Protein AF-A0AAN6ICN6-F1 (afdb_monomer)

pLDDT: mean 72.98, std 22.21, range [27.23, 98.44]

Foldseek 3Di:
DDDDDDDDDDDDPPPPPPDDPDDQDDQDQCLPPALVQKDFDPPVQLCVNCVLPPLCVVLCVLVQFDPVCRNVCCVVQVVVLCVVLVVLLSRLDLVSLVVSLLVSCLVCQCAQQDPPHPGGHDPVPADVPRDRQHRDPVQGCPDPSNVSVSVSSSVVSSSSSSSGIDGHPDDPPPPPPPPPPDDDDDDDDDDDDDDPDDDPPPPPVVPVVVVVVVVVLVVVVVVVVVVPPPPVPDPDDDDPVRVVVVVVVVVVVLVVCCVPDDVVVSVVCCVVPPVCVVVVVVPDPDPDDDDDDDDDDDDDDDDDPQPPPPDDLFDPDAFPFDDPDPDALDADQKAWEAEAEFEFQDPPQDPVRDRPGPRPGDDRDGTDIDRRPQQDPVCLLVVLLVSLVVDDDFPLFFQWKWKRQHLDSDIQTQGLCNVVVVVVVVVVVPPPPPDDDDDDDDDDDDDDPDPDDDDDDDDPRSDRPPVSSVSNSVSSVVVNVVSSVCSNSRGHRRYMYMYTYGYDPPD

Organism: NCBI:txid2486360

Sequence (507 aa):
MESESTSLPLLAREANTTPPPSPMPSIPDLRTLDANQLSKVPEAEVRAIEGSGQTYSDIFRRLQIRPDKYQEFYNGVVRFERNKHVAELKRGSDASLTSTSRILLRAFGYIIWAPDSQWLIDDSILSEGEVRLTYSRKLGPDHPDNARFYPILHTLWVRMRNVLFAQKPAPQPGRRRGRPALGRPSAPPPPVTDIEEEIYHTASTSHAAFERARAEASRKLTALWDKLPETDTSNRQYTYDETDKAILELILRLHEVRGHSDPRIFTSLWEERIMRINELEDITPTDDNNAQAQSASPATSAWNPMYLSNEPFNTRGAPIRSAASTIPPTLPSVMSIWISTSRLPSISLSASGLPDVTHTTAPPQLAYHWVDAPVENADMTRFIQGVNWRIEPNASDIVGFVFSYGWNDVVCFISTGRFETHEQTKYNGNGYTEGVTQQEDNDVDMEGVVMQKTVKSKGPDVDFPTHQWQVIGAGWRDFQNDLRDAARKGVKVWRMKVCVVEMPTTR

Mean predicted aligned error: 21.14 Å

Structure (mmCIF, N/CA/C/O backbone):
data_AF-A0AAN6ICN6-F1
#
_entry.id   AF-A0AAN6ICN6-F1
#
loop_
_atom_site.group_PDB
_atom_site.id
_atom_site.type_symbol
_atom_site.label_atom_id
_atom_site.label_alt_id
_atom_site.label_comp_id
_atom_site.label_asym_id
_atom_site.label_entity_id
_atom_site.label_seq_id
_atom_site.pdbx_PDB_ins_code
_atom_site.Cartn_x
_atom_site.Cartn_y
_atom_site.Cartn_z
_atom_site.occupancy
_atom_site.B_iso_or_equiv
_atom_site.auth_seq_id
_atom_site.auth_comp_id
_atom_site.auth_asym_id
_atom_site.auth_atom_id
_atom_site.pdbx_PDB_model_num
ATOM 1 N N . MET A 1 1 ? -31.610 58.936 40.573 1.00 43.31 1 MET A N 1
ATOM 2 C CA . MET A 1 1 ? -30.464 58.043 40.320 1.00 43.31 1 MET A CA 1
ATOM 3 C C . MET A 1 1 ? -30.670 57.477 38.941 1.00 43.31 1 MET A C 1
ATOM 5 O O . MET A 1 1 ? -31.733 56.932 38.674 1.00 43.31 1 MET A O 1
ATOM 9 N N . GLU A 1 2 ? -29.749 57.842 38.066 1.00 39.97 2 GLU A N 1
ATOM 10 C CA . GLU A 1 2 ? -29.926 57.980 36.626 1.00 39.97 2 GLU A CA 1
ATOM 11 C C . GLU A 1 2 ? -29.790 56.647 35.890 1.00 39.97 2 GLU A C 1
ATOM 13 O O . GLU A 1 2 ? -28.993 55.786 36.255 1.00 39.97 2 GLU A O 1
ATOM 18 N N . SER A 1 3 ? -30.614 56.502 34.857 1.00 51.16 3 SER A N 1
ATOM 19 C CA . SER A 1 3 ? -30.693 55.349 33.972 1.00 51.16 3 SER A CA 1
ATOM 20 C C . SER A 1 3 ? -29.773 55.580 32.773 1.00 51.16 3 SER A C 1
ATOM 22 O O . SER A 1 3 ? -30.122 56.340 31.869 1.00 51.16 3 SER A O 1
ATOM 24 N N . GLU A 1 4 ? -28.611 54.931 32.733 1.00 52.06 4 GLU A N 1
ATOM 25 C CA . GLU A 1 4 ? -27.743 54.962 31.553 1.00 52.06 4 GLU A CA 1
ATOM 26 C C . GLU A 1 4 ? -28.227 53.951 30.506 1.00 52.06 4 GLU A C 1
ATOM 28 O O . GLU A 1 4 ? -28.142 52.735 30.668 1.00 52.06 4 GLU A O 1
ATOM 33 N N . SER A 1 5 ? -28.774 54.494 29.419 1.00 55.38 5 SER A N 1
ATOM 34 C CA . SER A 1 5 ? -29.121 53.772 28.197 1.00 55.38 5 SER A CA 1
ATOM 35 C C . SER A 1 5 ? -27.920 53.796 27.255 1.00 55.38 5 SER A C 1
ATOM 37 O O . SER A 1 5 ? -27.650 54.809 26.613 1.00 55.38 5 SER A O 1
ATOM 39 N N . THR A 1 6 ? -27.189 52.687 27.165 1.00 54.81 6 THR A N 1
ATOM 40 C CA . THR A 1 6 ? -26.079 52.533 26.217 1.00 54.81 6 THR A CA 1
ATOM 41 C C . THR A 1 6 ? -26.615 52.073 24.861 1.00 54.81 6 THR A C 1
ATOM 43 O O . THR A 1 6 ? -26.886 50.897 24.631 1.00 54.81 6 THR A O 1
ATOM 46 N N . SER A 1 7 ? -26.788 53.025 23.950 1.00 51.91 7 SER A N 1
ATOM 47 C CA . SER A 1 7 ? -27.073 52.797 22.533 1.00 51.91 7 SER A CA 1
ATOM 48 C C . SER A 1 7 ? -25.826 52.283 21.801 1.00 51.91 7 SER A C 1
ATOM 50 O O . SER A 1 7 ? -24.822 52.990 21.717 1.00 51.91 7 SER A O 1
ATOM 52 N N . LEU A 1 8 ? -25.897 51.065 21.255 1.00 51.72 8 LEU A N 1
ATOM 53 C CA . LEU A 1 8 ? -24.872 50.493 20.374 1.00 51.72 8 LEU A CA 1
ATOM 54 C C . LEU A 1 8 ? -24.988 51.060 18.944 1.00 51.72 8 LEU A C 1
ATOM 56 O O . LEU A 1 8 ? -26.105 51.230 18.448 1.00 51.72 8 LEU A O 1
ATOM 60 N N . PRO A 1 9 ? -23.862 51.330 18.259 1.00 56.28 9 PRO A N 1
ATOM 61 C CA . PRO A 1 9 ? -23.864 51.913 16.925 1.00 56.28 9 PRO A CA 1
ATOM 62 C C . PRO A 1 9 ? -24.215 50.878 15.848 1.00 56.28 9 PRO A C 1
ATOM 64 O O . PRO A 1 9 ? -23.663 49.779 15.785 1.00 56.28 9 PRO A O 1
ATOM 67 N N . LEU A 1 10 ? -25.130 51.283 14.969 1.00 52.25 10 LEU A N 1
ATOM 68 C CA . LEU A 1 10 ? -25.532 50.590 13.750 1.00 52.25 10 LEU A CA 1
ATOM 69 C C . LEU A 1 10 ? -24.364 50.634 12.743 1.00 52.25 10 LEU A C 1
ATOM 71 O O . LEU A 1 10 ? -24.228 51.582 11.973 1.00 52.25 10 LEU A O 1
ATOM 75 N N . LEU A 1 11 ? -23.481 49.633 12.771 1.00 53.28 11 LEU A N 1
ATOM 76 C CA . LEU A 1 11 ? -22.461 49.462 11.735 1.00 53.28 11 LEU A CA 1
ATOM 77 C C . LEU A 1 11 ? -23.128 48.991 10.439 1.00 53.28 11 LEU A C 1
ATOM 79 O O . LEU A 1 11 ? -23.771 47.940 10.387 1.00 53.28 11 LEU A O 1
ATOM 83 N N . ALA A 1 12 ? -22.977 49.811 9.401 1.00 51.66 12 ALA A N 1
ATOM 84 C CA . ALA A 1 12 ? -23.406 49.536 8.044 1.00 51.66 12 ALA A CA 1
ATOM 85 C C . ALA A 1 12 ? -22.845 48.183 7.577 1.00 51.66 12 ALA A C 1
ATOM 87 O O . ALA A 1 12 ? -21.635 47.990 7.480 1.00 51.66 12 ALA A O 1
ATOM 88 N N . ARG A 1 13 ? -23.747 47.238 7.289 1.00 48.81 13 ARG A N 1
ATOM 89 C CA . ARG A 1 13 ? -23.434 46.010 6.555 1.00 48.81 13 ARG A CA 1
ATOM 90 C C . ARG A 1 13 ? -23.012 46.404 5.140 1.00 48.81 13 ARG A C 1
ATOM 92 O O . ARG A 1 13 ? -23.860 46.566 4.266 1.00 48.81 13 ARG A O 1
ATOM 99 N N . GLU A 1 14 ? -21.711 46.544 4.916 1.00 47.25 14 GLU A N 1
ATOM 100 C CA . GLU A 1 14 ? -21.143 46.440 3.577 1.00 47.25 14 GLU A CA 1
ATOM 101 C C . GLU A 1 14 ? -21.486 45.044 3.053 1.00 47.25 14 GLU A C 1
ATOM 103 O O . GLU A 1 14 ? -21.019 44.019 3.557 1.00 47.25 14 GLU A O 1
ATOM 108 N N . ALA A 1 15 ? -22.406 44.999 2.092 1.00 50.03 15 ALA A N 1
ATOM 109 C CA . ALA A 1 15 ? -22.756 43.789 1.377 1.00 50.03 15 ALA A CA 1
ATOM 110 C C . ALA A 1 15 ? -21.533 43.365 0.557 1.00 50.03 15 ALA A C 1
ATOM 112 O O . ALA A 1 15 ? -21.378 43.776 -0.593 1.00 50.03 15 ALA A O 1
ATOM 113 N N . ASN A 1 16 ? -20.666 42.555 1.175 1.00 48.72 16 ASN A N 1
ATOM 114 C CA . ASN A 1 16 ? -19.605 41.795 0.526 1.00 48.72 16 ASN A CA 1
ATOM 115 C C . ASN A 1 16 ? -20.260 40.887 -0.521 1.00 48.72 16 ASN A C 1
ATOM 117 O O . ASN A 1 16 ? -20.616 39.736 -0.271 1.00 48.72 16 ASN A O 1
ATOM 121 N N . THR A 1 17 ? -20.496 41.457 -1.697 1.00 53.31 17 THR A N 1
ATOM 122 C CA . THR A 1 17 ? -20.992 40.780 -2.885 1.00 53.31 17 THR A CA 1
ATOM 123 C C . THR A 1 17 ? -19.796 40.050 -3.468 1.00 53.31 17 THR A C 1
ATOM 125 O O . THR A 1 17 ? -19.157 40.495 -4.416 1.00 53.31 17 THR A O 1
ATOM 128 N N . THR A 1 18 ? -19.433 38.938 -2.824 1.00 58.91 18 THR A N 1
ATOM 129 C CA . THR A 1 18 ? -18.482 37.990 -3.391 1.00 58.91 18 THR A CA 1
ATOM 130 C C . THR A 1 18 ? -19.042 37.581 -4.754 1.00 58.91 18 THR A C 1
ATOM 132 O O . THR A 1 18 ? -20.193 37.132 -4.811 1.00 58.91 18 THR A O 1
ATOM 135 N N . PRO A 1 19 ? -18.303 37.795 -5.857 1.00 70.25 19 PRO A N 1
ATOM 136 C CA . PRO A 1 19 ? -18.776 37.412 -7.176 1.00 70.25 19 PRO A CA 1
ATOM 137 C C . PRO A 1 19 ? -19.164 35.926 -7.158 1.00 70.25 19 PRO A C 1
ATOM 139 O O . PRO A 1 19 ? -18.486 35.133 -6.494 1.00 70.25 19 PRO A O 1
ATOM 142 N N . PRO A 1 20 ? -20.267 35.543 -7.828 1.00 74.38 20 PRO A N 1
ATOM 143 C CA . PRO A 1 20 ? -20.730 34.164 -7.834 1.00 74.38 20 PRO A CA 1
ATOM 144 C C . PRO A 1 20 ? -19.592 33.245 -8.301 1.00 74.38 20 PRO A C 1
ATOM 146 O O . PRO A 1 20 ? -18.885 33.597 -9.251 1.00 74.38 20 PRO A O 1
ATOM 149 N N . PRO A 1 21 ? -19.377 32.097 -7.633 1.00 74.06 21 PRO A N 1
ATOM 150 C CA . PRO A 1 21 ? -18.288 31.193 -7.969 1.00 74.06 21 PRO A CA 1
ATOM 151 C C . PRO A 1 21 ? -18.405 30.781 -9.436 1.00 74.06 21 PRO A C 1
ATOM 153 O O . PRO A 1 21 ? -19.471 30.349 -9.882 1.00 74.06 21 PRO A O 1
ATOM 156 N N . SER A 1 22 ? -17.313 30.938 -10.186 1.00 74.31 22 SER A N 1
ATOM 157 C CA . SER A 1 22 ? -17.243 30.508 -11.580 1.00 74.31 22 SER A CA 1
ATOM 158 C C . SER A 1 22 ? -17.703 29.049 -11.693 1.00 74.31 22 SER A C 1
ATOM 160 O O . SER A 1 22 ? -17.282 28.222 -10.878 1.00 74.31 22 SER A O 1
ATOM 162 N N . PRO A 1 23 ? -18.565 28.713 -12.670 1.00 76.19 23 PRO A N 1
ATOM 163 C CA . PRO A 1 23 ? -19.082 27.359 -12.819 1.00 76.19 23 PRO A CA 1
ATOM 164 C C . PRO A 1 23 ? -17.918 26.379 -12.984 1.00 76.19 23 PRO A C 1
ATOM 166 O O . PRO A 1 23 ? -17.038 26.585 -13.823 1.00 76.19 23 PRO A O 1
ATOM 169 N N . MET A 1 24 ? -17.898 25.329 -12.158 1.00 75.25 24 MET A N 1
ATOM 170 C CA . MET A 1 24 ? -16.859 24.305 -12.236 1.00 75.25 24 MET A CA 1
ATOM 171 C C . MET A 1 24 ? -16.871 23.655 -13.629 1.00 75.25 24 MET A C 1
ATOM 173 O O . MET A 1 24 ? -17.952 23.352 -14.147 1.00 75.25 24 MET A O 1
ATOM 177 N N . PRO A 1 25 ? -15.698 23.437 -14.250 1.00 80.12 25 PRO A N 1
ATOM 178 C CA . PRO A 1 25 ? -15.619 22.805 -15.559 1.00 80.12 25 PRO A CA 1
ATOM 179 C C . PRO A 1 25 ? -16.250 21.410 -15.505 1.00 80.12 25 PRO A C 1
ATOM 181 O O . PRO A 1 25 ? -15.949 20.607 -14.621 1.00 80.12 25 PRO A O 1
ATOM 184 N N . SER A 1 26 ? -17.143 21.118 -16.450 1.00 90.75 26 SER A N 1
ATOM 185 C CA . SER A 1 26 ? -17.810 19.819 -16.528 1.00 90.75 26 SER A CA 1
ATOM 186 C C . SER A 1 26 ? -16.796 18.715 -16.833 1.00 90.75 26 SER A C 1
ATOM 188 O O . SER A 1 26 ? -16.087 18.788 -17.838 1.00 90.75 26 SER A O 1
ATOM 190 N N . ILE A 1 27 ? -16.758 17.676 -16.000 1.00 95.31 27 ILE A N 1
ATOM 191 C CA . ILE A 1 27 ? -15.866 16.526 -16.181 1.00 95.31 27 ILE A CA 1
ATOM 192 C C . ILE A 1 27 ? -16.412 15.639 -17.321 1.00 95.31 27 ILE A C 1
ATOM 194 O O . ILE A 1 27 ? -17.552 15.176 -17.219 1.00 95.31 27 ILE A O 1
ATOM 198 N N . PRO A 1 28 ? -15.644 15.383 -18.398 1.00 96.06 28 PRO A N 1
ATOM 199 C CA . PRO A 1 28 ? -16.103 14.584 -19.534 1.00 96.06 28 PRO A CA 1
ATOM 200 C C . PRO A 1 28 ? -16.271 13.107 -19.161 1.00 96.06 28 PRO A C 1
ATOM 202 O O . PRO A 1 28 ? -15.511 12.572 -18.360 1.00 96.06 28 PRO A O 1
ATOM 205 N N . ASP A 1 29 ? -17.240 12.421 -19.767 1.00 96.44 29 ASP A N 1
ATOM 206 C CA . ASP A 1 29 ? -17.442 10.988 -19.542 1.00 96.44 29 ASP A CA 1
ATOM 207 C C . ASP A 1 29 ? -16.574 10.137 -20.480 1.00 96.44 29 ASP A C 1
ATOM 209 O O . ASP A 1 29 ? -16.776 10.138 -21.693 1.00 96.44 29 ASP A O 1
ATOM 213 N N . LEU A 1 30 ? -15.613 9.392 -19.924 1.00 96.88 30 LEU A N 1
ATOM 214 C CA . LEU A 1 30 ? -14.649 8.590 -20.689 1.00 96.88 30 LEU A CA 1
ATOM 215 C C . LEU A 1 30 ? -14.990 7.094 -20.710 1.00 96.88 30 LEU A C 1
ATOM 217 O O . LEU A 1 30 ? -14.171 6.285 -21.151 1.00 96.88 30 LEU A O 1
ATOM 221 N N . ARG A 1 31 ? -16.178 6.694 -20.235 1.00 95.56 31 ARG A N 1
ATOM 222 C CA . ARG A 1 31 ? -16.589 5.278 -20.167 1.00 95.56 31 ARG A CA 1
ATOM 223 C C . ARG A 1 31 ? -16.516 4.550 -21.509 1.00 95.56 31 ARG A C 1
ATOM 225 O O . ARG A 1 31 ? -16.160 3.378 -21.526 1.00 95.56 31 ARG A O 1
ATOM 232 N N . THR A 1 32 ? -16.808 5.240 -22.609 1.00 96.81 32 THR A N 1
ATOM 233 C CA . THR A 1 32 ? -16.846 4.671 -23.966 1.00 96.81 32 THR A CA 1
ATOM 234 C C . THR A 1 32 ? -15.474 4.538 -24.628 1.00 96.81 32 THR A C 1
ATOM 236 O O . THR A 1 32 ? -15.363 3.866 -25.651 1.00 96.81 32 THR A O 1
ATOM 239 N N . LEU A 1 33 ? -14.435 5.168 -24.072 1.00 96.75 33 LEU A N 1
ATOM 240 C CA . LEU A 1 33 ? -13.093 5.159 -24.645 1.00 96.75 33 LEU A CA 1
ATOM 241 C C . LEU A 1 33 ? -12.283 3.971 -24.123 1.00 96.75 33 LEU A C 1
ATOM 243 O O . LEU A 1 33 ? -12.296 3.666 -22.927 1.00 96.75 33 LEU A O 1
ATOM 247 N N . ASP A 1 34 ? -11.526 3.338 -25.015 1.00 96.38 34 ASP A N 1
ATOM 248 C CA . ASP A 1 34 ? -10.584 2.282 -24.644 1.00 96.38 34 ASP A CA 1
ATOM 249 C C . ASP A 1 34 ? -9.343 2.871 -23.948 1.00 96.38 34 ASP A C 1
ATOM 251 O O . ASP A 1 34 ? -8.954 4.020 -24.175 1.00 96.38 34 ASP A O 1
ATOM 255 N N . ALA A 1 35 ? -8.661 2.067 -23.132 1.00 96.38 35 ALA A N 1
ATOM 256 C CA . ALA A 1 35 ? -7.449 2.454 -22.416 1.00 96.38 35 ALA A CA 1
ATOM 257 C C . ALA A 1 35 ? -6.372 3.042 -23.348 1.00 96.38 35 ALA A C 1
ATOM 259 O O . ALA A 1 35 ? -5.649 3.966 -22.970 1.00 96.38 35 ALA A O 1
ATOM 260 N N . ASN A 1 36 ? -6.273 2.552 -24.586 1.00 96.81 36 ASN A N 1
ATOM 261 C CA . ASN A 1 36 ? -5.290 3.017 -25.570 1.00 96.81 36 ASN A CA 1
ATOM 262 C C . ASN A 1 36 ? -5.577 4.430 -26.109 1.00 96.81 36 ASN A C 1
ATOM 264 O O . ASN A 1 36 ? -4.674 5.101 -26.617 1.00 96.81 36 ASN A O 1
ATOM 268 N N . GLN A 1 37 ? -6.819 4.894 -25.969 1.00 96.88 37 GLN A N 1
ATOM 269 C CA . GLN A 1 37 ? -7.277 6.219 -26.382 1.00 96.88 37 GLN A CA 1
ATOM 270 C C . GLN A 1 37 ? -7.145 7.255 -25.262 1.00 96.88 37 GLN A C 1
ATOM 272 O O . GLN A 1 37 ? -7.547 8.398 -25.449 1.00 96.88 37 GLN A O 1
ATOM 277 N N . LEU A 1 38 ? -6.586 6.878 -24.109 1.00 97.81 38 LEU A N 1
ATOM 278 C CA . LEU A 1 38 ? -6.472 7.738 -22.937 1.00 97.81 38 LEU A CA 1
ATOM 279 C C . LEU A 1 38 ? -5.016 8.109 -22.639 1.00 97.81 38 LEU A C 1
ATOM 281 O O . LEU A 1 38 ? -4.127 7.250 -22.557 1.00 97.81 38 LEU A O 1
ATOM 285 N N . SER A 1 39 ? -4.782 9.401 -22.415 1.00 97.50 39 SER A N 1
ATOM 286 C CA . SER A 1 39 ? -3.534 9.955 -21.883 1.00 97.50 39 SER A CA 1
ATOM 287 C C . SER A 1 39 ? -3.736 10.435 -20.451 1.00 97.50 39 SER A C 1
ATOM 289 O O . SER A 1 39 ? -4.785 10.982 -20.123 1.00 97.50 39 SER A O 1
ATOM 291 N N . LYS A 1 40 ? -2.738 10.219 -19.590 1.00 97.50 40 LYS A N 1
ATOM 292 C CA . LYS A 1 40 ? -2.784 10.668 -18.195 1.00 97.50 40 LYS A CA 1
ATOM 293 C C . LYS A 1 40 ? -2.649 12.192 -18.139 1.00 97.50 40 LYS A C 1
ATOM 295 O O . LYS A 1 40 ? -1.744 12.738 -18.765 1.00 97.50 40 LYS A O 1
ATOM 300 N N . VAL A 1 41 ? -3.532 12.841 -17.390 1.00 97.19 41 VAL A N 1
ATOM 301 C CA . VAL A 1 41 ? -3.501 14.282 -17.111 1.00 97.19 41 VAL A CA 1
ATOM 302 C C . VAL A 1 41 ? -2.401 14.573 -16.075 1.00 97.19 41 VAL A C 1
ATOM 304 O O . VAL A 1 41 ? -2.176 13.747 -15.180 1.00 97.19 41 VAL A O 1
ATOM 307 N N . PRO A 1 42 ? -1.676 15.704 -16.166 1.00 96.62 42 PRO A N 1
ATOM 308 C CA . PRO A 1 42 ? -0.706 16.098 -15.150 1.00 96.62 42 PRO A CA 1
ATOM 309 C C . PRO A 1 42 ? -1.318 16.163 -13.741 1.00 96.62 42 PRO A C 1
ATOM 311 O O . PRO A 1 42 ? -2.402 16.699 -13.532 1.00 96.62 42 PRO A O 1
ATOM 314 N N . GLU A 1 43 ? -0.587 15.677 -12.735 1.00 94.19 43 GLU A N 1
ATOM 315 C CA . GLU A 1 43 ? -1.073 15.593 -11.343 1.00 94.19 43 GLU A CA 1
ATOM 316 C C . GLU A 1 43 ? -1.426 16.966 -10.730 1.00 94.19 43 GLU A C 1
ATOM 318 O O . GLU A 1 43 ? -2.176 17.043 -9.757 1.00 94.19 43 GLU A O 1
ATOM 323 N N . ALA A 1 44 ? -0.858 18.056 -11.256 1.00 94.38 44 ALA A N 1
ATOM 324 C CA . ALA A 1 44 ? -1.198 19.416 -10.837 1.00 94.38 44 ALA A CA 1
ATOM 325 C C . ALA A 1 44 ? -2.618 19.810 -11.282 1.00 94.38 44 ALA A C 1
ATOM 327 O O . ALA A 1 44 ? -3.386 20.325 -10.474 1.00 94.38 44 ALA A O 1
ATOM 328 N N . GLU A 1 45 ? -2.983 19.498 -12.527 1.00 95.88 45 GLU A N 1
ATOM 329 C CA . GLU A 1 45 ? -4.318 19.751 -13.080 1.00 95.88 45 GLU A CA 1
ATOM 330 C C . GLU A 1 45 ? -5.368 18.863 -12.408 1.00 95.88 45 GLU A C 1
ATOM 332 O O . GLU A 1 45 ? -6.411 19.352 -11.989 1.00 95.88 45 GLU A O 1
ATOM 337 N N . VAL A 1 46 ? -5.048 17.581 -12.202 1.00 95.75 46 VAL A N 1
ATOM 338 C CA . VAL A 1 46 ? -5.892 16.634 -11.452 1.00 95.75 46 VAL A CA 1
ATOM 339 C C . VAL A 1 46 ? -6.250 17.195 -10.070 1.00 95.75 46 VAL A C 1
ATOM 341 O O . VAL A 1 46 ? -7.423 17.260 -9.711 1.00 95.75 46 VAL A O 1
ATOM 344 N N . ARG A 1 47 ? -5.253 17.686 -9.318 1.00 93.81 47 ARG A N 1
ATOM 345 C CA . ARG A 1 47 ? -5.477 18.285 -7.992 1.00 93.81 47 ARG A CA 1
ATOM 346 C C . ARG A 1 47 ? -6.319 19.557 -8.040 1.00 93.81 47 ARG A C 1
ATOM 348 O O . ARG A 1 47 ? -7.121 19.766 -7.132 1.00 93.81 47 ARG A O 1
ATOM 355 N N . ALA A 1 48 ? -6.138 20.384 -9.068 1.00 93.94 48 ALA A N 1
ATOM 356 C CA . ALA A 1 48 ? -6.945 21.583 -9.264 1.00 93.94 48 ALA A CA 1
ATOM 357 C C . ALA A 1 48 ? -8.418 21.228 -9.537 1.00 93.94 48 ALA A C 1
ATOM 359 O O . ALA A 1 48 ? -9.303 21.849 -8.958 1.00 93.94 48 ALA A O 1
ATOM 360 N N . ILE A 1 49 ? -8.677 20.193 -10.345 1.00 94.62 49 ILE A N 1
ATOM 361 C CA . ILE A 1 49 ? -10.034 19.718 -10.664 1.00 94.62 49 ILE A CA 1
ATOM 362 C C . ILE A 1 49 ? -10.709 19.070 -9.451 1.00 94.62 49 ILE A C 1
ATOM 364 O O . ILE A 1 49 ? -11.912 19.218 -9.261 1.00 94.62 49 ILE A O 1
ATOM 368 N N . GLU A 1 50 ? -9.976 18.323 -8.626 1.00 94.88 50 GLU A N 1
ATOM 369 C CA . GLU A 1 50 ? -10.577 17.600 -7.495 1.00 94.88 50 GLU A CA 1
ATOM 370 C C . GLU A 1 50 ? -10.934 18.500 -6.314 1.00 94.88 50 GLU A C 1
ATOM 372 O O . GLU A 1 50 ? -11.756 18.100 -5.485 1.00 94.88 50 GLU A O 1
ATOM 377 N N . GLY A 1 51 ? -10.311 19.680 -6.209 1.00 91.56 51 GLY A N 1
ATOM 378 C CA . GLY A 1 51 ? -10.615 20.663 -5.168 1.00 91.56 51 GLY A CA 1
ATOM 379 C C . GLY A 1 51 ? -10.553 20.072 -3.757 1.00 91.56 51 GLY A C 1
ATOM 380 O O . GLY A 1 51 ? -11.480 20.243 -2.971 1.00 91.56 51 GLY A O 1
ATOM 381 N N . SER A 1 52 ? -9.508 19.292 -3.451 1.00 88.69 52 SER A N 1
ATOM 382 C CA . SER A 1 52 ? -9.356 18.577 -2.166 1.00 88.69 52 SER A CA 1
ATOM 383 C C . SER A 1 52 ? -10.512 17.624 -1.815 1.00 88.69 52 SER A C 1
ATOM 385 O O . SER A 1 52 ? -10.790 17.384 -0.642 1.00 88.69 52 SER A O 1
ATOM 387 N N . GLY A 1 53 ? -11.174 17.060 -2.826 1.00 90.31 53 GLY A N 1
ATOM 388 C CA . GLY A 1 53 ? -12.238 16.070 -2.665 1.00 90.31 53 GLY A CA 1
ATOM 389 C C . GLY A 1 53 ? -13.653 16.621 -2.845 1.00 90.31 53 GLY A C 1
ATOM 390 O O . GLY A 1 53 ? -14.598 15.834 -2.855 1.00 90.31 53 GLY A O 1
ATOM 391 N N . GLN A 1 54 ? -13.820 17.934 -3.050 1.00 94.44 54 GLN A N 1
ATOM 392 C CA . GLN A 1 54 ? -15.131 18.555 -3.290 1.00 94.44 54 GLN A CA 1
ATOM 393 C C . GLN A 1 54 ? -15.860 17.945 -4.494 1.00 94.44 54 GLN A C 1
ATOM 395 O O . GLN A 1 54 ? -17.070 17.715 -4.435 1.00 94.44 54 GLN A O 1
ATOM 400 N N . THR A 1 55 ? -15.111 17.584 -5.536 1.00 96.00 55 THR A N 1
ATOM 401 C CA . THR A 1 55 ? -15.604 16.912 -6.751 1.00 96.00 55 THR A CA 1
ATOM 402 C C . THR A 1 55 ? -16.289 15.564 -6.489 1.00 96.00 55 THR A C 1
ATOM 404 O O . THR A 1 55 ? -17.043 15.073 -7.332 1.00 96.00 55 THR A O 1
ATOM 407 N N . TYR A 1 56 ? -16.063 14.961 -5.321 1.00 97.56 56 TYR A N 1
ATOM 408 C CA . TYR A 1 56 ? -16.634 13.671 -4.927 1.00 97.56 56 TYR A CA 1
ATOM 409 C C . TYR A 1 56 ? -17.648 13.783 -3.778 1.00 97.56 56 TYR A C 1
ATOM 411 O O . TYR A 1 56 ? -18.090 12.758 -3.265 1.00 97.56 56 TYR A O 1
ATOM 419 N N . SER A 1 57 ? -18.016 14.995 -3.355 1.00 96.75 57 SER A N 1
ATOM 420 C CA . SER A 1 57 ? -18.845 15.237 -2.162 1.00 96.75 57 SER A CA 1
ATOM 421 C C . SER A 1 57 ? -20.221 14.552 -2.193 1.00 96.75 57 SER A C 1
ATOM 423 O O . SER A 1 57 ? -20.659 14.005 -1.181 1.00 96.75 57 SER A O 1
ATOM 425 N N . ASP A 1 58 ? -20.880 14.508 -3.352 1.00 97.44 58 ASP A N 1
ATOM 426 C CA . ASP A 1 58 ? -22.125 13.763 -3.588 1.00 97.44 58 ASP A CA 1
ATOM 427 C C . ASP A 1 58 ? -21.928 12.249 -3.410 1.00 97.44 58 ASP A C 1
ATOM 429 O O . ASP A 1 58 ? -22.760 11.564 -2.814 1.00 97.44 58 ASP A O 1
ATOM 433 N N . ILE A 1 59 ? -20.802 11.718 -3.887 1.00 98.31 59 ILE A N 1
ATOM 434 C CA . ILE A 1 59 ? -20.457 10.299 -3.757 1.00 98.31 59 ILE A CA 1
ATOM 435 C C . ILE A 1 59 ? -20.097 9.969 -2.306 1.00 98.31 59 ILE A C 1
ATOM 437 O O . ILE A 1 59 ? -20.526 8.938 -1.792 1.00 98.31 59 ILE A O 1
ATOM 441 N N . PHE A 1 60 ? -19.369 10.849 -1.618 1.00 98.31 60 PHE A N 1
ATOM 442 C CA . PHE A 1 60 ? -19.033 10.682 -0.205 1.00 98.31 60 PHE A CA 1
ATOM 443 C C . PHE A 1 60 ? -20.283 10.705 0.677 1.00 98.31 60 PHE A C 1
ATOM 445 O O . PHE A 1 60 ? -20.399 9.868 1.571 1.00 98.31 60 PHE A O 1
ATOM 452 N N . ARG A 1 61 ? -21.272 11.555 0.358 1.00 97.75 61 ARG A N 1
ATOM 453 C CA . ARG A 1 61 ? -22.579 11.527 1.030 1.00 97.75 61 ARG A CA 1
ATOM 454 C C . ARG A 1 61 ? -23.292 10.191 0.830 1.00 97.75 61 ARG A C 1
ATOM 456 O O . ARG A 1 61 ? -23.874 9.681 1.783 1.00 97.75 61 ARG A O 1
ATOM 463 N N . ARG A 1 62 ? -23.238 9.611 -0.376 1.00 98.00 62 ARG A N 1
ATOM 464 C CA . ARG A 1 62 ? -23.811 8.278 -0.666 1.00 98.00 62 ARG A CA 1
ATOM 465 C C . ARG A 1 62 ? -23.061 7.147 0.035 1.00 98.00 62 ARG A C 1
ATOM 467 O O . ARG A 1 62 ? -23.677 6.158 0.402 1.00 98.00 62 ARG A O 1
ATOM 474 N N . LEU A 1 63 ? -21.754 7.301 0.246 1.00 98.31 63 LEU A N 1
ATOM 475 C CA . LEU A 1 63 ? -20.952 6.423 1.106 1.00 98.31 63 LEU A CA 1
ATOM 476 C C . LEU A 1 63 ? -21.186 6.678 2.606 1.00 98.31 63 LEU A C 1
ATOM 478 O O . LEU A 1 63 ? -20.523 6.047 3.427 1.00 98.31 63 LEU A O 1
ATOM 482 N N . GLN A 1 64 ? -22.115 7.579 2.947 1.00 98.12 64 GLN A N 1
ATOM 483 C CA . GLN A 1 64 ? -22.487 7.973 4.306 1.00 98.12 64 GLN A CA 1
ATOM 484 C C . GLN A 1 64 ? -21.318 8.520 5.126 1.00 98.12 64 GLN A C 1
ATOM 486 O O . GLN A 1 64 ? -21.324 8.413 6.345 1.00 98.12 64 GLN A O 1
ATOM 491 N N . ILE A 1 65 ? -20.323 9.123 4.475 1.00 98.44 65 ILE A N 1
ATOM 492 C CA . ILE A 1 65 ? -19.173 9.735 5.147 1.00 98.44 65 ILE A CA 1
ATOM 493 C C . ILE A 1 65 ? -19.583 11.115 5.655 1.00 98.44 65 ILE A C 1
ATOM 495 O O . ILE A 1 65 ? -20.313 11.838 4.976 1.00 98.44 65 ILE A O 1
ATOM 499 N N . ARG A 1 66 ? -19.123 11.509 6.841 1.00 98.12 66 ARG A N 1
ATOM 500 C CA . ARG A 1 66 ? -19.417 12.841 7.368 1.00 98.12 66 ARG A CA 1
ATOM 501 C C . ARG A 1 66 ? -18.735 13.944 6.551 1.00 98.12 66 ARG A C 1
ATOM 503 O O . ARG A 1 66 ? -17.579 13.771 6.156 1.00 98.12 66 ARG A O 1
ATOM 510 N N . PRO A 1 67 ? -19.387 15.106 6.356 1.00 97.50 67 PRO A N 1
ATOM 511 C CA . PRO A 1 67 ? -18.799 16.227 5.623 1.00 97.50 67 PRO A CA 1
ATOM 512 C C . PRO A 1 67 ? -17.453 16.714 6.177 1.00 97.50 67 PRO A C 1
ATOM 514 O O . PRO A 1 67 ? -16.553 17.025 5.400 1.00 97.50 67 PRO A O 1
ATOM 517 N N . ASP A 1 68 ? -17.274 16.723 7.502 1.00 97.69 68 ASP A N 1
ATOM 518 C CA . ASP A 1 68 ? -16.012 17.103 8.157 1.00 97.69 68 ASP A CA 1
ATOM 519 C C . ASP A 1 68 ? -14.872 16.109 7.886 1.00 97.69 68 ASP A C 1
ATOM 521 O O . ASP A 1 68 ? -13.699 16.464 7.977 1.00 97.69 68 ASP A O 1
ATOM 525 N N . LYS A 1 69 ? -15.203 14.883 7.470 1.00 98.00 69 LYS A N 1
ATOM 526 C CA . LYS A 1 69 ? -14.248 13.825 7.127 1.00 98.00 69 LYS A CA 1
ATOM 527 C C . LYS A 1 69 ? -13.960 13.700 5.634 1.00 98.00 69 LYS A C 1
ATOM 529 O O . LYS A 1 69 ? -13.109 12.898 5.253 1.00 98.00 69 LYS A O 1
ATOM 534 N N . TYR A 1 70 ? -14.583 14.509 4.773 1.00 97.69 70 TYR A N 1
ATOM 535 C CA . TYR A 1 70 ? -14.380 14.435 3.318 1.00 97.69 70 TYR A CA 1
ATOM 536 C C . TYR A 1 70 ? -12.926 14.643 2.902 1.00 97.69 70 TYR A C 1
ATOM 538 O O . TYR A 1 70 ? -12.408 13.887 2.081 1.00 97.69 70 TYR A O 1
ATOM 546 N N . GLN A 1 71 ? -12.249 15.636 3.479 1.00 96.94 71 GLN A N 1
ATOM 547 C CA . GLN A 1 71 ? -10.862 15.936 3.128 1.00 96.94 71 GLN A CA 1
ATOM 548 C C . GLN A 1 71 ? -9.896 14.850 3.624 1.00 96.94 71 GLN A C 1
ATOM 550 O O . GLN A 1 71 ? -8.966 14.478 2.903 1.00 96.94 71 GLN A O 1
ATOM 555 N N . GLU A 1 72 ? -10.118 14.321 4.831 1.00 97.00 72 GLU A N 1
ATOM 556 C CA . GLU A 1 72 ? -9.339 13.206 5.384 1.00 97.00 72 GLU A CA 1
ATOM 557 C C . GLU A 1 72 ? -9.537 11.934 4.547 1.00 97.00 72 GLU A C 1
ATOM 559 O O . GLU A 1 72 ? -8.559 11.308 4.139 1.00 97.00 72 GLU A O 1
ATOM 564 N N . PHE A 1 73 ? -10.786 11.599 4.204 1.00 97.69 73 PHE A N 1
ATOM 565 C CA . PHE A 1 73 ? -11.113 10.449 3.359 1.00 97.69 73 PHE A CA 1
ATOM 566 C C . PHE A 1 73 ? -10.495 10.588 1.967 1.00 97.69 73 PHE A C 1
ATOM 568 O O . PHE A 1 73 ? -9.892 9.652 1.436 1.00 97.69 73 PHE A O 1
ATOM 575 N N . TYR A 1 74 ? -10.587 11.784 1.385 1.00 97.56 74 TYR A N 1
ATOM 576 C CA . TYR A 1 74 ? -10.009 12.064 0.083 1.00 97.56 74 TYR A CA 1
ATOM 577 C C . TYR A 1 74 ? -8.483 11.867 0.079 1.00 97.56 74 TYR A C 1
ATOM 579 O O . TYR A 1 74 ? -7.949 11.144 -0.764 1.00 97.56 74 TYR A O 1
ATOM 587 N N . ASN A 1 75 ? -7.771 12.474 1.033 1.00 94.00 75 ASN A N 1
ATOM 588 C CA . ASN A 1 75 ? -6.310 12.426 1.077 1.00 94.00 75 ASN A CA 1
ATOM 589 C C . ASN A 1 75 ? -5.762 11.067 1.528 1.00 94.00 75 ASN A C 1
ATOM 591 O O . ASN A 1 75 ? -4.764 10.608 0.969 1.00 94.00 75 ASN A O 1
ATOM 595 N N . GLY A 1 76 ? -6.397 10.444 2.522 1.00 92.00 76 GLY A N 1
ATOM 596 C CA . GLY A 1 76 ? -5.937 9.198 3.133 1.00 92.00 76 GLY A CA 1
ATOM 597 C C . GLY A 1 76 ? -6.332 7.945 2.355 1.00 92.00 76 GLY A C 1
ATOM 598 O O . GLY A 1 76 ? -5.557 6.995 2.307 1.00 92.00 76 GLY A O 1
ATOM 599 N N . VAL A 1 77 ? -7.501 7.950 1.707 1.00 96.38 77 VAL A N 1
ATOM 600 C CA . VAL A 1 77 ? -8.077 6.748 1.082 1.00 96.38 77 VAL A CA 1
ATOM 601 C C . VAL A 1 77 ? -8.126 6.896 -0.430 1.00 96.38 77 VAL A C 1
ATOM 603 O O . VAL A 1 77 ? -7.410 6.204 -1.152 1.00 96.38 77 VAL A O 1
ATOM 606 N N . VAL A 1 78 ? -8.931 7.838 -0.926 1.00 95.81 78 VAL A N 1
ATOM 607 C CA . VAL A 1 78 ? -9.214 7.995 -2.362 1.00 95.81 78 VAL A CA 1
ATOM 608 C C . VAL A 1 78 ? -7.940 8.251 -3.154 1.00 95.81 78 VAL A C 1
ATOM 610 O O . VAL A 1 78 ? -7.640 7.523 -4.097 1.00 95.81 78 VAL A O 1
ATOM 613 N N . ARG A 1 79 ? -7.160 9.260 -2.763 1.00 94.75 79 ARG A N 1
ATOM 614 C CA . ARG A 1 79 ? -5.936 9.642 -3.469 1.00 94.75 79 ARG A CA 1
ATOM 615 C C . ARG A 1 79 ? -4.886 8.533 -3.422 1.00 94.75 79 ARG A C 1
ATOM 617 O O . ARG A 1 79 ? -4.173 8.321 -4.406 1.00 94.75 79 ARG A O 1
ATOM 624 N N . PHE A 1 80 ? -4.785 7.832 -2.293 1.00 93.88 80 PHE A N 1
ATOM 625 C CA . PHE A 1 80 ? -3.861 6.715 -2.129 1.00 93.88 80 PHE A CA 1
ATOM 626 C C . PHE A 1 80 ? -4.210 5.559 -3.074 1.00 93.88 80 PHE A C 1
ATOM 628 O O . PHE A 1 80 ? -3.355 5.156 -3.869 1.00 93.88 80 PHE A O 1
ATOM 635 N N . GLU A 1 81 ? -5.460 5.089 -3.039 1.00 94.81 81 GLU A N 1
ATOM 636 C CA . GLU A 1 81 ? -5.950 3.980 -3.868 1.00 94.81 81 GLU A CA 1
ATOM 637 C C . GLU A 1 81 ? -5.883 4.320 -5.357 1.00 94.81 81 GLU A C 1
ATOM 639 O O . GLU A 1 81 ? -5.363 3.548 -6.163 1.00 94.81 81 GLU A O 1
ATOM 644 N N . ARG A 1 82 ? -6.288 5.538 -5.722 1.00 95.06 82 ARG A N 1
ATOM 645 C CA . ARG A 1 82 ? -6.191 6.054 -7.087 1.00 95.06 82 ARG A CA 1
ATOM 646 C C . ARG A 1 82 ? -4.767 5.990 -7.639 1.00 95.06 82 ARG A C 1
ATOM 648 O O . ARG A 1 82 ? -4.553 5.540 -8.762 1.00 95.06 82 ARG A O 1
ATOM 655 N N . ASN A 1 83 ? -3.788 6.455 -6.862 1.00 93.25 83 ASN A N 1
ATOM 656 C CA . ASN A 1 83 ? -2.389 6.492 -7.289 1.00 93.25 83 ASN A CA 1
ATOM 657 C C . ASN A 1 83 ? -1.751 5.098 -7.333 1.00 93.25 83 ASN A C 1
ATOM 659 O O . ASN A 1 83 ? -0.813 4.885 -8.098 1.00 93.25 83 ASN A O 1
ATOM 663 N N . LYS A 1 84 ? -2.242 4.164 -6.516 1.00 94.38 84 LYS A N 1
ATOM 664 C CA . LYS A 1 84 ? -1.793 2.770 -6.503 1.00 94.38 84 LYS A CA 1
ATOM 665 C C . LYS A 1 84 ? -2.357 1.973 -7.686 1.00 94.38 84 LYS A C 1
ATOM 667 O O . LYS A 1 84 ? -1.642 1.147 -8.238 1.00 94.38 84 LYS A O 1
ATOM 672 N N . HIS A 1 85 ? -3.585 2.275 -8.111 1.00 96.50 85 HIS A N 1
ATOM 673 C CA . HIS A 1 85 ? -4.342 1.497 -9.102 1.00 96.50 85 HIS A CA 1
ATOM 674 C C . HIS A 1 85 ? -4.614 2.255 -10.413 1.00 96.50 85 HIS A C 1
ATOM 676 O O . HIS A 1 85 ? -5.680 2.157 -11.027 1.00 96.50 85 HIS A O 1
ATOM 682 N N . VAL A 1 86 ? -3.636 3.048 -10.869 1.00 97.31 86 VAL A N 1
ATOM 683 C CA . VAL A 1 86 ? -3.764 3.871 -12.088 1.00 97.31 86 VAL A CA 1
ATOM 684 C C . VAL A 1 86 ? -4.021 3.010 -13.330 1.00 97.31 86 VAL A C 1
ATOM 686 O O . VAL A 1 86 ? -4.764 3.429 -14.218 1.00 97.31 86 VAL A O 1
ATOM 689 N N . ALA A 1 87 ? -3.429 1.815 -13.416 1.00 96.88 87 ALA A N 1
ATOM 690 C CA . ALA A 1 87 ? -3.583 0.928 -14.570 1.00 96.88 87 ALA A CA 1
ATOM 691 C C . ALA A 1 87 ? -5.006 0.349 -14.667 1.00 96.88 87 ALA A C 1
ATOM 693 O O . ALA A 1 87 ? -5.590 0.301 -15.753 1.00 96.88 87 ALA A O 1
ATOM 694 N N . GLU A 1 88 ? -5.587 -0.038 -13.535 1.00 97.44 88 GLU A N 1
ATOM 695 C CA . GLU A 1 88 ? -6.947 -0.562 -13.412 1.00 97.44 88 GLU A CA 1
ATOM 696 C C . GLU A 1 88 ? -7.988 0.516 -13.717 1.00 97.44 88 GLU A C 1
ATOM 698 O O . GLU A 1 88 ? -8.950 0.255 -14.449 1.00 97.44 88 GLU A O 1
ATOM 703 N N . LEU A 1 89 ? -7.759 1.739 -13.224 1.00 97.38 89 LEU A N 1
ATOM 704 C CA . LEU A 1 89 ? -8.586 2.904 -13.540 1.00 97.38 89 LEU A CA 1
ATOM 705 C C . LEU A 1 89 ? -8.495 3.271 -15.023 1.00 97.38 89 LEU A C 1
ATOM 707 O O . LEU A 1 89 ? -9.515 3.570 -15.641 1.00 97.38 89 LEU A O 1
ATOM 711 N N . LYS A 1 90 ? -7.300 3.196 -15.626 1.00 97.69 90 LYS A N 1
ATOM 712 C CA . LYS A 1 90 ? -7.120 3.435 -17.065 1.00 97.69 90 LYS A CA 1
ATOM 713 C C . LYS A 1 90 ? -7.910 2.430 -17.903 1.00 97.69 90 LYS A C 1
ATOM 715 O O . LYS A 1 90 ? -8.552 2.830 -18.876 1.00 97.69 90 LYS A O 1
ATOM 720 N N . ARG A 1 91 ? -7.872 1.148 -17.510 1.00 96.94 91 ARG A N 1
ATOM 721 C CA . ARG A 1 91 ? -8.626 0.063 -18.155 1.00 96.94 91 ARG A CA 1
ATOM 722 C C . ARG A 1 91 ? -10.130 0.307 -18.077 1.00 96.94 91 ARG A C 1
ATOM 724 O O . ARG A 1 91 ? -10.813 0.108 -19.071 1.00 96.94 91 ARG A O 1
ATOM 731 N N . GLY A 1 92 ? -10.632 0.732 -16.916 1.00 95.75 92 GLY A N 1
ATOM 732 C CA . GLY A 1 92 ? -12.028 1.144 -16.732 1.00 95.75 92 GLY A CA 1
ATOM 733 C C . GLY A 1 92 ? -13.078 0.053 -16.978 1.00 95.75 92 GLY A C 1
ATOM 734 O O . GLY A 1 92 ? -14.255 0.375 -17.088 1.00 95.75 92 GLY A O 1
ATOM 735 N N . SER A 1 93 ? -12.670 -1.215 -17.079 1.00 96.56 93 SER A N 1
ATOM 736 C CA . SER A 1 93 ? -13.576 -2.360 -17.215 1.00 96.56 93 SER A CA 1
ATOM 737 C C . SER A 1 93 ? -14.303 -2.643 -15.900 1.00 96.56 93 SER A C 1
ATOM 739 O O . SER A 1 93 ? -13.699 -2.504 -14.837 1.00 96.56 93 SER A O 1
ATOM 741 N N . ASP A 1 94 ? -15.537 -3.146 -15.943 1.00 95.50 94 ASP A N 1
ATOM 742 C CA . ASP A 1 94 ? -16.292 -3.454 -14.717 1.00 95.50 94 ASP A CA 1
ATOM 743 C C . ASP A 1 94 ? -15.548 -4.428 -13.790 1.00 95.50 94 ASP A C 1
ATOM 745 O O . ASP A 1 94 ? -15.544 -4.251 -12.572 1.00 95.50 94 ASP A O 1
ATOM 749 N N . ALA A 1 95 ? -14.825 -5.401 -14.355 1.00 94.88 95 ALA A N 1
ATOM 750 C CA . ALA A 1 95 ? -13.988 -6.323 -13.589 1.00 94.88 95 ALA A CA 1
ATOM 751 C C . ALA A 1 95 ? -12.835 -5.609 -12.859 1.00 94.88 95 ALA A C 1
ATOM 753 O O . ALA A 1 95 ? -12.588 -5.887 -11.684 1.00 94.88 95 ALA A O 1
ATOM 754 N N . SER A 1 96 ? -12.150 -4.665 -13.520 1.00 95.44 96 SER A N 1
ATOM 755 C CA . SER A 1 96 ? -11.067 -3.903 -12.884 1.00 95.44 96 SER A CA 1
ATOM 756 C C . SER A 1 96 ? -11.600 -2.974 -11.797 1.00 95.44 96 SER A C 1
ATOM 758 O O . SER A 1 96 ? -11.043 -2.956 -10.704 1.00 95.44 96 SER A O 1
ATOM 760 N N . LEU A 1 97 ? -12.721 -2.287 -12.039 1.00 95.88 97 LEU A N 1
ATOM 761 C CA . LEU A 1 97 ? -13.349 -1.413 -11.041 1.00 95.88 97 LEU A CA 1
ATOM 762 C C . LEU A 1 97 ? -13.893 -2.198 -9.838 1.00 95.88 97 LEU A C 1
ATOM 764 O O . LEU A 1 97 ? -13.776 -1.752 -8.694 1.00 95.88 97 LEU A O 1
ATOM 768 N N . THR A 1 98 ? -14.435 -3.395 -10.069 1.00 95.62 98 THR A N 1
ATOM 769 C CA . THR A 1 98 ? -14.858 -4.306 -8.994 1.00 95.62 98 THR A CA 1
ATOM 770 C C . THR A 1 98 ? -13.655 -4.771 -8.177 1.00 95.62 98 THR A C 1
ATOM 772 O O . THR A 1 98 ? -13.698 -4.738 -6.949 1.00 95.62 98 THR A O 1
ATOM 775 N N . SER A 1 99 ? -12.549 -5.137 -8.834 1.00 95.31 99 SER A N 1
ATOM 776 C CA . SER A 1 99 ? -11.303 -5.515 -8.157 1.00 95.31 99 SER A CA 1
ATOM 777 C C . SER A 1 99 ? -10.766 -4.385 -7.272 1.00 95.31 99 SER A C 1
ATOM 779 O O . SER A 1 99 ? -10.476 -4.617 -6.100 1.00 95.31 99 SER A O 1
ATOM 781 N N . THR A 1 100 ? -10.695 -3.151 -7.782 1.00 96.44 100 THR A N 1
ATOM 782 C CA . THR A 1 100 ? -10.268 -1.983 -6.990 1.00 96.44 100 THR A CA 1
ATOM 783 C C . THR A 1 100 ? -11.223 -1.713 -5.823 1.00 96.44 100 THR A C 1
ATOM 785 O O . THR A 1 100 ? -10.777 -1.430 -4.714 1.00 96.44 100 THR A O 1
ATOM 788 N N . SER A 1 101 ? -12.534 -1.888 -6.023 1.00 97.44 101 SER A N 1
ATOM 789 C CA . SER A 1 101 ? -13.528 -1.766 -4.945 1.00 97.44 101 SER A CA 1
ATOM 790 C C . SER A 1 101 ? -13.301 -2.791 -3.830 1.00 97.44 101 SER A C 1
ATOM 792 O O . SER A 1 101 ? -13.332 -2.428 -2.656 1.00 97.44 101 SER A O 1
ATOM 794 N N . ARG A 1 102 ? -13.009 -4.054 -4.176 1.00 96.06 102 ARG A N 1
ATOM 795 C CA . ARG A 1 102 ? -12.677 -5.098 -3.191 1.00 96.06 102 ARG A CA 1
ATOM 796 C C . ARG A 1 102 ? -11.419 -4.757 -2.397 1.00 96.06 102 ARG A C 1
ATOM 798 O O . ARG A 1 102 ? -11.397 -4.969 -1.188 1.00 96.06 102 ARG A O 1
ATOM 805 N N . ILE A 1 103 ? -10.385 -4.231 -3.059 1.00 94.62 103 ILE A N 1
ATOM 806 C CA . ILE A 1 103 ? -9.135 -3.820 -2.402 1.00 94.62 103 ILE A CA 1
ATOM 807 C C . ILE A 1 103 ? -9.408 -2.690 -1.405 1.00 94.62 103 ILE A C 1
ATOM 809 O O . ILE A 1 103 ? -9.018 -2.813 -0.243 1.00 94.62 103 ILE A O 1
ATOM 813 N N . LEU A 1 104 ? -10.148 -1.654 -1.818 1.00 96.56 104 LEU A N 1
ATOM 814 C CA . LEU A 1 104 ? -10.518 -0.540 -0.943 1.00 96.56 104 LEU A CA 1
ATOM 815 C C . LEU A 1 104 ? -11.311 -1.022 0.279 1.00 96.56 104 LEU A C 1
ATOM 817 O O . LEU A 1 104 ? -10.981 -0.659 1.407 1.00 96.56 104 LEU A O 1
ATOM 821 N N . LEU A 1 105 ? -12.324 -1.871 0.078 1.00 96.69 105 LEU A N 1
ATOM 822 C CA . LEU A 1 105 ? -13.129 -2.412 1.177 1.00 96.69 105 LEU A CA 1
ATOM 823 C C . LEU A 1 105 ? -12.307 -3.320 2.100 1.00 96.69 105 LEU A C 1
ATOM 825 O O . LEU A 1 105 ? -12.451 -3.258 3.317 1.00 96.69 105 LEU A O 1
ATOM 829 N N . ARG A 1 106 ? -11.387 -4.126 1.565 1.00 94.62 106 ARG A N 1
ATOM 830 C CA . ARG A 1 106 ? -10.508 -4.961 2.395 1.00 94.62 106 ARG A CA 1
ATOM 831 C C . ARG A 1 106 ? -9.563 -4.119 3.254 1.00 94.62 106 ARG A C 1
ATOM 833 O O . ARG A 1 106 ? -9.360 -4.458 4.418 1.00 94.62 106 ARG A O 1
ATOM 840 N N . ALA A 1 107 ? -8.994 -3.059 2.683 1.00 92.25 107 ALA A N 1
ATOM 841 C CA . ALA A 1 107 ? -8.005 -2.214 3.345 1.00 92.25 107 ALA A CA 1
ATOM 842 C C . ALA A 1 107 ? -8.633 -1.256 4.367 1.00 92.25 107 ALA A C 1
ATOM 844 O O . ALA A 1 107 ? -8.127 -1.131 5.477 1.00 92.25 107 ALA A O 1
ATOM 845 N N . PHE A 1 108 ? -9.745 -0.611 4.013 1.00 96.75 108 PHE A N 1
ATOM 846 C CA . PHE A 1 108 ? -10.323 0.477 4.809 1.00 96.75 108 PHE A CA 1
ATOM 847 C C . PHE A 1 108 ? -11.723 0.175 5.340 1.00 96.75 108 PHE A C 1
ATOM 849 O O . PHE A 1 108 ? -12.233 0.905 6.191 1.00 96.75 108 PHE A O 1
ATOM 856 N N . GL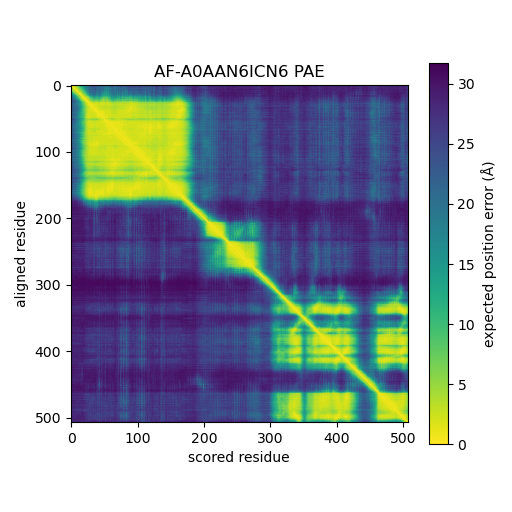Y A 1 109 ? -12.351 -0.906 4.872 1.00 96.62 109 GLY A N 1
ATOM 857 C CA . GLY A 1 109 ? -13.757 -1.185 5.131 1.00 96.62 109 GLY A CA 1
ATOM 858 C C . GLY A 1 109 ? -14.097 -1.266 6.612 1.00 96.62 109 GLY A C 1
ATOM 859 O O . GLY A 1 109 ? -15.050 -0.649 7.077 1.00 96.62 109 GLY A O 1
ATOM 860 N N . TYR A 1 110 ? -13.257 -1.980 7.360 1.00 95.25 110 TYR A N 1
ATOM 861 C CA . TYR A 1 110 ? -13.427 -2.224 8.793 1.00 95.25 110 TYR A CA 1
ATOM 862 C C . TYR A 1 110 ? -13.087 -1.013 9.675 1.00 95.25 110 TYR A C 1
ATOM 864 O O . TYR A 1 110 ? -13.288 -1.082 10.881 1.00 95.25 110 TYR A O 1
ATOM 872 N N . ILE A 1 111 ? -12.544 0.061 9.096 1.00 96.50 111 ILE A N 1
ATOM 873 C CA . ILE A 1 111 ? -12.222 1.309 9.800 1.00 96.50 111 ILE A CA 1
ATOM 874 C C . ILE A 1 111 ? -13.342 2.321 9.551 1.00 96.50 111 ILE A C 1
ATOM 876 O O . ILE A 1 111 ? -13.872 2.934 10.476 1.00 96.50 111 ILE A O 1
ATOM 880 N N . ILE A 1 112 ? -13.718 2.485 8.283 1.00 97.88 112 ILE A N 1
ATOM 881 C CA . ILE A 1 112 ? -14.607 3.561 7.839 1.00 97.88 112 ILE A CA 1
ATOM 882 C C . ILE A 1 112 ? -16.069 3.161 7.988 1.00 97.88 112 ILE A C 1
ATOM 884 O O . ILE A 1 112 ? -16.864 3.964 8.454 1.00 97.88 112 ILE A O 1
ATOM 888 N N . TRP A 1 113 ? -16.418 1.918 7.651 1.00 98.06 113 TRP A N 1
ATOM 889 C CA . TRP A 1 113 ? -17.795 1.419 7.721 1.00 98.06 113 TRP A CA 1
ATOM 890 C C . TRP A 1 113 ? -17.997 0.408 8.857 1.00 98.06 113 TRP A C 1
ATOM 892 O O . TRP A 1 113 ? -18.784 -0.532 8.727 1.00 98.06 113 TRP A O 1
ATOM 902 N N . ALA A 1 114 ? -17.282 0.583 9.973 1.00 96.44 114 ALA A N 1
ATOM 903 C CA . ALA A 1 114 ? -17.611 -0.108 11.219 1.00 96.44 114 ALA A CA 1
ATOM 904 C C . ALA A 1 114 ? -18.925 0.452 11.812 1.00 96.44 114 ALA A C 1
ATOM 906 O O . ALA A 1 114 ? -19.217 1.633 11.601 1.00 96.44 114 ALA A O 1
ATOM 907 N N . PRO A 1 115 ? -19.722 -0.352 12.546 1.00 95.00 115 PRO A N 1
ATOM 908 C CA . PRO A 1 115 ? -21.026 0.074 13.072 1.00 95.00 115 PRO A CA 1
ATOM 909 C C . PRO A 1 115 ? -20.987 1.379 13.886 1.00 95.00 115 PRO A C 1
ATOM 911 O O . PRO A 1 115 ? -21.875 2.218 13.755 1.00 95.00 115 PRO A O 1
ATOM 914 N N . ASP A 1 116 ? -19.927 1.564 14.666 1.00 95.12 116 ASP A N 1
ATOM 915 C CA . ASP A 1 116 ? -19.652 2.675 15.581 1.00 95.12 116 ASP A CA 1
ATOM 916 C C . ASP A 1 116 ? -18.593 3.654 15.041 1.00 95.12 116 ASP A C 1
ATOM 918 O O . ASP A 1 116 ? -18.008 4.441 15.786 1.00 95.12 116 ASP A O 1
ATOM 922 N N . SER A 1 117 ? -18.320 3.617 13.734 1.00 97.56 117 SER A N 1
ATOM 923 C CA . SER A 1 117 ? -17.268 4.438 13.145 1.00 97.56 117 SER A CA 1
ATOM 924 C C . SER A 1 117 ? -17.601 5.931 13.176 1.00 97.56 117 SER A C 1
ATOM 926 O O . SER A 1 117 ? -18.607 6.375 12.621 1.00 97.56 117 SER A O 1
ATOM 928 N N . GLN A 1 118 ? -16.670 6.728 13.708 1.00 97.62 118 GLN A N 1
ATOM 929 C CA . GLN A 1 118 ? -16.720 8.196 13.683 1.00 97.62 118 GLN A CA 1
ATOM 930 C C . GLN A 1 118 ? -16.679 8.803 12.270 1.00 97.62 118 GLN A C 1
ATOM 932 O O . GLN A 1 118 ? -16.823 10.012 12.117 1.00 97.62 118 GLN A O 1
ATOM 937 N N . TRP A 1 119 ? -16.423 7.995 11.238 1.00 98.19 119 TRP A N 1
ATOM 938 C CA . TRP A 1 119 ? -16.410 8.447 9.848 1.00 98.19 119 TRP A CA 1
ATOM 939 C C . TRP A 1 119 ? -17.809 8.638 9.276 1.00 98.19 119 TRP A C 1
ATOM 941 O O . TRP A 1 119 ? -17.967 9.377 8.303 1.00 98.19 119 TRP A O 1
ATOM 951 N N . LEU A 1 120 ? -18.804 7.962 9.848 1.00 98.12 120 LEU A N 1
ATOM 952 C CA . LEU A 1 120 ? -20.131 7.860 9.269 1.00 98.12 120 LEU A CA 1
ATOM 953 C C . LEU A 1 120 ? -21.078 8.936 9.797 1.00 98.12 120 LEU A C 1
ATOM 955 O O . LEU A 1 120 ? -20.980 9.362 10.944 1.00 98.12 120 LEU A O 1
ATOM 959 N N . ILE A 1 121 ? -21.989 9.385 8.938 1.00 97.62 121 ILE A N 1
ATOM 960 C CA . ILE A 1 121 ? -23.043 10.352 9.270 1.00 97.62 121 ILE A CA 1
ATOM 961 C C . ILE A 1 121 ? -23.936 9.783 10.373 1.00 97.62 121 ILE A C 1
ATOM 963 O O . ILE A 1 121 ? -24.211 8.592 10.365 1.00 97.62 121 ILE A O 1
ATOM 967 N N . ASP A 1 122 ? -24.418 10.601 11.302 1.00 97.00 122 ASP A N 1
ATOM 968 C CA . ASP A 1 122 ? -25.321 10.118 12.351 1.00 97.00 122 ASP A CA 1
ATOM 969 C C . ASP A 1 122 ? -26.644 9.594 11.768 1.00 97.00 122 ASP A C 1
ATOM 971 O O . ASP A 1 122 ? -27.167 10.134 10.789 1.00 97.00 122 ASP A O 1
ATOM 975 N N . ASP A 1 123 ? -27.224 8.570 12.398 1.00 96.00 123 ASP A N 1
ATOM 976 C CA . ASP A 1 123 ? -28.464 7.937 11.924 1.00 96.00 123 ASP A CA 1
ATOM 977 C C . ASP A 1 123 ? -29.649 8.918 11.855 1.00 96.00 123 ASP A C 1
ATOM 979 O O . ASP A 1 123 ? -30.570 8.727 11.066 1.00 96.00 123 ASP A O 1
ATOM 983 N N . SER A 1 124 ? -29.603 10.012 12.622 1.00 96.25 124 SER A N 1
ATOM 984 C CA . SER A 1 124 ? -30.600 11.090 12.595 1.00 96.25 124 SER A CA 1
ATOM 985 C C . SER A 1 124 ? -30.574 11.943 11.319 1.00 96.25 124 SER A C 1
ATOM 987 O O . SER A 1 124 ? -31.540 12.652 11.047 1.00 96.25 124 SER A O 1
ATOM 989 N N . ILE A 1 125 ? -29.481 11.900 10.548 1.00 95.62 125 ILE A N 1
ATOM 990 C CA . ILE A 1 125 ? -29.267 12.693 9.323 1.00 95.62 125 ILE A CA 1
ATOM 991 C C . ILE A 1 125 ? -29.442 11.820 8.060 1.00 95.62 125 ILE A C 1
ATOM 993 O O . ILE A 1 125 ? -29.465 12.324 6.928 1.00 95.62 125 ILE A O 1
ATOM 997 N N . LEU A 1 126 ? -29.569 10.499 8.220 1.00 95.81 126 LEU A N 1
ATOM 998 C CA . LEU A 1 126 ? -29.896 9.601 7.115 1.00 95.81 126 LEU A CA 1
ATOM 999 C C . LEU A 1 126 ? -31.298 9.914 6.583 1.00 95.81 126 LEU A C 1
ATOM 1001 O O . LEU A 1 126 ? -32.218 10.227 7.336 1.00 95.81 126 LEU A O 1
ATOM 1005 N N . SER A 1 127 ? -31.452 9.872 5.258 1.00 94.38 127 SER A N 1
ATOM 1006 C CA . SER A 1 127 ? -32.762 10.126 4.647 1.00 94.38 127 SER A CA 1
ATOM 1007 C C . SER A 1 127 ? -33.732 8.993 4.978 1.00 94.38 127 SER A C 1
ATOM 1009 O O . SER A 1 127 ? -33.316 7.853 5.180 1.00 94.38 127 SER A O 1
ATOM 1011 N N . GLU A 1 128 ? -35.032 9.283 5.000 1.00 93.50 128 GLU A N 1
ATOM 1012 C CA . GLU A 1 128 ? -36.056 8.263 5.236 1.00 93.50 128 GLU A CA 1
ATOM 1013 C C . GLU A 1 128 ? -35.918 7.119 4.210 1.00 93.50 128 GLU A C 1
ATOM 1015 O O . GLU A 1 128 ? -35.945 7.340 2.999 1.00 93.50 128 GLU A O 1
ATOM 1020 N N . GLY A 1 129 ? -35.694 5.894 4.699 1.00 92.44 129 GLY A N 1
ATOM 1021 C CA . GLY A 1 129 ? -35.452 4.704 3.871 1.00 92.44 129 GLY A CA 1
ATOM 1022 C C . GLY A 1 129 ? -33.990 4.455 3.461 1.00 92.44 129 GLY A C 1
ATOM 1023 O O . GLY A 1 129 ? -33.700 3.424 2.852 1.00 92.44 129 GLY A O 1
ATOM 1024 N N . GLU A 1 130 ? -33.052 5.342 3.804 1.00 95.19 130 GLU A N 1
ATOM 1025 C CA . GLU A 1 130 ? -31.620 5.125 3.585 1.00 95.19 130 GLU A CA 1
ATOM 1026 C C . GLU A 1 130 ? -31.071 4.138 4.630 1.00 95.19 130 GLU A C 1
ATOM 1028 O O . GLU A 1 130 ? -31.054 4.415 5.827 1.00 95.19 130 GLU A O 1
ATOM 1033 N N . VAL A 1 131 ? -30.618 2.961 4.189 1.00 95.00 131 VAL A N 1
ATOM 1034 C CA . VAL A 1 131 ? -30.070 1.950 5.107 1.00 95.00 131 VAL A CA 1
ATOM 1035 C C . VAL A 1 131 ? -28.596 2.226 5.386 1.00 95.00 131 VAL A C 1
ATOM 1037 O O . VAL A 1 131 ? -27.822 2.484 4.462 1.00 95.00 131 VAL A O 1
ATOM 1040 N N . ARG A 1 132 ? -28.198 2.105 6.655 1.00 96.38 132 ARG A N 1
ATOM 1041 C CA . ARG A 1 132 ? -26.806 2.194 7.106 1.00 96.38 132 ARG A CA 1
ATOM 1042 C C . ARG A 1 132 ? -25.888 1.267 6.302 1.00 96.38 132 ARG A C 1
ATOM 1044 O O . ARG A 1 132 ? -26.170 0.078 6.143 1.00 96.38 132 ARG A O 1
ATOM 1051 N N . LEU A 1 133 ? -24.774 1.810 5.819 1.00 97.31 133 LEU A N 1
ATOM 1052 C CA . LEU A 1 133 ? -23.704 1.050 5.185 1.00 97.31 133 LEU A CA 1
ATOM 1053 C C . LEU A 1 133 ? -22.732 0.545 6.252 1.00 97.31 133 LEU A C 1
ATOM 1055 O O . LEU A 1 133 ? -22.017 1.327 6.874 1.00 97.31 133 LEU A O 1
ATOM 1059 N N . THR A 1 134 ? -22.684 -0.773 6.435 1.00 96.94 134 THR A N 1
ATOM 1060 C CA . THR A 1 134 ? -21.750 -1.446 7.345 1.00 96.94 134 THR A CA 1
ATOM 1061 C C . THR A 1 134 ? -20.928 -2.476 6.589 1.00 96.94 134 THR A C 1
ATOM 1063 O O . THR A 1 134 ? -21.488 -3.276 5.839 1.00 96.94 134 THR A O 1
ATOM 1066 N N . TYR A 1 135 ? -19.617 -2.498 6.812 1.00 96.56 135 TYR A N 1
ATOM 1067 C CA . TYR A 1 135 ? -18.720 -3.494 6.235 1.00 96.56 135 TYR A CA 1
ATOM 1068 C C . TYR A 1 135 ? -18.341 -4.553 7.273 1.00 96.56 135 TYR A C 1
ATOM 1070 O O . TYR A 1 135 ? -17.773 -4.245 8.321 1.00 96.56 135 TYR A O 1
ATOM 1078 N N . SER A 1 136 ? -18.590 -5.826 6.958 1.00 92.94 136 SER A N 1
ATOM 1079 C CA . SER A 1 136 ? -18.184 -6.949 7.809 1.00 92.94 136 SER A CA 1
ATOM 1080 C C . SER A 1 136 ? -16.971 -7.667 7.226 1.00 92.94 136 SER A C 1
ATOM 1082 O O . SER A 1 136 ? -17.071 -8.380 6.227 1.00 92.94 136 SER A O 1
ATOM 1084 N N . ARG A 1 137 ? -15.814 -7.530 7.888 1.00 90.38 137 ARG A N 1
ATOM 1085 C CA . ARG A 1 137 ? -14.576 -8.223 7.485 1.00 90.38 137 ARG A CA 1
ATOM 1086 C C . ARG A 1 137 ? -14.697 -9.745 7.598 1.00 90.38 137 ARG A C 1
ATOM 1088 O O . ARG A 1 137 ? -14.123 -10.447 6.774 1.00 90.38 137 ARG A O 1
ATOM 1095 N N . LYS A 1 138 ? -15.441 -10.242 8.594 1.00 90.31 138 LYS A N 1
ATOM 1096 C CA . LYS A 1 138 ? -15.605 -11.684 8.861 1.00 90.31 138 LYS A CA 1
ATOM 1097 C C . LYS A 1 138 ? -16.297 -12.419 7.716 1.00 90.31 138 LYS A C 1
ATOM 1099 O O . LYS A 1 138 ? -16.038 -13.593 7.506 1.00 90.31 138 LYS A O 1
ATOM 1104 N N . LEU A 1 139 ? -17.164 -11.719 6.992 1.00 87.38 139 LEU A N 1
ATOM 1105 C CA . LEU A 1 139 ? -17.980 -12.299 5.931 1.00 87.38 139 LEU A CA 1
ATOM 1106 C C . LEU A 1 139 ? -17.304 -12.234 4.552 1.00 87.38 139 LEU A C 1
ATOM 1108 O O . LEU A 1 139 ? -17.783 -12.840 3.599 1.00 87.38 139 LEU A O 1
ATOM 1112 N N . GLY A 1 140 ? -16.177 -11.524 4.446 1.00 83.06 140 GLY A N 1
ATOM 1113 C CA . GLY A 1 140 ? -15.455 -11.333 3.193 1.00 83.06 140 GLY A CA 1
ATOM 1114 C C . GLY A 1 140 ? -16.116 -10.315 2.246 1.00 83.06 140 GLY A C 1
ATOM 1115 O O . GLY A 1 140 ? -17.273 -9.930 2.418 1.00 83.06 140 GLY A O 1
ATOM 1116 N N . PRO A 1 141 ? -15.383 -9.837 1.226 1.00 80.69 141 PRO A N 1
ATOM 1117 C CA . PRO A 1 141 ? -15.843 -8.764 0.342 1.00 80.69 141 PRO A CA 1
ATOM 1118 C C . PRO A 1 141 ? -17.018 -9.167 -0.564 1.00 80.69 141 PRO A C 1
ATOM 1120 O O . PRO A 1 141 ? -17.780 -8.298 -0.983 1.00 80.69 141 PRO A O 1
ATOM 1123 N N . ASP A 1 142 ? -17.188 -10.457 -0.853 1.00 86.06 142 ASP A N 1
ATOM 1124 C CA . ASP A 1 142 ? -18.248 -10.963 -1.736 1.00 86.06 142 ASP A CA 1
ATOM 1125 C C . ASP A 1 142 ? -19.570 -11.260 -0.998 1.00 86.06 142 ASP A C 1
ATOM 1127 O O . ASP A 1 142 ? -20.530 -11.725 -1.610 1.00 86.06 142 ASP A O 1
ATOM 1131 N N . HIS A 1 143 ? -19.653 -10.969 0.307 1.00 91.75 143 HIS A N 1
ATOM 1132 C CA . HIS A 1 143 ? -20.896 -11.119 1.063 1.00 91.75 143 HIS A CA 1
ATOM 1133 C C . HIS A 1 143 ? -21.998 -10.179 0.530 1.00 91.75 143 HIS A C 1
ATOM 1135 O O . HIS A 1 143 ? -21.707 -9.012 0.243 1.00 91.75 143 HIS A O 1
ATOM 1141 N N . PRO A 1 144 ? -23.272 -10.616 0.451 1.00 89.94 144 PRO A N 1
ATOM 1142 C CA . PRO A 1 144 ? -24.386 -9.795 -0.037 1.00 89.94 144 PRO A CA 1
ATOM 1143 C C . PRO A 1 144 ? -24.560 -8.464 0.707 1.00 89.94 144 PRO A C 1
ATOM 1145 O O . PRO A 1 144 ? -24.938 -7.469 0.092 1.00 89.94 144 PRO A O 1
ATOM 1148 N N . ASP A 1 145 ? -24.218 -8.395 1.993 1.00 89.06 145 ASP A N 1
ATOM 1149 C CA . ASP A 1 145 ? -24.274 -7.132 2.750 1.00 89.06 145 ASP A CA 1
ATOM 1150 C C . ASP A 1 145 ? -23.279 -6.093 2.218 1.00 89.06 145 ASP A C 1
ATOM 1152 O O . ASP A 1 145 ? -23.579 -4.899 2.156 1.00 89.06 145 ASP A O 1
ATOM 1156 N N . ASN A 1 146 ? -22.121 -6.554 1.738 1.00 93.81 146 ASN A N 1
ATOM 1157 C CA . ASN A 1 146 ? -21.111 -5.702 1.122 1.00 93.81 146 ASN A CA 1
ATOM 1158 C C . ASN A 1 146 ? -21.475 -5.337 -0.330 1.00 93.81 146 ASN A C 1
ATOM 1160 O O . ASN A 1 146 ? -20.880 -4.424 -0.908 1.00 93.81 146 ASN A O 1
ATOM 1164 N N . ALA A 1 147 ? -22.487 -5.985 -0.925 1.00 94.81 147 ALA A N 1
ATOM 1165 C CA . ALA A 1 147 ? -22.877 -5.744 -2.312 1.00 94.81 147 ALA A CA 1
ATOM 1166 C C . ALA A 1 147 ? -23.334 -4.293 -2.562 1.00 94.81 147 ALA A C 1
ATOM 1168 O O . ALA A 1 147 ? -23.172 -3.759 -3.660 1.00 94.81 147 ALA A O 1
ATOM 1169 N N . ARG A 1 148 ? -23.859 -3.628 -1.524 1.00 96.06 148 ARG A N 1
ATOM 1170 C CA . ARG A 1 148 ? -24.368 -2.246 -1.580 1.00 96.06 148 ARG A CA 1
ATOM 1171 C C . ARG A 1 148 ? -23.281 -1.206 -1.858 1.00 96.06 148 ARG A C 1
ATOM 1173 O O . ARG A 1 148 ? -23.588 -0.139 -2.385 1.00 96.06 148 ARG A O 1
ATOM 1180 N N . PHE A 1 149 ? -22.020 -1.515 -1.556 1.00 97.44 149 PHE A N 1
ATOM 1181 C CA . PHE A 1 149 ? -20.901 -0.608 -1.808 1.00 97.44 149 PHE A CA 1
ATOM 1182 C C . PHE A 1 149 ? -20.550 -0.509 -3.294 1.00 97.44 149 PHE A C 1
ATOM 1184 O O . PHE A 1 149 ? -20.206 0.574 -3.766 1.00 97.44 149 PHE A O 1
ATOM 1191 N N . TYR A 1 150 ? -20.647 -1.609 -4.049 1.00 96.31 150 TYR A N 1
ATOM 1192 C CA . TYR A 1 150 ? -20.112 -1.669 -5.413 1.00 96.31 150 TYR A CA 1
ATOM 1193 C C . TYR A 1 150 ? -20.735 -0.654 -6.379 1.00 96.31 150 TYR A C 1
ATOM 1195 O O . TYR A 1 150 ? -19.966 0.002 -7.077 1.00 96.31 150 TYR A O 1
ATOM 1203 N N . PRO A 1 151 ? -22.063 -0.418 -6.414 1.00 97.75 151 PRO A N 1
ATOM 1204 C CA . PRO A 1 151 ? -22.631 0.607 -7.295 1.00 97.75 151 PRO A CA 1
ATOM 1205 C C . PRO A 1 151 ? -22.145 2.030 -6.968 1.00 97.75 151 PRO A C 1
ATOM 1207 O O . PRO A 1 151 ? -21.968 2.867 -7.859 1.00 97.75 151 PRO A O 1
ATOM 1210 N N . ILE A 1 152 ? -21.911 2.317 -5.683 1.00 98.19 152 ILE A N 1
ATOM 1211 C CA . ILE A 1 152 ? -21.455 3.632 -5.216 1.00 98.19 152 ILE A CA 1
ATOM 1212 C C . ILE A 1 152 ? -19.967 3.809 -5.545 1.00 98.19 152 ILE A C 1
ATOM 1214 O O . ILE A 1 152 ? -19.579 4.817 -6.138 1.00 98.19 152 ILE A O 1
ATOM 1218 N N . LEU A 1 153 ? -19.148 2.798 -5.241 1.00 98.12 153 LEU A N 1
ATOM 1219 C CA . LEU A 1 153 ? -17.717 2.782 -5.551 1.00 98.12 153 LEU A CA 1
ATOM 1220 C C . LEU A 1 153 ? -17.454 2.762 -7.061 1.00 98.12 153 LEU A C 1
ATOM 1222 O O . LEU A 1 153 ? -16.531 3.420 -7.522 1.00 98.12 153 LEU A O 1
ATOM 1226 N N . HIS A 1 154 ? -18.289 2.099 -7.862 1.00 97.62 154 HIS A N 1
ATOM 1227 C CA . HIS A 1 154 ? -18.200 2.162 -9.324 1.00 97.62 154 HIS A CA 1
ATOM 1228 C C . HIS A 1 154 ? -18.331 3.603 -9.825 1.00 97.62 154 HIS A C 1
ATOM 1230 O O . HIS A 1 154 ? -17.478 4.074 -10.578 1.00 97.62 154 HIS A O 1
ATOM 1236 N N . THR A 1 155 ? -19.320 4.345 -9.311 1.00 98.12 155 THR A N 1
ATOM 1237 C CA . THR A 1 155 ? -19.498 5.773 -9.627 1.00 98.12 155 THR A CA 1
ATOM 1238 C C . THR A 1 155 ? -18.261 6.587 -9.233 1.00 98.12 155 THR A C 1
ATOM 1240 O O . THR A 1 155 ? -17.816 7.451 -9.994 1.00 98.12 155 THR A O 1
ATOM 1243 N N . LEU A 1 156 ? -17.677 6.285 -8.067 1.00 98.25 156 LEU A N 1
ATOM 1244 C CA . LEU A 1 156 ? -16.443 6.909 -7.594 1.00 98.25 156 LEU A CA 1
ATOM 1245 C C . LEU A 1 156 ? -15.289 6.677 -8.578 1.00 98.25 156 LEU A C 1
ATOM 1247 O O . LEU A 1 156 ? -14.656 7.635 -9.021 1.00 98.25 156 LEU A O 1
ATOM 1251 N N . TRP A 1 157 ? -15.039 5.424 -8.964 1.00 98.00 157 TRP A N 1
ATOM 1252 C CA . TRP A 1 157 ? -13.926 5.074 -9.844 1.00 98.00 157 TRP A CA 1
ATOM 1253 C C . TRP A 1 157 ? -14.083 5.616 -11.259 1.00 98.00 157 TRP A C 1
ATOM 1255 O O . TRP A 1 157 ? -13.101 6.068 -11.846 1.00 98.00 157 TRP A O 1
ATOM 1265 N N . VAL A 1 158 ? -15.306 5.629 -11.795 1.00 97.56 158 VAL A N 1
ATOM 1266 C CA . VAL A 1 158 ? -15.598 6.269 -13.083 1.00 97.56 158 VAL A CA 1
ATOM 1267 C C . VAL A 1 158 ? -15.263 7.757 -13.020 1.00 97.56 158 VAL A C 1
ATOM 1269 O O . VAL A 1 158 ? -14.573 8.263 -13.905 1.00 97.56 158 VAL A O 1
ATOM 1272 N N . ARG A 1 159 ? -15.675 8.461 -11.957 1.00 97.69 159 ARG A N 1
ATOM 1273 C CA . ARG A 1 159 ? -15.356 9.887 -11.817 1.00 97.69 159 ARG A CA 1
ATOM 1274 C C . ARG A 1 159 ? -13.851 10.117 -11.672 1.00 97.69 159 ARG A C 1
ATOM 1276 O O . ARG A 1 159 ? -13.321 10.996 -12.342 1.00 97.69 159 ARG A O 1
ATOM 1283 N N . MET A 1 160 ? -13.145 9.289 -10.898 1.00 97.50 160 MET A N 1
ATOM 1284 C CA . MET A 1 160 ? -11.680 9.366 -10.804 1.00 97.50 160 MET A CA 1
ATOM 1285 C C . MET A 1 160 ? -10.992 9.120 -12.151 1.00 97.50 160 MET A C 1
ATOM 1287 O O . MET A 1 160 ? -10.042 9.823 -12.486 1.00 97.50 160 MET A O 1
ATOM 1291 N N . ARG A 1 161 ? -11.466 8.149 -12.943 1.00 97.81 161 ARG A N 1
ATOM 1292 C CA . ARG A 1 161 ? -10.955 7.892 -14.299 1.00 97.81 161 ARG A CA 1
ATOM 1293 C C . ARG A 1 161 ? -11.119 9.126 -15.183 1.00 97.81 161 ARG A C 1
ATOM 1295 O O . ARG A 1 161 ? -10.176 9.506 -15.869 1.00 97.81 161 ARG A O 1
ATOM 1302 N N . ASN A 1 162 ? -12.284 9.761 -15.129 1.00 97.88 162 ASN A N 1
ATOM 1303 C CA . ASN A 1 162 ? -12.592 10.943 -15.928 1.00 97.88 162 ASN A CA 1
ATOM 1304 C C . ASN A 1 162 ? -11.774 12.182 -15.526 1.00 97.88 162 ASN A C 1
ATOM 1306 O O . ASN A 1 162 ? -11.543 13.055 -16.354 1.00 97.88 162 ASN A O 1
ATOM 1310 N N . VAL A 1 163 ? -11.319 12.253 -14.273 1.00 97.31 163 VAL A N 1
ATOM 1311 C CA . VAL A 1 163 ? -10.408 13.301 -13.790 1.00 97.31 163 VAL A CA 1
ATOM 1312 C C . VAL A 1 163 ? -8.951 12.997 -14.161 1.00 97.31 163 VAL A C 1
ATOM 1314 O O . VAL A 1 163 ? -8.205 13.890 -14.552 1.00 97.31 163 VAL A O 1
ATOM 1317 N N . LEU A 1 164 ? -8.519 11.740 -14.021 1.00 97.69 164 LEU A N 1
ATOM 1318 C CA . LEU A 1 164 ? -7.121 11.334 -14.212 1.00 97.69 164 LEU A CA 1
ATOM 1319 C C . LEU A 1 164 ? -6.674 11.268 -15.667 1.00 97.69 164 LEU A C 1
ATOM 1321 O O . LEU A 1 164 ? -5.471 11.313 -15.947 1.00 97.69 164 LEU A O 1
ATOM 1325 N N . PHE A 1 165 ? -7.612 11.054 -16.579 1.00 98.38 165 PHE A N 1
ATOM 1326 C CA . PHE A 1 165 ? -7.319 10.813 -17.978 1.00 98.38 165 PHE A CA 1
ATOM 1327 C C . PHE A 1 165 ? -8.033 11.826 -18.858 1.00 98.38 165 PHE A C 1
ATOM 1329 O O . PHE A 1 165 ? -9.095 12.333 -18.529 1.00 98.38 165 PHE A O 1
ATOM 1336 N N . ALA A 1 166 ? -7.433 12.090 -20.008 1.00 97.56 166 ALA A N 1
ATOM 1337 C CA . ALA A 1 166 ? -8.037 12.836 -21.092 1.00 97.56 166 ALA A CA 1
ATOM 1338 C C . ALA A 1 166 ? -7.996 11.982 -22.358 1.00 97.56 166 ALA A C 1
ATOM 1340 O O . ALA A 1 166 ? -7.143 11.095 -22.502 1.00 97.56 166 ALA A O 1
ATOM 1341 N N . GLN A 1 167 ? -8.910 12.255 -23.286 1.00 97.44 167 GLN A N 1
ATOM 1342 C CA . GLN A 1 167 ? -8.864 11.644 -24.606 1.00 97.44 167 GLN A CA 1
ATOM 1343 C C . GLN A 1 167 ? -7.559 12.045 -25.298 1.00 97.44 167 GLN A C 1
ATOM 1345 O O . GLN A 1 167 ? -7.246 13.226 -25.453 1.00 97.44 167 GLN A O 1
ATOM 1350 N N . LYS A 1 168 ? -6.790 11.044 -25.721 1.00 96.69 168 LYS A N 1
ATOM 1351 C CA . LYS A 1 168 ? -5.568 11.240 -26.487 1.00 96.69 168 LYS A CA 1
ATOM 1352 C C . LYS A 1 168 ? -5.941 11.940 -27.800 1.00 96.69 168 LYS A C 1
ATOM 1354 O O . LYS A 1 168 ? -6.841 11.453 -28.491 1.00 96.69 168 LYS A O 1
ATOM 1359 N N . PRO A 1 169 ? -5.267 13.042 -28.174 1.00 92.88 169 PRO A N 1
ATOM 1360 C CA . PRO A 1 169 ? -5.547 13.710 -29.436 1.00 92.88 169 PRO A CA 1
ATOM 1361 C C . PRO A 1 169 ? -5.364 12.715 -30.584 1.00 92.88 169 PRO A C 1
ATOM 1363 O O . PRO A 1 169 ? -4.389 11.952 -30.603 1.00 92.88 169 PRO A O 1
ATOM 1366 N N . ALA A 1 170 ? -6.319 12.698 -31.518 1.00 89.12 170 ALA A N 1
ATOM 1367 C CA . ALA A 1 170 ? -6.239 11.838 -32.690 1.00 89.12 170 ALA A CA 1
ATOM 1368 C C . ALA A 1 170 ? -4.891 12.080 -33.392 1.00 89.12 170 ALA A C 1
ATOM 1370 O O . ALA A 1 170 ? -4.485 13.241 -33.530 1.00 89.12 170 ALA A O 1
ATOM 1371 N N . PRO A 1 171 ? -4.167 11.021 -33.801 1.00 84.56 171 PRO A N 1
ATOM 1372 C CA . PRO A 1 171 ? -2.892 11.186 -34.480 1.00 84.56 171 PRO A CA 1
ATOM 1373 C C . PRO A 1 171 ? -3.126 12.050 -35.717 1.00 84.56 171 PRO A C 1
ATOM 1375 O O . PRO A 1 171 ? -3.840 11.634 -36.625 1.00 84.56 171 PRO A O 1
ATOM 1378 N N . GLN A 1 172 ? -2.573 13.268 -35.729 1.00 82.69 172 GLN A N 1
ATOM 1379 C CA . GLN A 1 172 ? -2.753 14.180 -36.854 1.00 82.69 172 GLN A CA 1
ATOM 1380 C C . GLN A 1 172 ? -2.235 13.494 -38.128 1.00 82.69 172 GLN A C 1
ATOM 1382 O O . GLN A 1 172 ? -1.036 13.191 -38.209 1.00 82.69 172 GLN A O 1
ATOM 1387 N N . PRO A 1 173 ? -3.102 13.236 -39.123 1.00 73.00 173 PRO A N 1
ATOM 1388 C CA . PRO A 1 173 ? -2.696 12.628 -40.379 1.00 73.00 173 PRO A CA 1
ATOM 1389 C C . PRO A 1 173 ? -1.896 13.667 -41.172 1.00 73.00 173 PRO A C 1
ATOM 1391 O O . PRO A 1 173 ? -2.455 14.455 -41.923 1.00 73.00 173 PRO A O 1
ATOM 1394 N N . GLY A 1 174 ? -0.579 13.740 -40.965 1.00 67.88 174 GLY A N 1
ATOM 1395 C CA . GLY A 1 174 ? 0.239 14.699 -41.716 1.00 67.88 174 GLY A CA 1
ATOM 1396 C C . GLY A 1 174 ? 1.708 14.812 -41.331 1.00 67.88 174 GLY A C 1
ATOM 1397 O O . GLY A 1 174 ? 2.531 15.102 -42.192 1.00 67.88 174 GLY A O 1
ATOM 1398 N N . ARG A 1 175 ? 2.104 14.521 -40.087 1.00 59.34 175 ARG A N 1
ATOM 1399 C CA . ARG A 1 175 ? 3.527 14.553 -39.701 1.00 59.34 175 ARG A CA 1
ATOM 1400 C C . ARG A 1 175 ? 4.157 13.166 -39.782 1.00 59.34 175 ARG A C 1
ATOM 1402 O O . ARG A 1 175 ? 4.559 12.591 -38.775 1.00 59.34 175 ARG A O 1
ATOM 1409 N N . ARG A 1 176 ? 4.304 12.639 -41.005 1.00 58.25 176 ARG A N 1
ATOM 1410 C CA . ARG A 1 176 ? 5.363 11.652 -41.271 1.00 58.25 176 ARG A CA 1
ATOM 1411 C C . ARG A 1 176 ? 6.684 12.376 -41.019 1.00 58.25 176 ARG A C 1
ATOM 1413 O O . ARG A 1 176 ? 7.152 13.104 -41.887 1.00 58.25 176 ARG A O 1
ATOM 1420 N N . ARG A 1 177 ? 7.253 12.238 -39.813 1.00 57.44 177 ARG A N 1
ATOM 1421 C CA . ARG A 1 177 ? 8.656 12.589 -39.558 1.00 57.44 177 ARG A CA 1
ATOM 1422 C C . ARG A 1 177 ? 9.465 11.816 -40.593 1.00 57.44 177 ARG A C 1
ATOM 1424 O O . ARG A 1 177 ? 9.589 10.598 -40.494 1.00 57.44 177 ARG A O 1
ATOM 1431 N N . GLY A 1 178 ? 9.912 12.523 -41.628 1.00 51.81 178 GLY A N 1
ATOM 1432 C CA . GLY A 1 178 ? 10.829 11.993 -42.615 1.00 51.81 178 GLY A CA 1
ATOM 1433 C C . GLY A 1 178 ? 12.028 11.451 -41.860 1.00 51.81 178 GLY A C 1
ATOM 1434 O O . GLY A 1 178 ? 12.738 12.200 -41.194 1.00 51.81 178 GLY A O 1
ATOM 1435 N N . ARG A 1 179 ? 12.198 10.133 -41.906 1.00 55.44 179 ARG A N 1
ATOM 1436 C CA . ARG A 1 179 ? 13.433 9.467 -41.515 1.00 55.44 179 ARG A CA 1
ATOM 1437 C C . ARG A 1 179 ? 14.535 10.108 -42.368 1.00 55.44 179 ARG A C 1
ATOM 1439 O O . ARG A 1 179 ? 14.420 10.020 -43.592 1.00 55.44 179 ARG A O 1
ATOM 1446 N N . PRO A 1 180 ? 15.539 10.792 -41.793 1.00 53.50 180 PRO A N 1
ATOM 1447 C CA . PRO A 1 180 ? 16.624 11.336 -42.592 1.00 53.50 180 PRO A CA 1
ATOM 1448 C C . PRO A 1 180 ? 17.304 10.164 -43.293 1.00 53.50 180 PRO A C 1
ATOM 1450 O O . PRO A 1 180 ? 17.729 9.205 -42.645 1.00 53.50 180 PRO A O 1
ATOM 1453 N N . ALA A 1 181 ? 17.331 10.204 -44.621 1.00 49.75 181 ALA A N 1
ATOM 1454 C CA . ALA A 1 181 ? 18.097 9.262 -45.409 1.00 49.75 181 ALA A CA 1
ATOM 1455 C C . ALA A 1 181 ? 19.577 9.426 -45.033 1.00 49.75 181 ALA A C 1
ATOM 1457 O O . ALA A 1 181 ? 20.163 10.492 -45.221 1.00 49.75 181 ALA A O 1
ATOM 1458 N N . LEU A 1 182 ? 20.152 8.371 -44.458 1.00 54.09 182 LEU A N 1
ATOM 1459 C CA . LEU A 1 182 ? 21.585 8.213 -44.246 1.00 54.09 182 LEU A CA 1
ATOM 1460 C C . LEU A 1 182 ? 22.306 8.357 -45.587 1.00 54.09 182 LEU A C 1
ATOM 1462 O O . LEU A 1 182 ? 22.129 7.537 -46.485 1.00 54.09 182 LEU A O 1
ATOM 1466 N N . GLY A 1 183 ? 23.124 9.397 -45.702 1.00 54.09 183 GLY A N 1
ATOM 1467 C CA . GLY A 1 183 ? 23.915 9.648 -46.895 1.00 54.09 183 GLY A CA 1
ATOM 1468 C C . GLY A 1 183 ? 24.963 10.733 -46.692 1.00 54.09 183 GLY A C 1
ATOM 1469 O O . GLY A 1 183 ? 24.911 11.744 -47.382 1.00 54.09 183 GLY A O 1
ATOM 1470 N N . ARG A 1 184 ? 25.918 10.543 -45.766 1.00 44.56 184 ARG A N 1
ATOM 1471 C CA . ARG A 1 184 ? 27.245 11.180 -45.872 1.00 44.56 184 ARG A CA 1
ATOM 1472 C C . ARG A 1 184 ? 28.294 10.510 -44.966 1.00 44.56 184 ARG A C 1
ATOM 1474 O O . ARG A 1 184 ? 28.034 10.382 -43.773 1.00 44.56 184 ARG A O 1
ATOM 1481 N N . PRO A 1 185 ? 29.469 10.111 -45.489 1.00 56.50 185 PRO A N 1
ATOM 1482 C CA . PRO A 1 185 ? 30.589 9.645 -44.678 1.00 56.50 185 PRO A CA 1
ATOM 1483 C C . PRO A 1 185 ? 31.567 10.785 -44.325 1.00 56.50 185 PRO A C 1
ATOM 1485 O O . PRO A 1 185 ? 31.662 11.775 -45.049 1.00 56.50 185 PRO A O 1
ATOM 1488 N N . SER A 1 186 ? 32.356 10.544 -43.269 1.00 52.25 186 SER A N 1
ATOM 1489 C CA . SER A 1 186 ? 33.629 11.196 -42.902 1.00 52.25 186 SER A CA 1
ATOM 1490 C C . SER A 1 186 ? 33.595 12.455 -42.017 1.00 52.25 186 SER A C 1
ATOM 1492 O O . SER A 1 186 ? 33.735 13.573 -42.508 1.00 52.25 186 SER A O 1
ATOM 1494 N N . ALA A 1 187 ? 33.585 12.240 -40.696 1.00 51.31 187 ALA A N 1
ATOM 1495 C CA . ALA A 1 187 ? 34.409 12.976 -39.725 1.00 51.31 187 ALA A CA 1
ATOM 1496 C C . ALA A 1 187 ? 34.587 12.122 -38.443 1.00 51.31 187 ALA A C 1
ATOM 1498 O O . ALA A 1 187 ? 33.676 11.357 -38.116 1.00 51.31 187 ALA A O 1
ATOM 1499 N N . PRO A 1 188 ? 35.740 12.193 -37.748 1.00 55.38 188 PRO A N 1
ATOM 1500 C CA . PRO A 1 188 ? 36.017 11.382 -36.562 1.00 55.38 188 PRO A CA 1
ATOM 1501 C C . PRO A 1 188 ? 35.211 11.868 -35.340 1.00 55.38 188 PRO A C 1
ATOM 1503 O O . PRO A 1 188 ? 34.893 13.057 -35.257 1.00 55.38 188 PRO A O 1
ATOM 1506 N N . PRO A 1 189 ? 34.861 10.969 -34.400 1.00 48.12 189 PRO A N 1
ATOM 1507 C CA . PRO A 1 189 ? 33.920 11.270 -33.325 1.00 48.12 189 PRO A CA 1
ATOM 1508 C C . PRO A 1 189 ? 34.555 12.116 -32.200 1.00 48.12 189 PRO A C 1
ATOM 1510 O O . PRO A 1 189 ? 35.688 11.838 -31.804 1.00 48.12 189 PRO A O 1
ATOM 1513 N N . PRO A 1 190 ? 33.837 13.110 -31.640 1.00 59.25 190 PRO A N 1
ATOM 1514 C CA . PRO A 1 190 ? 34.159 13.691 -30.336 1.00 59.25 190 PRO A CA 1
ATOM 1515 C C . PRO A 1 190 ? 33.790 12.723 -29.189 1.00 59.25 190 PRO A C 1
ATOM 1517 O O . PRO A 1 190 ? 33.028 11.776 -29.411 1.00 59.25 190 PRO A O 1
ATOM 1520 N N . PRO A 1 191 ? 34.337 12.925 -27.973 1.00 47.97 191 PRO A N 1
ATOM 1521 C CA . PRO A 1 191 ? 34.161 12.001 -26.859 1.00 47.97 191 PRO A CA 1
ATOM 1522 C C . PRO A 1 191 ? 32.697 11.935 -26.417 1.00 47.97 191 PRO A C 1
ATOM 1524 O O . PRO A 1 191 ? 32.015 12.948 -26.277 1.00 47.97 191 PRO A O 1
ATOM 1527 N N . VAL A 1 192 ? 32.247 10.701 -26.221 1.00 39.69 192 VAL A N 1
ATOM 1528 C CA . VAL A 1 192 ? 30.910 10.312 -25.780 1.00 39.69 192 VAL A CA 1
ATOM 1529 C C . VAL A 1 192 ? 30.699 10.798 -24.346 1.00 39.69 192 VAL A C 1
ATOM 1531 O O . VAL A 1 192 ? 31.373 10.332 -23.432 1.00 39.69 192 VAL A O 1
ATOM 1534 N N . THR A 1 193 ? 29.767 11.727 -24.145 1.00 41.06 193 THR A N 1
ATOM 1535 C CA . THR A 1 193 ? 29.067 11.871 -22.864 1.00 41.06 193 THR A CA 1
ATOM 1536 C C . THR A 1 193 ? 27.873 10.926 -22.880 1.00 41.06 193 THR A C 1
ATOM 1538 O O . THR A 1 193 ? 27.015 11.033 -23.758 1.00 41.06 193 THR A O 1
ATOM 1541 N N . ASP A 1 194 ? 27.864 9.985 -21.936 1.00 34.78 194 ASP A N 1
ATOM 1542 C CA . ASP A 1 194 ? 26.815 8.989 -21.730 1.00 34.78 194 ASP A CA 1
ATOM 1543 C C . ASP A 1 194 ? 25.441 9.649 -21.552 1.00 34.78 194 ASP A C 1
ATOM 1545 O O . ASP A 1 194 ? 25.205 10.412 -20.615 1.00 34.78 194 ASP A O 1
ATOM 1549 N N . ILE A 1 195 ? 24.527 9.333 -22.470 1.00 40.12 195 ILE A N 1
ATOM 1550 C CA . ILE A 1 195 ? 23.094 9.604 -22.354 1.00 40.12 195 ILE A CA 1
ATOM 1551 C C . ILE A 1 195 ? 22.448 8.294 -21.891 1.00 40.12 195 ILE A C 1
ATOM 1553 O O . ILE A 1 195 ? 22.091 7.436 -22.698 1.00 40.12 195 ILE A O 1
ATOM 1557 N N . GLU A 1 196 ? 22.324 8.131 -20.576 1.00 42.94 196 GLU A N 1
ATOM 1558 C CA . GLU A 1 196 ? 21.445 7.142 -19.951 1.00 42.94 196 GLU A CA 1
ATOM 1559 C C . GLU A 1 196 ? 19.992 7.628 -20.036 1.00 42.94 196 GLU A C 1
ATOM 1561 O O . GLU A 1 196 ? 19.475 8.221 -19.096 1.00 42.94 196 GLU A O 1
ATOM 1566 N N . GLU A 1 197 ? 19.301 7.409 -21.158 1.00 44.38 197 GLU A N 1
ATOM 1567 C CA . GLU A 1 197 ? 17.857 7.693 -21.208 1.00 44.38 197 GLU A CA 1
ATOM 1568 C C . GLU A 1 197 ? 17.103 6.872 -22.273 1.00 44.38 197 GLU A C 1
ATOM 1570 O O . GLU A 1 197 ? 16.308 7.403 -23.038 1.00 44.38 197 GLU A O 1
ATOM 1575 N N . GLU A 1 198 ? 17.322 5.550 -22.361 1.00 38.22 198 GLU A N 1
ATOM 1576 C CA . GLU A 1 198 ? 16.496 4.714 -23.262 1.00 38.22 198 GLU A CA 1
ATOM 1577 C C . GLU A 1 198 ? 16.327 3.229 -22.852 1.00 38.22 198 GLU A C 1
ATOM 1579 O O . GLU A 1 198 ? 16.287 2.342 -23.700 1.00 38.22 198 GLU A O 1
ATOM 1584 N N . ILE A 1 199 ? 16.175 2.918 -21.550 1.00 37.91 199 ILE A N 1
ATOM 1585 C CA . ILE A 1 199 ? 15.923 1.531 -21.063 1.00 37.91 199 ILE A CA 1
ATOM 1586 C C . ILE A 1 199 ? 14.705 1.421 -20.112 1.00 37.91 199 ILE A C 1
ATOM 1588 O O . ILE A 1 199 ? 14.697 0.619 -19.186 1.00 37.91 199 ILE A O 1
ATOM 1592 N N . TYR A 1 200 ? 13.626 2.192 -20.313 1.00 39.12 200 TYR A N 1
ATOM 1593 C CA . TYR A 1 200 ? 12.455 2.139 -19.401 1.00 39.12 200 TYR A CA 1
ATOM 1594 C C . TYR A 1 200 ? 11.080 1.875 -20.040 1.00 39.12 200 TYR A C 1
ATOM 1596 O O . TYR A 1 200 ? 10.048 2.067 -19.394 1.00 39.12 200 TYR A O 1
ATOM 1604 N N . HIS A 1 201 ? 11.003 1.362 -21.274 1.00 39.78 201 HIS A N 1
ATOM 1605 C CA . HIS A 1 201 ? 9.705 1.150 -21.947 1.00 39.78 201 HIS A CA 1
ATOM 1606 C C . HIS A 1 201 ? 9.302 -0.299 -22.271 1.00 39.78 201 HIS A C 1
ATOM 1608 O O . HIS A 1 201 ? 8.336 -0.510 -23.000 1.00 39.78 201 HIS A O 1
ATOM 1614 N N . THR A 1 202 ? 9.916 -1.311 -21.652 1.00 36.00 202 THR A N 1
ATOM 1615 C CA . THR A 1 202 ? 9.548 -2.732 -21.870 1.00 36.00 202 THR A CA 1
ATOM 1616 C C . THR A 1 202 ? 8.953 -3.465 -20.658 1.00 36.00 202 THR A C 1
ATOM 1618 O O . THR A 1 202 ? 8.586 -4.631 -20.776 1.00 36.00 202 THR A O 1
ATOM 1621 N N . ALA A 1 203 ? 8.741 -2.806 -19.513 1.00 40.06 203 ALA A N 1
ATOM 1622 C CA . ALA A 1 203 ? 8.240 -3.477 -18.303 1.00 40.06 203 ALA A CA 1
ATOM 1623 C C . ALA A 1 203 ? 6.735 -3.851 -18.320 1.00 40.06 203 ALA A C 1
ATOM 1625 O O . ALA A 1 203 ? 6.304 -4.678 -17.522 1.00 40.06 203 ALA A O 1
ATOM 1626 N N . SER A 1 204 ? 5.911 -3.300 -19.223 1.00 42.72 204 SER A N 1
ATOM 1627 C CA . SER A 1 204 ? 4.447 -3.519 -19.192 1.00 42.72 204 SER A CA 1
ATOM 1628 C C . SER A 1 204 ? 3.959 -4.754 -19.966 1.00 42.72 204 SER A C 1
ATOM 1630 O O . SER A 1 204 ? 2.773 -5.081 -19.907 1.00 42.72 204 SER A O 1
ATOM 1632 N N . THR A 1 205 ? 4.845 -5.464 -20.665 1.00 44.28 205 THR A N 1
ATOM 1633 C CA . THR A 1 205 ? 4.568 -6.772 -21.286 1.00 44.28 205 THR A CA 1
ATOM 1634 C C . THR A 1 205 ? 4.866 -7.943 -20.343 1.00 44.28 205 THR A C 1
ATOM 1636 O O . THR A 1 205 ? 4.486 -9.074 -20.651 1.00 44.28 205 THR A O 1
ATOM 1639 N N . SER A 1 206 ? 5.502 -7.696 -19.189 1.00 54.00 206 SER A N 1
ATOM 1640 C CA . SER A 1 206 ? 6.035 -8.752 -18.321 1.00 54.00 206 SER A CA 1
ATOM 1641 C C . SER A 1 206 ? 4.960 -9.491 -17.526 1.00 54.00 206 SER A C 1
ATOM 1643 O O . SER A 1 206 ? 5.037 -10.705 -17.445 1.00 54.00 206 SER A O 1
ATOM 1645 N N . HIS A 1 207 ? 3.916 -8.829 -17.016 1.00 46.28 207 HIS A N 1
ATOM 1646 C CA . HIS A 1 207 ? 2.928 -9.498 -16.152 1.00 46.28 207 HIS A CA 1
ATOM 1647 C C . HIS A 1 207 ? 2.029 -10.483 -16.918 1.00 46.28 207 HIS A C 1
ATOM 1649 O O . HIS A 1 207 ? 1.767 -11.589 -16.458 1.00 46.28 207 HIS A O 1
ATOM 1655 N N . ALA A 1 208 ? 1.590 -10.123 -18.129 1.00 49.69 208 ALA A N 1
ATOM 1656 C CA . ALA A 1 208 ? 0.808 -11.030 -18.975 1.00 49.69 208 ALA A CA 1
ATOM 1657 C C . ALA A 1 208 ? 1.672 -12.161 -19.561 1.00 49.69 208 ALA A C 1
ATOM 1659 O O . ALA A 1 208 ? 1.190 -13.278 -19.746 1.00 49.69 208 ALA A O 1
ATOM 1660 N N . ALA A 1 209 ? 2.951 -11.889 -19.847 1.00 52.66 209 ALA A N 1
ATOM 1661 C CA . ALA A 1 209 ? 3.915 -12.929 -20.199 1.00 52.66 209 ALA A CA 1
ATOM 1662 C C . ALA A 1 209 ? 4.201 -13.856 -19.005 1.00 52.66 209 ALA A C 1
ATOM 1664 O O . ALA A 1 209 ? 4.298 -15.064 -19.186 1.00 52.66 209 ALA A O 1
ATOM 1665 N N . PHE A 1 210 ? 4.249 -13.307 -17.792 1.00 50.25 210 PHE A N 1
ATOM 1666 C CA . PHE A 1 210 ? 4.464 -14.023 -16.540 1.00 50.25 210 PHE A CA 1
ATOM 1667 C C . PHE A 1 210 ? 3.287 -14.936 -16.187 1.00 50.25 210 PHE A C 1
ATOM 1669 O O . PHE A 1 210 ? 3.503 -16.107 -15.892 1.00 50.25 210 PHE A O 1
ATOM 1676 N N . GLU A 1 211 ? 2.041 -14.467 -16.296 1.00 56.44 211 GLU A N 1
ATOM 1677 C CA . GLU A 1 211 ? 0.864 -15.324 -16.087 1.00 56.44 211 GLU A CA 1
ATOM 1678 C C . GLU A 1 211 ? 0.765 -16.437 -17.133 1.00 56.44 211 GLU A C 1
ATOM 1680 O O . GLU A 1 211 ? 0.445 -17.575 -16.789 1.00 56.44 211 GLU A O 1
ATOM 1685 N N . ARG A 1 212 ? 1.102 -16.151 -18.400 1.00 63.28 212 ARG A N 1
ATOM 1686 C CA . ARG A 1 212 ? 1.185 -17.192 -19.435 1.00 63.28 212 ARG A CA 1
ATOM 1687 C C . ARG A 1 212 ? 2.288 -18.203 -19.136 1.00 63.28 212 ARG A C 1
ATOM 1689 O O . ARG A 1 212 ? 2.024 -19.397 -19.220 1.00 63.28 212 ARG A O 1
ATOM 1696 N N . ALA A 1 213 ? 3.474 -17.749 -18.731 1.00 56.66 213 ALA A N 1
ATOM 1697 C CA . ALA A 1 213 ? 4.576 -18.623 -18.340 1.00 56.66 213 ALA A CA 1
ATOM 1698 C C . ALA A 1 213 ? 4.212 -19.481 -17.117 1.00 56.66 213 ALA A C 1
ATOM 1700 O O . ALA A 1 213 ? 4.522 -20.669 -17.096 1.00 56.66 213 ALA A O 1
ATOM 1701 N N . ARG A 1 214 ? 3.485 -18.922 -16.140 1.00 59.72 214 ARG A N 1
ATOM 1702 C CA . ARG A 1 214 ? 2.972 -19.646 -14.967 1.00 59.72 214 ARG A CA 1
ATOM 1703 C C . ARG A 1 214 ? 1.935 -20.698 -15.359 1.00 59.72 214 ARG A C 1
ATOM 1705 O O . ARG A 1 214 ? 2.062 -21.845 -14.951 1.00 59.72 214 ARG A O 1
ATOM 1712 N N . ALA A 1 215 ? 0.954 -20.347 -16.189 1.00 65.06 215 ALA A N 1
ATOM 1713 C CA . ALA A 1 215 ? -0.055 -21.293 -16.667 1.00 65.06 215 ALA A CA 1
ATOM 1714 C C . ALA A 1 215 ? 0.562 -22.419 -17.515 1.00 65.06 215 ALA A C 1
ATOM 1716 O O . ALA A 1 215 ? 0.167 -23.580 -17.402 1.00 65.06 215 ALA A O 1
ATOM 1717 N N . GLU A 1 216 ? 1.559 -22.097 -18.341 1.00 66.31 216 GLU A N 1
ATOM 1718 C CA . GLU A 1 216 ? 2.304 -23.082 -19.123 1.00 66.31 216 GLU A CA 1
ATOM 1719 C C . GLU A 1 216 ? 3.188 -23.965 -18.229 1.00 66.31 216 GLU A C 1
ATOM 1721 O O . GLU A 1 216 ? 3.268 -25.173 -18.445 1.00 66.31 216 GLU A O 1
ATOM 1726 N N . ALA A 1 217 ? 3.802 -23.394 -17.188 1.00 56.47 217 ALA A N 1
ATOM 1727 C CA . ALA A 1 217 ? 4.567 -24.129 -16.190 1.00 56.47 217 ALA A CA 1
ATOM 1728 C C . ALA A 1 217 ? 3.696 -25.118 -15.409 1.00 56.47 217 ALA A C 1
ATOM 1730 O O . ALA A 1 217 ? 4.066 -26.287 -15.312 1.00 56.47 217 ALA A O 1
ATOM 1731 N N . SER A 1 218 ? 2.528 -24.681 -14.931 1.00 57.66 218 SER A N 1
ATOM 1732 C CA . SER A 1 218 ? 1.560 -25.541 -14.247 1.00 57.66 218 SER A CA 1
ATOM 1733 C C . SER A 1 218 ? 1.048 -26.650 -15.165 1.00 57.66 218 SER A C 1
ATOM 1735 O O . SER A 1 218 ? 1.075 -27.806 -14.769 1.00 57.66 218 SER A O 1
ATOM 1737 N N . ARG A 1 219 ? 0.689 -26.347 -16.424 1.00 66.62 219 ARG A N 1
ATOM 1738 C CA . ARG A 1 219 ? 0.277 -27.376 -17.400 1.00 66.62 219 ARG A CA 1
ATOM 1739 C C . ARG A 1 219 ? 1.378 -28.391 -17.695 1.00 66.62 219 ARG A C 1
ATOM 1741 O O . ARG A 1 219 ? 1.082 -29.572 -17.830 1.00 66.62 219 ARG A O 1
ATOM 1748 N N . LYS A 1 220 ? 2.637 -27.950 -17.796 1.00 63.09 220 LYS A N 1
ATOM 1749 C CA . LYS A 1 220 ? 3.787 -28.850 -17.975 1.00 63.09 220 LYS A CA 1
ATOM 1750 C C . LYS A 1 220 ? 4.015 -29.722 -16.743 1.00 63.09 220 LYS A C 1
ATOM 1752 O O . LYS A 1 220 ? 4.327 -30.889 -16.923 1.00 63.09 220 LYS A O 1
ATOM 1757 N N . LEU A 1 221 ? 3.831 -29.194 -15.530 1.00 54.66 221 LEU A N 1
ATOM 1758 C CA . LEU A 1 221 ? 3.911 -29.985 -14.299 1.00 54.66 221 LEU A CA 1
ATOM 1759 C C . LEU A 1 221 ? 2.800 -31.031 -14.229 1.00 54.66 221 LEU A C 1
ATOM 1761 O O . LEU A 1 221 ? 3.113 -32.190 -14.005 1.00 54.66 221 LEU A O 1
ATOM 1765 N N . THR A 1 222 ? 1.545 -30.670 -14.508 1.00 65.00 222 THR A N 1
ATOM 1766 C CA . THR A 1 222 ? 0.436 -31.639 -14.561 1.00 65.00 222 THR A CA 1
ATOM 1767 C C . THR A 1 222 ? 0.684 -32.705 -15.628 1.00 65.00 222 THR A C 1
ATOM 1769 O O . THR A 1 222 ? 0.590 -33.889 -15.344 1.00 65.00 222 THR A O 1
ATOM 1772 N N . ALA A 1 223 ? 1.130 -32.308 -16.825 1.00 67.19 223 ALA A N 1
ATOM 1773 C CA . ALA A 1 223 ? 1.449 -33.248 -17.899 1.00 67.19 223 ALA A CA 1
ATOM 1774 C C . ALA A 1 223 ? 2.693 -34.114 -17.623 1.00 67.19 223 ALA A C 1
ATOM 1776 O O . ALA A 1 223 ? 2.838 -35.170 -18.233 1.00 67.19 223 ALA A O 1
ATOM 1777 N N . LEU A 1 224 ? 3.620 -33.665 -16.770 1.00 58.72 224 LEU A N 1
ATOM 1778 C CA . LEU A 1 224 ? 4.733 -34.482 -16.279 1.00 58.72 224 LEU A CA 1
ATOM 1779 C C . LEU A 1 224 ? 4.268 -35.433 -15.176 1.00 58.72 224 LEU A C 1
ATOM 1781 O O . LEU A 1 224 ? 4.738 -36.563 -15.146 1.00 58.72 224 LEU A O 1
ATOM 1785 N N . TRP A 1 225 ? 3.327 -35.003 -14.334 1.00 60.38 225 TRP A N 1
ATOM 1786 C CA . TRP A 1 225 ? 2.681 -35.849 -13.333 1.00 60.38 225 TRP A CA 1
ATOM 1787 C C . TRP A 1 225 ? 1.914 -36.999 -13.993 1.00 60.38 225 TRP A C 1
ATOM 1789 O O . TRP A 1 225 ? 2.109 -38.143 -13.608 1.00 60.38 225 TRP A O 1
ATOM 1799 N N . ASP A 1 226 ? 1.160 -36.707 -15.057 1.00 68.00 226 ASP A N 1
ATOM 1800 C CA . ASP A 1 226 ? 0.420 -37.700 -15.853 1.00 68.00 226 ASP A CA 1
ATOM 1801 C C . ASP A 1 226 ? 1.338 -38.642 -16.657 1.00 68.00 226 ASP A C 1
ATOM 1803 O O . ASP A 1 226 ? 0.906 -39.689 -17.136 1.00 68.00 226 ASP A O 1
ATOM 1807 N N . LYS A 1 227 ? 2.601 -38.248 -16.875 1.00 61.31 227 LYS A N 1
ATOM 1808 C CA . LYS A 1 227 ? 3.605 -39.027 -17.623 1.00 61.31 227 LYS A CA 1
ATOM 1809 C C . LYS A 1 227 ? 4.609 -39.738 -16.734 1.00 61.31 227 LYS A C 1
ATOM 1811 O O . LYS A 1 227 ? 5.393 -40.535 -17.258 1.00 61.31 227 LYS A O 1
ATOM 1816 N N . LEU A 1 228 ? 4.634 -39.440 -15.436 1.00 53.25 228 LEU A N 1
ATOM 1817 C CA . LEU A 1 228 ? 5.374 -40.273 -14.508 1.00 53.25 228 LEU A CA 1
ATOM 1818 C C . LEU A 1 228 ? 4.713 -41.653 -14.590 1.00 53.25 228 LEU A C 1
ATOM 1820 O O . LEU A 1 228 ? 3.491 -41.724 -14.460 1.00 53.25 228 LEU A O 1
ATOM 1824 N N . PRO A 1 229 ? 5.465 -42.732 -14.875 1.00 57.34 229 PRO A N 1
ATOM 1825 C CA . PRO A 1 229 ? 4.890 -44.064 -14.778 1.00 57.34 229 PRO A CA 1
ATOM 1826 C C . PRO A 1 229 ? 4.240 -44.159 -13.400 1.00 57.34 229 PRO A C 1
ATOM 1828 O O . PRO A 1 229 ? 4.876 -43.754 -12.426 1.00 57.34 229 PRO A O 1
ATOM 1831 N N . GLU A 1 230 ? 2.987 -44.624 -13.337 1.00 50.88 230 GLU A N 1
ATOM 1832 C CA . GLU A 1 230 ? 2.329 -45.027 -12.093 1.00 50.88 230 GLU A CA 1
ATOM 1833 C C . GLU A 1 230 ? 3.183 -46.144 -11.486 1.00 50.88 230 GLU A C 1
ATOM 1835 O O . GLU A 1 230 ? 2.936 -47.336 -11.640 1.00 50.88 230 GLU A O 1
ATOM 1840 N N . THR A 1 231 ? 4.294 -45.763 -10.864 1.00 51.91 231 THR A N 1
ATOM 1841 C CA . THR A 1 231 ? 4.979 -46.607 -9.920 1.00 51.91 231 THR A CA 1
ATOM 1842 C C . THR A 1 231 ? 3.960 -46.788 -8.822 1.00 51.91 231 THR A C 1
ATOM 1844 O O . THR A 1 231 ? 3.550 -45.804 -8.208 1.00 51.91 231 THR A O 1
ATOM 1847 N N . ASP A 1 232 ? 3.534 -48.035 -8.646 1.00 48.03 232 ASP A N 1
ATOM 1848 C CA . ASP A 1 232 ? 2.637 -48.578 -7.623 1.00 48.03 232 ASP A CA 1
ATOM 1849 C C . ASP A 1 232 ? 3.170 -48.333 -6.191 1.00 48.03 232 ASP A C 1
ATOM 1851 O O . ASP A 1 232 ? 3.169 -49.198 -5.315 1.00 48.03 232 ASP A O 1
ATOM 1855 N N . THR A 1 233 ? 3.670 -47.133 -5.906 1.00 53.72 233 THR A N 1
ATOM 1856 C CA . THR A 1 233 ? 3.891 -46.635 -4.563 1.00 53.72 233 THR A CA 1
ATOM 1857 C C . THR A 1 233 ? 2.518 -46.270 -4.032 1.00 53.72 233 THR A C 1
ATOM 1859 O O . THR A 1 233 ? 2.102 -45.112 -4.031 1.00 53.72 233 THR A O 1
ATOM 1862 N N . SER A 1 234 ? 1.793 -47.307 -3.609 1.00 49.47 234 SER A N 1
ATOM 1863 C CA . SER A 1 234 ? 0.730 -47.233 -2.612 1.00 49.47 234 SER A CA 1
ATOM 1864 C C . SER A 1 234 ? 0.993 -46.066 -1.660 1.00 49.47 234 SER A C 1
ATOM 1866 O O . SER A 1 234 ? 2.140 -45.946 -1.233 1.00 49.47 234 SER A O 1
ATOM 1868 N N . ASN A 1 235 ? -0.039 -45.271 -1.345 1.00 60.78 235 ASN A N 1
ATOM 1869 C CA . ASN A 1 235 ? -0.125 -44.120 -0.417 1.00 60.78 235 ASN A CA 1
ATOM 1870 C C . ASN A 1 235 ? 0.473 -44.364 0.996 1.00 60.78 235 ASN A C 1
ATOM 1872 O O . ASN A 1 235 ? -0.146 -44.123 2.030 1.00 60.78 235 ASN A O 1
ATOM 1876 N N . ARG A 1 236 ? 1.683 -44.897 1.066 1.00 79.50 236 ARG A N 1
ATOM 1877 C CA . ARG A 1 236 ? 2.433 -45.215 2.260 1.00 79.50 236 ARG A CA 1
ATOM 1878 C C . ARG A 1 236 ? 3.381 -44.052 2.465 1.00 79.50 236 ARG A C 1
ATOM 1880 O O . ARG A 1 236 ? 4.216 -43.758 1.616 1.00 79.50 236 ARG A O 1
ATOM 1887 N N . GLN A 1 237 ? 3.233 -43.397 3.606 1.00 78.69 237 GLN A N 1
ATOM 1888 C CA . GLN A 1 237 ? 4.199 -42.409 4.057 1.00 78.69 237 GLN A CA 1
ATOM 1889 C C . GLN A 1 237 ? 5.570 -43.079 4.188 1.00 78.69 237 GLN A C 1
ATOM 1891 O O . GLN A 1 237 ? 5.679 -44.176 4.748 1.00 78.69 237 GLN A O 1
ATOM 1896 N N . TYR A 1 238 ? 6.599 -42.429 3.651 1.00 86.69 238 TYR A N 1
ATOM 1897 C CA . TYR A 1 238 ? 7.975 -42.868 3.826 1.00 86.69 238 TYR A CA 1
ATOM 1898 C C . TYR A 1 238 ? 8.335 -42.858 5.316 1.00 86.69 238 TYR A C 1
ATOM 1900 O O . TYR A 1 238 ? 7.994 -41.934 6.055 1.00 86.69 238 TYR A O 1
ATOM 1908 N N . THR A 1 239 ? 9.037 -43.894 5.765 1.00 90.56 239 THR A N 1
ATOM 1909 C CA . THR A 1 239 ? 9.732 -43.865 7.059 1.00 90.56 239 THR A CA 1
ATOM 1910 C C . THR A 1 239 ? 10.864 -42.832 7.031 1.00 90.56 239 THR A C 1
ATOM 1912 O O . THR A 1 239 ? 11.248 -42.352 5.963 1.00 90.56 239 THR A O 1
ATOM 1915 N N . TYR A 1 240 ? 11.415 -42.478 8.195 1.00 86.25 240 TYR A N 1
ATOM 1916 C CA . TYR A 1 240 ? 12.525 -41.521 8.275 1.00 86.25 240 TYR A CA 1
ATOM 1917 C C . TYR A 1 240 ? 13.715 -41.947 7.400 1.00 86.25 240 TYR A C 1
ATOM 1919 O O . TYR A 1 240 ? 14.165 -41.160 6.575 1.00 86.25 240 TYR A O 1
ATOM 1927 N N . ASP A 1 241 ? 14.144 -43.208 7.503 1.00 85.50 241 ASP A N 1
ATOM 1928 C CA . ASP A 1 241 ? 15.280 -43.738 6.734 1.00 85.50 241 ASP A CA 1
ATOM 1929 C C . ASP A 1 241 ? 14.996 -43.775 5.225 1.00 85.50 241 ASP A C 1
ATOM 1931 O O . ASP A 1 241 ? 15.872 -43.498 4.406 1.00 85.50 241 ASP A O 1
ATOM 1935 N N . GLU A 1 242 ? 13.758 -44.093 4.834 1.00 86.56 242 GLU A N 1
ATOM 1936 C CA . GLU A 1 242 ? 13.345 -44.058 3.428 1.00 86.56 242 GLU A CA 1
ATOM 1937 C C . GLU A 1 242 ? 13.300 -42.615 2.895 1.00 86.56 242 GLU A C 1
ATOM 1939 O O . GLU A 1 242 ? 13.715 -42.369 1.764 1.00 86.56 242 GLU A O 1
ATOM 1944 N N . THR A 1 243 ? 12.856 -41.660 3.719 1.00 83.50 243 THR A N 1
ATOM 1945 C CA . THR A 1 243 ? 12.822 -40.229 3.381 1.00 83.50 243 THR A CA 1
ATOM 1946 C C . THR A 1 243 ? 14.233 -39.670 3.241 1.00 83.50 243 THR A C 1
ATOM 1948 O O . THR A 1 243 ? 14.527 -39.001 2.255 1.00 83.50 243 THR A O 1
ATOM 1951 N N . ASP A 1 244 ? 15.122 -39.976 4.187 1.00 79.00 244 ASP A N 1
ATOM 1952 C CA . ASP A 1 244 ? 16.524 -39.553 4.152 1.00 79.00 244 ASP A CA 1
ATOM 1953 C C . ASP A 1 244 ? 17.229 -40.101 2.905 1.00 79.00 244 ASP A C 1
ATOM 1955 O O . ASP A 1 244 ? 17.854 -39.355 2.149 1.00 79.00 244 ASP A O 1
ATOM 1959 N N . LYS A 1 245 ? 17.018 -41.386 2.595 1.00 83.94 245 LYS A N 1
ATOM 1960 C CA . LYS A 1 245 ? 17.544 -42.003 1.375 1.00 83.94 245 LYS A CA 1
ATOM 1961 C C . LYS A 1 245 ? 17.002 -41.339 0.104 1.00 83.94 245 LYS A C 1
ATOM 1963 O O . LYS A 1 245 ? 17.781 -41.092 -0.816 1.00 83.94 245 LYS A O 1
ATOM 1968 N N . ALA A 1 246 ? 15.708 -41.022 0.054 1.00 83.50 246 ALA A N 1
ATOM 1969 C CA . ALA A 1 246 ? 15.097 -40.332 -1.082 1.00 83.50 246 ALA A CA 1
ATOM 1970 C C . ALA A 1 246 ? 15.630 -38.896 -1.248 1.00 83.50 246 ALA A C 1
ATOM 1972 O O . ALA A 1 246 ? 15.890 -38.457 -2.369 1.00 83.50 246 ALA A O 1
ATOM 1973 N N . ILE A 1 247 ? 15.853 -38.175 -0.144 1.00 78.75 247 ILE A N 1
ATOM 1974 C CA . ILE A 1 247 ? 16.464 -36.838 -0.157 1.00 78.75 247 ILE A CA 1
ATOM 1975 C C . ILE A 1 247 ? 17.906 -36.915 -0.669 1.00 78.75 247 ILE A C 1
ATOM 1977 O O . ILE A 1 247 ? 18.291 -36.125 -1.532 1.00 78.75 247 ILE A O 1
ATOM 1981 N N . LEU A 1 248 ? 18.701 -37.875 -0.191 1.00 78.75 248 LEU A N 1
ATOM 1982 C CA . LEU A 1 248 ? 20.072 -38.077 -0.664 1.00 78.75 248 LEU A CA 1
ATOM 1983 C C . LEU A 1 248 ? 20.115 -38.418 -2.157 1.00 78.75 248 LEU A C 1
ATOM 1985 O O . LEU A 1 248 ? 20.939 -37.866 -2.889 1.00 78.75 248 LEU A O 1
ATOM 1989 N N . GLU A 1 249 ? 19.211 -39.275 -2.631 1.00 84.81 249 GLU A N 1
ATOM 1990 C CA . GLU A 1 249 ? 19.087 -39.603 -4.052 1.00 84.81 249 GLU A CA 1
ATOM 1991 C C . GLU A 1 249 ? 18.731 -38.367 -4.890 1.00 84.81 249 GLU A C 1
ATOM 1993 O O . GLU A 1 249 ? 19.363 -38.115 -5.919 1.00 84.81 249 GLU A O 1
ATOM 1998 N N . LEU A 1 250 ? 17.797 -37.537 -4.416 1.00 85.38 250 LEU A N 1
ATOM 1999 C CA . LEU A 1 250 ? 17.446 -36.273 -5.062 1.00 85.38 250 LEU A CA 1
ATOM 2000 C C . LEU A 1 250 ? 18.644 -35.316 -5.131 1.00 85.38 250 LEU A C 1
ATOM 2002 O O . LEU A 1 250 ? 18.895 -34.729 -6.184 1.00 85.38 250 LEU A O 1
ATOM 2006 N N . ILE A 1 251 ? 19.409 -35.176 -4.044 1.00 73.25 251 ILE A N 1
ATOM 2007 C CA . ILE A 1 251 ? 20.614 -34.333 -4.002 1.00 73.25 251 ILE A CA 1
ATOM 2008 C C . ILE A 1 251 ? 21.649 -34.823 -5.018 1.00 73.25 251 ILE A C 1
ATOM 2010 O O . ILE A 1 251 ? 22.191 -34.017 -5.779 1.00 73.25 251 ILE A O 1
ATOM 2014 N N . LEU A 1 252 ? 21.907 -36.133 -5.069 1.00 80.62 252 LEU A N 1
ATOM 2015 C CA . LEU A 1 252 ? 22.838 -36.725 -6.031 1.00 80.62 252 LEU A CA 1
ATOM 2016 C C . LEU A 1 252 ? 22.376 -36.486 -7.471 1.00 80.62 252 LEU A C 1
ATOM 2018 O O . LEU A 1 252 ? 23.179 -36.085 -8.316 1.00 80.62 252 LEU A O 1
ATOM 2022 N N . ARG A 1 253 ? 21.077 -36.651 -7.741 1.00 84.19 253 ARG A N 1
ATOM 2023 C CA . ARG A 1 253 ? 20.505 -36.416 -9.069 1.00 84.19 253 ARG A CA 1
ATOM 2024 C C . ARG A 1 253 ? 20.578 -34.945 -9.471 1.00 84.19 253 ARG A C 1
ATOM 2026 O O . ARG A 1 253 ? 20.928 -34.637 -10.606 1.00 84.19 253 ARG A O 1
ATOM 2033 N N . LEU A 1 254 ? 20.316 -34.026 -8.544 1.00 83.38 254 LEU A N 1
ATOM 2034 C CA . LEU A 1 254 ? 20.469 -32.588 -8.770 1.00 83.38 254 LEU A CA 1
ATOM 2035 C C . LEU A 1 254 ? 21.924 -32.200 -9.031 1.00 83.38 254 LEU A C 1
ATOM 2037 O O . LEU A 1 254 ? 22.189 -31.383 -9.914 1.00 83.38 254 LEU A O 1
ATOM 2041 N N . HIS A 1 255 ? 22.868 -32.797 -8.305 1.00 77.50 255 HIS A N 1
ATOM 2042 C CA . HIS A 1 255 ? 24.293 -32.591 -8.537 1.00 77.50 255 HIS A CA 1
ATOM 2043 C C . HIS A 1 255 ? 24.709 -33.077 -9.932 1.00 77.50 255 HIS A C 1
ATOM 2045 O O . HIS A 1 255 ? 25.415 -32.369 -10.647 1.00 77.50 255 HIS A O 1
ATOM 2051 N N . GLU A 1 256 ? 24.236 -34.253 -10.350 1.00 86.69 256 GLU A N 1
ATOM 2052 C CA . GLU A 1 256 ? 24.469 -34.787 -11.694 1.00 86.69 256 GLU A CA 1
ATOM 2053 C C . GLU A 1 256 ? 23.894 -33.860 -12.774 1.00 86.69 256 GLU A C 1
ATOM 2055 O O . GLU A 1 256 ? 24.615 -33.489 -13.701 1.00 86.69 256 GLU A O 1
ATOM 2060 N N . VAL A 1 257 ? 22.638 -33.419 -12.631 1.00 89.06 257 VAL A N 1
ATOM 2061 C CA . VAL A 1 257 ? 22.001 -32.475 -13.565 1.00 89.06 257 VAL A CA 1
ATOM 2062 C C . VAL A 1 257 ? 22.793 -31.174 -13.639 1.00 89.06 257 VAL A C 1
ATOM 2064 O O . VAL A 1 257 ? 23.074 -30.696 -14.737 1.00 89.06 257 VAL A O 1
ATOM 2067 N N . ARG A 1 258 ? 23.206 -30.618 -12.496 1.00 85.81 258 ARG A N 1
ATOM 2068 C CA . ARG A 1 258 ? 24.016 -29.396 -12.441 1.00 85.81 258 ARG A CA 1
ATOM 2069 C C . ARG A 1 258 ? 25.374 -29.575 -13.120 1.00 85.81 258 ARG A C 1
ATOM 2071 O O . ARG A 1 258 ? 25.809 -28.668 -13.818 1.00 85.81 258 ARG A O 1
ATOM 2078 N N . GLY A 1 259 ? 26.026 -30.723 -12.934 1.00 81.31 259 GLY A N 1
ATOM 2079 C CA . GLY A 1 259 ? 27.325 -31.030 -13.541 1.00 81.31 259 GLY A CA 1
ATOM 2080 C C . GLY A 1 259 ? 27.279 -31.189 -15.064 1.00 81.31 259 GLY A C 1
ATOM 2081 O O . GLY A 1 259 ? 28.274 -30.917 -15.729 1.00 81.31 259 GLY A O 1
ATOM 2082 N N . HIS A 1 260 ? 26.128 -31.584 -15.614 1.00 87.31 260 HIS A N 1
ATOM 2083 C CA . HIS A 1 260 ? 25.932 -31.783 -17.056 1.00 87.31 260 HIS A CA 1
ATOM 2084 C C . HIS A 1 260 ? 25.183 -30.634 -17.751 1.00 87.31 260 HIS A C 1
ATOM 2086 O O . HIS A 1 260 ? 25.042 -30.651 -18.974 1.00 87.31 260 HIS A O 1
ATOM 2092 N N . SER A 1 261 ? 24.695 -29.644 -17.001 1.00 90.31 261 SER A N 1
ATOM 2093 C CA . SER A 1 261 ? 23.956 -28.497 -17.540 1.00 90.31 261 SER A CA 1
ATOM 2094 C C . SER A 1 261 ? 24.841 -27.257 -17.655 1.00 90.31 261 SER A C 1
ATOM 2096 O O . SER A 1 261 ? 25.785 -27.076 -16.890 1.00 90.31 261 SER A O 1
ATOM 2098 N N . ASP A 1 262 ? 24.492 -26.346 -18.569 1.00 89.94 262 ASP A N 1
ATOM 2099 C CA . ASP A 1 262 ? 25.062 -24.994 -18.566 1.00 89.94 262 ASP A CA 1
ATOM 2100 C C . ASP A 1 262 ? 24.690 -24.291 -17.241 1.00 89.94 262 ASP A C 1
ATOM 2102 O O . ASP A 1 262 ? 23.496 -24.226 -16.911 1.00 89.94 262 ASP A O 1
ATOM 2106 N N . PRO A 1 263 ? 25.664 -23.735 -16.491 1.00 82.25 263 PRO A N 1
ATOM 2107 C CA . PRO A 1 263 ? 25.410 -23.061 -15.220 1.00 82.25 263 PRO A CA 1
ATOM 2108 C C . PRO A 1 263 ? 24.338 -21.969 -15.293 1.00 82.25 263 PRO A C 1
ATOM 2110 O O . PRO A 1 263 ? 23.553 -21.822 -14.362 1.00 82.25 263 PRO A O 1
ATOM 2113 N N . ARG A 1 264 ? 24.266 -21.210 -16.394 1.00 77.00 264 ARG A N 1
ATOM 2114 C CA . ARG A 1 264 ? 23.299 -20.110 -16.546 1.00 77.00 264 ARG A CA 1
ATOM 2115 C C . ARG A 1 264 ? 21.882 -20.628 -16.762 1.00 77.00 264 ARG A C 1
ATOM 2117 O O . ARG A 1 264 ? 20.934 -20.079 -16.205 1.00 77.00 264 ARG A O 1
ATOM 2124 N N . ILE A 1 265 ? 21.746 -21.699 -17.544 1.00 87.12 265 ILE A N 1
ATOM 2125 C CA . ILE A 1 265 ? 20.454 -22.340 -17.816 1.00 87.12 265 ILE A CA 1
ATOM 2126 C C . ILE A 1 265 ? 19.943 -23.029 -16.550 1.00 87.12 265 ILE A C 1
ATOM 2128 O O . ILE A 1 265 ? 18.773 -22.876 -16.200 1.00 87.12 265 ILE A O 1
ATOM 2132 N N . PHE A 1 266 ? 20.824 -23.733 -15.832 1.00 88.69 266 PHE A N 1
ATOM 2133 C CA . PHE A 1 266 ? 20.476 -24.387 -14.575 1.00 88.69 266 PHE A CA 1
ATOM 2134 C C . PHE A 1 266 ? 19.994 -23.377 -13.528 1.00 88.69 266 PHE A C 1
ATOM 2136 O O . PHE A 1 266 ? 18.915 -23.570 -12.977 1.00 88.69 266 PHE A O 1
ATOM 2143 N N . THR A 1 267 ? 20.728 -22.280 -13.296 1.00 78.06 267 THR A N 1
ATOM 2144 C CA . THR A 1 267 ? 20.326 -21.243 -12.327 1.00 78.06 267 THR A CA 1
ATOM 2145 C C . THR A 1 267 ? 18.977 -20.624 -12.687 1.00 78.06 267 THR A C 1
ATOM 2147 O O . THR A 1 267 ? 18.095 -20.553 -11.835 1.00 78.06 267 THR A O 1
ATOM 2150 N N . SER A 1 268 ? 18.767 -20.262 -13.959 1.00 84.56 268 SER A N 1
ATOM 2151 C CA . SER A 1 268 ? 17.490 -19.693 -14.410 1.00 84.56 268 SER A CA 1
ATOM 2152 C C . SER A 1 268 ? 16.316 -20.650 -14.184 1.00 84.56 268 SER A C 1
ATOM 2154 O O . SER A 1 268 ? 15.256 -20.222 -13.731 1.00 84.56 268 SER A O 1
ATOM 2156 N N . LEU A 1 269 ? 16.479 -21.940 -14.498 1.00 83.50 269 LEU A N 1
ATOM 2157 C CA . LEU A 1 269 ? 15.419 -22.934 -14.310 1.00 83.50 269 LEU A CA 1
ATOM 2158 C C . LEU A 1 269 ? 15.208 -23.279 -12.834 1.00 83.50 269 LEU A C 1
ATOM 2160 O O . LEU A 1 269 ? 14.072 -23.491 -12.421 1.00 83.50 269 LEU A O 1
ATOM 2164 N N . TRP A 1 270 ? 16.270 -23.306 -12.032 1.00 83.50 270 TRP A N 1
ATOM 2165 C CA . TRP A 1 270 ? 16.199 -23.529 -10.589 1.00 83.50 270 TRP A CA 1
ATOM 2166 C C . TRP A 1 270 ? 15.395 -22.427 -9.889 1.00 83.50 270 TRP A C 1
ATOM 2168 O O . TRP A 1 270 ? 14.466 -22.715 -9.130 1.00 83.50 270 TRP A O 1
ATOM 2178 N N . GLU A 1 271 ? 15.704 -21.166 -10.193 1.00 77.12 271 GLU A N 1
ATOM 2179 C CA . GLU A 1 271 ? 14.982 -20.002 -9.674 1.00 77.12 271 GLU A CA 1
ATOM 2180 C C . GLU A 1 271 ? 13.524 -19.977 -10.147 1.00 77.12 271 GLU A C 1
ATOM 2182 O O . GLU A 1 271 ? 12.616 -19.692 -9.367 1.00 77.12 271 GLU A O 1
ATOM 2187 N N . GLU A 1 272 ? 13.270 -20.314 -11.414 1.00 75.19 272 GLU A N 1
ATOM 2188 C CA . GLU A 1 272 ? 11.914 -20.332 -11.964 1.00 75.19 272 GLU A CA 1
ATOM 2189 C C . GLU A 1 272 ? 11.052 -21.466 -11.385 1.00 75.19 272 GLU A C 1
ATOM 2191 O O . GLU A 1 272 ? 9.847 -21.276 -11.199 1.00 75.19 272 GLU A O 1
ATOM 2196 N N . ARG A 1 273 ? 11.638 -22.649 -11.148 1.00 71.31 273 ARG A N 1
ATOM 2197 C CA . ARG A 1 273 ? 10.883 -23.893 -10.921 1.00 71.31 273 ARG A CA 1
ATOM 2198 C C . ARG A 1 273 ? 10.916 -24.414 -9.497 1.00 71.31 273 ARG A C 1
ATOM 2200 O O . ARG A 1 273 ? 9.912 -24.976 -9.086 1.00 71.31 273 ARG A O 1
ATOM 2207 N N . ILE A 1 274 ? 12.023 -24.262 -8.772 1.00 71.38 274 ILE A N 1
ATOM 2208 C CA . ILE A 1 274 ? 12.200 -24.864 -7.440 1.00 71.38 274 ILE A CA 1
ATOM 2209 C C . ILE A 1 274 ? 12.074 -23.810 -6.342 1.00 71.38 274 ILE A C 1
ATOM 2211 O O . ILE A 1 274 ? 11.301 -23.999 -5.410 1.00 71.38 274 ILE A O 1
ATOM 2215 N N . MET A 1 275 ? 12.726 -22.653 -6.486 1.00 55.19 275 MET A N 1
ATOM 2216 C CA . MET A 1 275 ? 12.615 -21.556 -5.507 1.00 55.19 275 MET A CA 1
ATOM 2217 C C . MET A 1 275 ? 11.180 -21.027 -5.341 1.00 55.19 275 MET A C 1
ATOM 2219 O O . MET A 1 275 ? 10.824 -20.557 -4.265 1.00 55.19 275 MET A O 1
ATOM 2223 N N . ARG A 1 276 ? 10.340 -21.145 -6.379 1.00 55.25 276 ARG A N 1
ATOM 2224 C CA . ARG A 1 276 ? 8.925 -20.735 -6.337 1.00 55.25 276 ARG A CA 1
ATOM 2225 C C . ARG A 1 276 ? 7.984 -21.745 -5.677 1.00 55.25 276 ARG A C 1
ATOM 2227 O O . ARG A 1 276 ? 6.838 -21.396 -5.419 1.00 55.25 276 ARG A O 1
ATOM 2234 N N . ILE A 1 277 ? 8.417 -22.980 -5.414 1.00 49.00 277 ILE A N 1
ATOM 2235 C CA . ILE A 1 277 ? 7.559 -23.988 -4.759 1.00 49.00 277 ILE A CA 1
ATOM 2236 C C . ILE A 1 277 ? 7.251 -23.561 -3.317 1.00 49.00 277 ILE A C 1
ATOM 2238 O O . ILE A 1 277 ? 6.106 -23.668 -2.886 1.00 49.00 277 ILE A O 1
ATOM 2242 N N . ASN A 1 278 ? 8.212 -22.921 -2.644 1.00 46.22 278 ASN A N 1
ATOM 2243 C CA . ASN A 1 278 ? 8.021 -22.333 -1.314 1.00 46.22 278 ASN A CA 1
ATOM 2244 C C . ASN A 1 278 ? 6.930 -21.239 -1.279 1.00 46.22 278 ASN A C 1
ATOM 2246 O O . ASN A 1 278 ? 6.362 -20.989 -0.226 1.00 46.22 278 ASN A O 1
ATOM 2250 N N . GLU A 1 279 ? 6.608 -20.591 -2.407 1.00 46.56 279 GLU A N 1
ATOM 2251 C CA . GLU A 1 279 ? 5.553 -19.561 -2.485 1.00 46.56 279 GLU A CA 1
ATOM 2252 C C . GLU A 1 279 ? 4.137 -20.156 -2.626 1.00 46.56 279 GLU A C 1
ATOM 2254 O O . GLU A 1 279 ? 3.145 -19.433 -2.519 1.00 46.56 279 GLU A O 1
ATOM 2259 N N . LEU A 1 280 ? 4.021 -21.457 -2.923 1.00 43.06 280 LEU A N 1
ATOM 2260 C CA . LEU A 1 280 ? 2.745 -22.141 -3.166 1.00 43.06 280 LEU A CA 1
ATOM 2261 C C . LEU A 1 280 ? 2.253 -22.949 -1.957 1.00 43.06 280 LEU A C 1
ATOM 2263 O O . LEU A 1 280 ? 1.046 -23.148 -1.833 1.00 43.06 280 LEU A O 1
ATOM 2267 N N . GLU A 1 281 ? 3.149 -23.382 -1.066 1.00 44.31 281 GLU A N 1
ATOM 2268 C CA . GLU A 1 281 ? 2.796 -24.162 0.132 1.00 44.31 281 GLU A CA 1
ATOM 2269 C C . GLU A 1 281 ? 2.115 -23.319 1.231 1.00 44.31 281 GLU A C 1
ATOM 2271 O O . GLU A 1 281 ? 1.340 -23.858 2.015 1.00 44.31 281 GLU A O 1
ATOM 2276 N N . ASP A 1 282 ? 2.267 -21.989 1.215 1.00 44.16 282 ASP A N 1
ATOM 2277 C CA . ASP A 1 282 ? 1.592 -21.052 2.138 1.00 44.16 282 ASP A CA 1
ATOM 2278 C C . ASP A 1 282 ? 0.071 -20.888 1.883 1.00 44.16 282 ASP A C 1
ATOM 2280 O O . ASP A 1 282 ? -0.605 -20.114 2.564 1.00 44.16 282 ASP A O 1
ATOM 2284 N N . ILE A 1 283 ? -0.502 -21.597 0.899 1.00 41.91 283 ILE A N 1
ATOM 2285 C CA . ILE A 1 283 ? -1.927 -21.504 0.516 1.00 41.91 283 ILE A CA 1
ATOM 2286 C C . ILE A 1 283 ? -2.668 -22.830 0.758 1.00 41.91 283 ILE A C 1
ATOM 2288 O O . ILE A 1 283 ? -3.568 -23.203 0.004 1.00 41.91 283 ILE A O 1
ATOM 2292 N N . THR A 1 284 ? -2.328 -23.570 1.813 1.00 37.28 284 THR A N 1
ATOM 2293 C CA . THR A 1 284 ? -3.199 -24.656 2.286 1.00 37.28 284 THR A CA 1
ATOM 2294 C C . THR A 1 284 ? -4.285 -24.093 3.209 1.00 37.28 284 THR A C 1
ATOM 2296 O O . THR A 1 284 ? -3.945 -23.497 4.232 1.00 37.28 284 THR A O 1
ATOM 2299 N N . PRO A 1 285 ? -5.584 -24.251 2.892 1.00 39.38 285 PRO A N 1
ATOM 2300 C CA . PRO A 1 285 ? -6.656 -23.890 3.811 1.00 39.38 285 PRO A CA 1
ATOM 2301 C C . PRO A 1 285 ? -6.592 -24.803 5.039 1.00 39.38 285 PRO A C 1
ATOM 2303 O O . PRO A 1 285 ? -6.718 -26.021 4.931 1.00 39.38 285 PRO A O 1
ATOM 2306 N N . THR A 1 286 ? -6.356 -24.212 6.206 1.00 35.25 286 THR A N 1
ATOM 2307 C CA . THR A 1 286 ? -6.401 -24.909 7.490 1.00 35.25 286 THR A CA 1
ATOM 2308 C C . THR A 1 286 ? -7.859 -25.235 7.810 1.00 35.25 286 THR A C 1
ATOM 2310 O O . THR A 1 286 ? -8.648 -24.338 8.103 1.00 35.25 286 THR A O 1
ATOM 2313 N N . ASP A 1 287 ? -8.232 -26.511 7.712 1.00 34.66 287 ASP A N 1
ATOM 2314 C CA . ASP A 1 287 ? -9.526 -27.006 8.181 1.00 34.66 287 ASP A CA 1
ATOM 2315 C C . ASP A 1 287 ? -9.542 -27.015 9.718 1.00 34.66 287 ASP A C 1
ATOM 2317 O O . ASP A 1 287 ? -8.955 -27.879 10.375 1.00 34.66 287 ASP A O 1
ATOM 2321 N N . ASP A 1 288 ? -10.233 -26.036 10.299 1.00 35.03 288 ASP A N 1
ATOM 2322 C CA . ASP A 1 288 ? -10.523 -25.961 11.729 1.00 35.03 288 ASP A CA 1
ATOM 2323 C C . ASP A 1 288 ? -11.612 -26.979 12.102 1.00 35.03 288 ASP A C 1
ATOM 2325 O O . ASP A 1 288 ? -12.804 -26.679 12.078 1.00 35.03 288 ASP A O 1
ATOM 2329 N N . ASN A 1 289 ? -11.212 -28.199 12.465 1.00 36.94 289 ASN A N 1
ATOM 2330 C CA . ASN A 1 289 ? -12.061 -29.124 13.222 1.00 36.94 289 ASN A CA 1
ATOM 2331 C C . ASN A 1 289 ? -11.220 -30.161 13.982 1.00 36.94 289 ASN A C 1
ATOM 2333 O O . ASN A 1 289 ? -11.018 -31.277 13.513 1.00 36.94 289 ASN A O 1
ATOM 2337 N N . ASN A 1 290 ? -10.745 -29.800 15.178 1.00 30.67 290 ASN A N 1
ATOM 2338 C CA . ASN A 1 290 ? -10.905 -30.634 16.379 1.00 30.67 290 ASN A CA 1
ATOM 2339 C C . ASN A 1 290 ? -10.229 -30.001 17.598 1.00 30.67 290 ASN A C 1
ATOM 2341 O O . ASN A 1 290 ? -9.011 -30.033 17.756 1.00 30.67 290 ASN A O 1
ATOM 2345 N N . ALA A 1 291 ? -11.058 -29.509 18.514 1.00 35.03 291 ALA A N 1
ATOM 2346 C CA . ALA A 1 291 ? -10.684 -29.300 19.900 1.00 35.03 291 ALA A CA 1
ATOM 2347 C C . ALA A 1 291 ? -11.191 -30.489 20.724 1.00 35.03 291 ALA A C 1
ATOM 2349 O O . ALA A 1 291 ? -12.400 -30.658 20.870 1.00 35.03 291 ALA A O 1
ATOM 2350 N N . GLN A 1 292 ? -10.290 -31.263 21.332 1.00 29.70 292 GLN A N 1
ATOM 2351 C CA . GLN A 1 292 ? -10.610 -31.919 22.598 1.00 29.70 292 GLN A CA 1
ATOM 2352 C C . GLN A 1 292 ? -9.353 -32.157 23.439 1.00 29.70 292 GLN A C 1
ATOM 2354 O O . GLN A 1 292 ? -8.384 -32.778 23.012 1.00 29.70 292 GLN A O 1
ATOM 2359 N N . ALA A 1 293 ? -9.391 -31.594 24.643 1.00 36.47 293 ALA A N 1
ATOM 2360 C CA . ALA A 1 293 ? -8.353 -31.633 25.657 1.00 36.47 293 ALA A CA 1
ATOM 2361 C C . ALA A 1 293 ? -8.203 -33.020 26.297 1.00 36.47 293 ALA A C 1
ATOM 2363 O O . ALA A 1 293 ? -9.201 -33.710 26.491 1.00 36.47 293 ALA A O 1
ATOM 2364 N N . GLN A 1 294 ? -6.993 -33.339 26.771 1.00 28.78 294 GLN A N 1
ATOM 2365 C CA . GLN A 1 294 ? -6.802 -34.008 28.061 1.00 28.78 294 GLN A CA 1
ATOM 2366 C C . GLN A 1 294 ? -5.367 -33.840 28.579 1.00 28.78 294 GLN A C 1
ATOM 2368 O O . GLN A 1 294 ? -4.381 -34.081 27.890 1.00 28.78 294 GLN A O 1
ATOM 2373 N N . SER A 1 295 ? -5.287 -33.397 29.828 1.00 34.22 295 SER A N 1
ATOM 2374 C CA . SER A 1 295 ? -4.097 -33.189 30.644 1.00 34.22 295 SER A CA 1
ATOM 2375 C C . SER A 1 295 ? -3.880 -34.368 31.594 1.00 34.22 295 SER A C 1
ATOM 2377 O O . SER A 1 295 ? -4.814 -34.710 32.314 1.00 34.22 295 SER A O 1
ATOM 2379 N N . ALA A 1 296 ? -2.655 -34.898 31.675 1.00 27.84 296 ALA A N 1
ATOM 2380 C CA . ALA A 1 296 ? -2.060 -35.456 32.900 1.00 27.84 296 ALA A CA 1
ATOM 2381 C C . ALA A 1 296 ? -0.572 -35.801 32.681 1.00 27.84 296 ALA A C 1
ATOM 2383 O O . ALA A 1 296 ? -0.242 -36.624 31.832 1.00 27.84 296 ALA A O 1
ATOM 2384 N N . SER A 1 297 ? 0.314 -35.212 33.489 1.00 27.23 297 SER A N 1
ATOM 2385 C CA . SER A 1 297 ? 1.678 -35.717 33.745 1.00 27.23 297 SER A CA 1
ATOM 2386 C C . SER A 1 297 ? 1.640 -36.618 34.994 1.00 27.23 297 SER A C 1
ATOM 2388 O O . SER A 1 297 ? 0.772 -36.400 35.845 1.00 27.23 297 SER A O 1
ATOM 2390 N N . PRO A 1 298 ? 2.569 -37.582 35.172 1.00 33.25 298 PRO A N 1
ATOM 2391 C CA . PRO A 1 298 ? 3.845 -37.212 35.797 1.00 33.25 298 PRO A CA 1
ATOM 2392 C C . PRO A 1 298 ? 5.104 -37.966 35.310 1.00 33.25 298 PRO A C 1
ATOM 2394 O O . PRO A 1 298 ? 5.091 -39.154 35.015 1.00 33.25 298 PRO A O 1
ATOM 2397 N N . ALA A 1 299 ? 6.207 -37.211 35.339 1.00 32.09 299 ALA A N 1
ATOM 2398 C CA . ALA A 1 299 ? 7.591 -37.579 35.649 1.00 32.09 299 ALA A CA 1
ATOM 2399 C C . ALA A 1 299 ? 8.176 -38.898 35.106 1.00 32.09 299 ALA A C 1
ATOM 2401 O O . ALA A 1 299 ? 8.059 -39.959 35.715 1.00 32.09 299 ALA A O 1
ATOM 2402 N N . THR A 1 300 ? 9.043 -38.780 34.099 1.00 28.19 300 THR A N 1
ATOM 2403 C CA . THR A 1 300 ? 10.345 -39.462 34.139 1.00 28.19 300 THR A CA 1
ATOM 2404 C C . THR A 1 300 ? 11.368 -38.704 33.300 1.00 28.19 300 THR A C 1
ATOM 2406 O O . THR A 1 300 ? 11.097 -38.220 32.207 1.00 28.19 300 THR A O 1
ATOM 2409 N N . SER A 1 301 ? 12.543 -38.553 33.892 1.00 38.88 301 SER A N 1
ATOM 2410 C CA . SER A 1 301 ? 13.739 -37.896 33.389 1.00 38.88 301 SER A CA 1
ATOM 2411 C C . SER A 1 301 ? 14.211 -38.459 32.046 1.00 38.88 301 SER A C 1
ATOM 2413 O O . SER A 1 301 ? 14.747 -39.564 31.992 1.00 38.88 301 SER A O 1
ATOM 2415 N N . ALA A 1 302 ? 14.101 -37.664 30.988 1.00 29.20 302 ALA A N 1
ATOM 2416 C CA . ALA A 1 302 ? 14.890 -37.809 29.774 1.00 29.20 302 ALA A CA 1
ATOM 2417 C C . ALA A 1 302 ? 15.070 -36.421 29.154 1.00 29.20 302 ALA A C 1
ATOM 2419 O O . ALA A 1 302 ? 14.198 -35.560 29.248 1.00 29.20 302 ALA A O 1
ATOM 2420 N N . TRP A 1 303 ? 16.257 -36.183 28.617 1.00 34.22 303 TRP A N 1
ATOM 2421 C CA . TRP A 1 303 ? 16.746 -34.893 28.155 1.00 34.22 303 TRP A CA 1
ATOM 2422 C C . TRP A 1 303 ? 15.764 -34.217 27.201 1.00 34.22 303 TRP A C 1
ATOM 2424 O O . TRP A 1 303 ? 15.515 -34.722 26.112 1.00 34.22 303 TRP A O 1
ATOM 2434 N N . ASN A 1 304 ? 15.228 -33.069 27.612 1.00 29.44 304 ASN A N 1
ATOM 2435 C CA . ASN A 1 304 ? 14.353 -32.253 26.786 1.00 29.44 304 ASN A CA 1
ATOM 2436 C C . ASN A 1 304 ? 15.232 -31.285 25.969 1.00 29.44 304 ASN A C 1
ATOM 2438 O O . ASN A 1 304 ? 15.802 -30.365 26.561 1.00 29.44 304 ASN A O 1
ATOM 2442 N N . PRO A 1 305 ? 15.348 -31.416 24.633 1.00 36.50 305 PRO A N 1
ATOM 2443 C CA . PRO A 1 305 ? 16.087 -30.460 23.800 1.00 36.50 305 PRO A CA 1
ATOM 2444 C C . PRO A 1 305 ? 15.348 -29.116 23.645 1.00 36.50 305 PRO A C 1
ATOM 2446 O O . PRO A 1 305 ? 15.798 -28.232 22.922 1.00 36.50 305 PRO A O 1
ATOM 2449 N N . MET A 1 306 ? 14.200 -28.951 24.308 1.00 34.38 306 MET A N 1
ATOM 2450 C CA . MET A 1 306 ? 13.208 -27.917 24.015 1.00 34.38 306 MET A CA 1
ATOM 2451 C C . MET A 1 306 ? 13.404 -26.581 24.759 1.00 34.38 306 MET A C 1
ATOM 2453 O O . MET A 1 306 ? 12.551 -25.707 24.665 1.00 34.38 306 MET A O 1
ATOM 2457 N N . TYR A 1 307 ? 14.528 -26.381 25.461 1.00 35.66 307 TYR A N 1
ATOM 2458 C CA . TYR A 1 307 ? 14.812 -25.141 26.210 1.00 35.66 307 TYR A CA 1
ATOM 2459 C C . TYR A 1 307 ? 16.038 -24.352 25.721 1.00 35.66 307 TYR A C 1
ATOM 2461 O O . TYR A 1 307 ? 16.598 -23.543 26.457 1.00 35.66 307 TYR A O 1
ATOM 2469 N N . LEU A 1 308 ? 16.446 -24.507 24.461 1.00 38.06 308 LEU A N 1
ATOM 2470 C CA . LEU A 1 308 ? 17.513 -23.687 23.874 1.00 38.06 308 LEU A CA 1
ATOM 2471 C C . LEU A 1 308 ? 16.976 -22.364 23.293 1.00 38.06 308 LEU A C 1
ATOM 2473 O O . LEU A 1 308 ? 17.091 -22.139 22.094 1.00 38.06 308 LEU A O 1
ATOM 2477 N N . SER A 1 309 ? 16.402 -21.488 24.134 1.00 40.53 309 SER A N 1
ATOM 2478 C CA . SER A 1 309 ? 16.305 -20.035 23.843 1.00 40.53 309 SER A CA 1
ATOM 2479 C C . SER A 1 309 ? 15.871 -19.130 25.021 1.00 40.53 309 SER A C 1
ATOM 2481 O O . SER A 1 309 ? 15.741 -17.924 24.817 1.00 40.53 309 SER A O 1
ATOM 2483 N N . ASN A 1 310 ? 15.684 -19.623 26.252 1.00 36.88 310 ASN A N 1
ATOM 2484 C CA . ASN A 1 310 ? 15.229 -18.758 27.362 1.00 36.88 310 ASN A CA 1
ATOM 2485 C C . ASN A 1 310 ? 16.361 -18.100 28.172 1.00 36.88 310 ASN A C 1
ATOM 2487 O O . ASN A 1 310 ? 16.087 -17.376 29.125 1.00 36.88 310 ASN A O 1
ATOM 2491 N N . GLU A 1 311 ? 17.630 -18.311 27.814 1.00 43.34 311 GLU A N 1
ATOM 2492 C CA . GLU A 1 311 ? 18.725 -17.572 28.451 1.00 43.34 311 GLU A CA 1
ATOM 2493 C C . GLU A 1 311 ? 18.791 -16.120 27.923 1.00 43.34 311 GLU A C 1
ATOM 2495 O O . GLU A 1 311 ? 18.627 -15.907 26.714 1.00 43.34 311 GLU A O 1
ATOM 2500 N N . PRO A 1 312 ? 19.010 -15.113 28.793 1.00 42.88 312 PRO A N 1
ATOM 2501 C CA . PRO A 1 312 ? 18.970 -13.691 28.435 1.00 42.88 312 PRO A CA 1
ATOM 2502 C C . PRO A 1 312 ? 19.979 -13.307 27.334 1.00 42.88 312 PRO A C 1
ATOM 2504 O O . PRO A 1 312 ? 20.949 -14.020 27.088 1.00 42.88 312 PRO A O 1
ATOM 2507 N N . PHE A 1 313 ? 19.771 -12.144 26.694 1.00 52.97 313 PHE A N 1
ATOM 2508 C CA . PHE A 1 313 ? 20.636 -11.551 25.648 1.00 52.97 313 PHE A CA 1
ATOM 2509 C C . PHE A 1 313 ? 22.118 -11.403 26.040 1.00 52.97 313 PHE A C 1
ATOM 2511 O O . PHE A 1 313 ? 22.948 -11.208 25.159 1.00 52.97 313 PHE A O 1
ATOM 2518 N N . ASN A 1 314 ? 22.443 -11.557 27.323 1.00 47.31 314 ASN A N 1
ATOM 2519 C CA . ASN A 1 314 ? 23.795 -11.657 27.852 1.00 47.31 314 ASN A CA 1
ATOM 2520 C C . ASN A 1 314 ? 23.936 -12.956 28.648 1.00 47.31 314 ASN A C 1
ATOM 2522 O O . ASN A 1 314 ? 23.784 -12.981 29.872 1.00 47.31 314 ASN A O 1
ATOM 2526 N N . THR A 1 315 ? 24.242 -14.054 27.968 1.00 45.53 315 THR A N 1
ATOM 2527 C CA . THR A 1 315 ? 24.862 -15.185 28.655 1.00 45.53 315 THR A CA 1
ATOM 2528 C C . THR A 1 315 ? 26.306 -14.803 28.930 1.00 45.53 315 THR A C 1
ATOM 2530 O O . THR A 1 315 ? 27.076 -14.633 27.988 1.00 45.53 315 THR A O 1
ATOM 2533 N N . ARG A 1 316 ? 26.669 -14.690 30.213 1.00 44.59 316 ARG A N 1
ATOM 2534 C CA . ARG A 1 316 ? 28.061 -14.711 30.681 1.00 44.59 316 ARG A CA 1
ATOM 2535 C C . ARG A 1 316 ? 28.692 -16.030 30.233 1.00 44.59 316 ARG A C 1
ATOM 2537 O O . ARG A 1 316 ? 28.680 -17.014 30.966 1.00 44.59 316 ARG A O 1
ATOM 2544 N N . GLY A 1 317 ? 29.170 -16.074 29.003 1.00 45.06 317 GLY A N 1
ATOM 2545 C CA . GLY A 1 317 ? 29.794 -17.237 28.406 1.00 45.06 317 GLY A CA 1
ATOM 2546 C C . GLY A 1 317 ? 31.139 -16.803 27.877 1.00 45.06 317 GLY A C 1
ATOM 2547 O O . GLY A 1 317 ? 31.206 -15.956 26.993 1.00 45.06 317 GLY A O 1
ATOM 2548 N N . ALA A 1 318 ? 32.221 -17.366 28.416 1.00 44.94 318 ALA A N 1
ATOM 2549 C CA . ALA A 1 318 ? 33.506 -17.232 27.752 1.00 44.94 318 ALA A CA 1
ATOM 2550 C C . ALA A 1 318 ? 33.331 -17.785 26.327 1.00 44.94 318 ALA A C 1
ATOM 2552 O O . ALA A 1 318 ? 32.866 -18.923 26.189 1.00 44.94 318 ALA A O 1
ATOM 2553 N N . PRO A 1 319 ? 33.645 -17.009 25.276 1.00 53.56 319 PRO A N 1
ATOM 2554 C CA . PRO A 1 319 ? 33.469 -17.479 23.915 1.00 53.56 319 PRO A CA 1
ATOM 2555 C C . PRO A 1 319 ? 34.231 -18.789 23.748 1.00 53.56 319 PRO A C 1
ATOM 2557 O O . PRO A 1 319 ? 35.369 -18.912 24.217 1.00 53.56 319 PRO A O 1
ATOM 2560 N N . ILE A 1 320 ? 33.598 -19.780 23.113 1.00 53.66 320 ILE A N 1
ATOM 2561 C CA . ILE A 1 320 ? 34.235 -21.070 22.854 1.00 53.66 320 ILE A CA 1
ATOM 2562 C C . ILE A 1 320 ? 35.398 -20.796 21.903 1.00 53.66 320 ILE A C 1
ATOM 2564 O O . ILE A 1 320 ? 35.224 -20.665 20.692 1.00 53.66 320 ILE A O 1
ATOM 2568 N N . ARG A 1 321 ? 36.600 -20.663 22.467 1.00 50.75 321 ARG A N 1
ATOM 2569 C CA . ARG A 1 321 ? 37.824 -20.552 21.685 1.00 50.75 321 ARG A CA 1
ATOM 2570 C C . ARG A 1 321 ? 37.996 -21.886 20.981 1.00 50.75 321 ARG A C 1
ATOM 2572 O O . ARG A 1 321 ? 38.181 -22.909 21.639 1.00 50.75 321 ARG A O 1
ATOM 2579 N N . SER A 1 322 ? 37.924 -21.893 19.653 1.00 53.75 322 SER A N 1
ATOM 2580 C CA . SER A 1 322 ? 38.397 -23.061 18.920 1.00 53.75 322 SER A CA 1
ATOM 2581 C C . SER A 1 322 ? 39.870 -23.263 19.270 1.00 53.75 322 SER A C 1
ATOM 2583 O O . SER A 1 322 ? 40.623 -22.285 19.309 1.00 53.75 322 SER A O 1
ATOM 2585 N N . ALA A 1 323 ? 40.277 -24.509 19.534 1.00 56.62 323 ALA A N 1
ATOM 2586 C CA . ALA A 1 323 ? 41.690 -24.862 19.653 1.00 56.62 323 ALA A CA 1
ATOM 2587 C C . ALA A 1 323 ? 42.464 -24.243 18.480 1.00 56.62 323 ALA A C 1
ATOM 2589 O O . ALA A 1 323 ? 41.913 -24.210 17.380 1.00 56.62 323 ALA A O 1
ATOM 2590 N N . ALA A 1 324 ? 43.671 -23.718 18.744 1.00 56.84 324 ALA A N 1
ATOM 2591 C CA . ALA A 1 324 ? 44.491 -22.922 17.824 1.00 56.84 324 ALA A CA 1
ATOM 2592 C C . ALA A 1 324 ? 44.322 -23.369 16.363 1.00 56.84 324 ALA A C 1
ATOM 2594 O O . ALA A 1 324 ? 44.934 -24.330 15.902 1.00 56.84 324 ALA A O 1
ATOM 2595 N N . SER A 1 325 ? 43.412 -22.694 15.667 1.00 54.50 325 SER A N 1
ATOM 2596 C CA . SER A 1 325 ? 43.005 -23.060 14.323 1.00 54.50 325 SER A CA 1
ATOM 2597 C C . SER A 1 325 ? 43.988 -22.404 13.369 1.00 54.50 325 SER A C 1
ATOM 2599 O O . SER A 1 325 ? 44.111 -21.184 13.353 1.00 54.50 325 SER A O 1
ATOM 2601 N N . THR A 1 326 ? 44.674 -23.207 12.559 1.00 60.25 326 THR A N 1
ATOM 2602 C CA . THR A 1 326 ? 45.490 -22.731 11.429 1.00 60.25 326 THR A CA 1
ATOM 2603 C C . THR A 1 326 ? 44.639 -22.132 10.307 1.00 60.25 326 THR A C 1
ATOM 2605 O O . THR A 1 326 ? 45.176 -21.519 9.387 1.00 60.25 326 THR A O 1
ATOM 2608 N N . ILE A 1 327 ? 43.313 -22.302 10.374 1.00 58.22 327 ILE A N 1
ATOM 2609 C CA . ILE A 1 327 ? 42.365 -21.721 9.426 1.00 58.22 327 ILE A CA 1
ATOM 2610 C C . ILE A 1 327 ? 42.306 -20.209 9.672 1.00 58.22 327 ILE A C 1
ATOM 2612 O O . ILE A 1 327 ? 42.065 -19.805 10.816 1.00 58.22 327 ILE A O 1
ATOM 2616 N N . PRO A 1 328 ? 42.500 -19.384 8.629 1.00 63.56 328 PRO A N 1
ATOM 2617 C CA . PRO A 1 328 ? 42.448 -17.938 8.752 1.00 63.56 328 PRO A CA 1
ATOM 2618 C C . PRO A 1 328 ? 41.103 -17.466 9.326 1.00 63.56 328 PRO A C 1
ATOM 2620 O O . PRO A 1 328 ? 40.080 -18.143 9.164 1.00 63.56 328 PRO A O 1
ATOM 2623 N N . PRO A 1 329 ? 41.098 -16.298 9.990 1.00 66.62 329 PRO A N 1
ATOM 2624 C CA . PRO A 1 329 ? 39.890 -15.687 10.524 1.00 66.62 329 PRO A CA 1
ATOM 2625 C C . PRO A 1 329 ? 38.879 -15.499 9.391 1.00 66.62 329 PRO A C 1
ATOM 2627 O O . PRO A 1 329 ? 39.074 -14.674 8.502 1.00 66.62 329 PRO A O 1
ATOM 2630 N N . THR A 1 330 ? 37.818 -16.298 9.397 1.00 75.94 330 THR A N 1
ATOM 2631 C CA . THR A 1 330 ? 36.772 -16.278 8.372 1.00 75.94 330 THR A CA 1
ATOM 2632 C C . THR A 1 330 ? 35.473 -15.827 9.010 1.00 75.94 330 THR A C 1
ATOM 2634 O O . THR A 1 330 ? 35.132 -16.2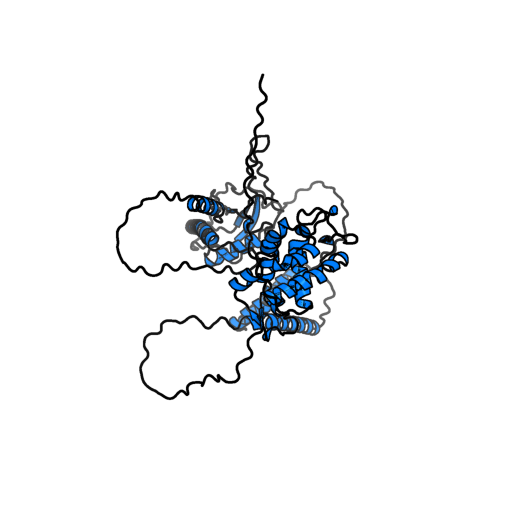38 10.121 1.00 75.94 330 THR A O 1
ATOM 2637 N N . LEU A 1 331 ? 34.766 -14.937 8.316 1.00 80.44 331 LEU A N 1
ATOM 2638 C CA . LEU A 1 331 ? 33.400 -14.592 8.679 1.00 80.44 331 LEU A CA 1
ATOM 2639 C C . LEU A 1 331 ? 32.523 -15.848 8.538 1.00 80.44 331 LEU A C 1
ATOM 2641 O O . LEU A 1 331 ? 32.831 -16.717 7.714 1.00 80.44 331 LEU A O 1
ATOM 2645 N N . PRO A 1 332 ? 31.471 -15.994 9.357 1.00 78.38 332 PRO A N 1
ATOM 2646 C CA . PRO A 1 332 ? 30.571 -17.129 9.231 1.00 78.38 332 PRO A CA 1
ATOM 2647 C C . PRO A 1 332 ? 29.955 -17.152 7.833 1.00 78.38 332 PRO A C 1
ATOM 2649 O O . PRO A 1 332 ? 29.566 -16.112 7.319 1.00 78.38 332 PRO A O 1
ATOM 2652 N N . SER A 1 333 ? 29.856 -18.333 7.228 1.00 82.00 333 SER A N 1
ATOM 2653 C CA . SER A 1 333 ? 29.056 -18.526 6.017 1.00 82.00 333 SER A CA 1
ATOM 2654 C C . SER A 1 333 ? 27.597 -18.793 6.363 1.00 82.00 333 SER A C 1
ATOM 2656 O O . SER A 1 333 ? 26.722 -18.336 5.653 1.00 82.00 333 SER A O 1
ATOM 2658 N N . VAL A 1 334 ? 27.317 -19.460 7.487 1.00 83.62 334 VAL A N 1
ATOM 2659 C CA . VAL A 1 334 ? 25.953 -19.760 7.941 1.00 83.62 334 VAL A CA 1
ATOM 2660 C C . VAL A 1 334 ? 25.759 -19.276 9.371 1.00 83.62 334 VAL A C 1
ATOM 2662 O O . VAL A 1 334 ? 26.606 -19.515 10.235 1.00 83.62 334 VAL A O 1
ATOM 2665 N N . MET A 1 335 ? 24.624 -18.632 9.638 1.00 85.56 335 MET A N 1
ATOM 2666 C CA . MET A 1 335 ? 24.259 -18.167 10.976 1.00 85.56 335 MET A CA 1
ATOM 2667 C C . MET A 1 335 ? 22.849 -18.620 11.350 1.00 85.56 335 MET A C 1
ATOM 2669 O O . MET A 1 335 ? 21.923 -18.524 10.552 1.00 85.56 335 MET A O 1
ATOM 2673 N N . SER A 1 336 ? 22.684 -19.122 12.573 1.00 87.00 336 SER A N 1
ATOM 2674 C CA . SER A 1 336 ? 21.369 -19.438 13.144 1.00 87.00 336 SER A CA 1
ATOM 2675 C C . SER A 1 336 ? 20.839 -18.211 13.878 1.00 87.00 336 SER A C 1
ATOM 2677 O O . SER A 1 336 ? 21.541 -17.666 14.732 1.00 87.00 336 SER A O 1
ATOM 2679 N N . ILE A 1 337 ? 19.635 -17.766 13.537 1.00 88.06 337 ILE A N 1
ATOM 2680 C CA . ILE A 1 337 ? 19.106 -16.467 13.946 1.00 88.06 337 ILE A CA 1
ATOM 2681 C C . ILE A 1 337 ? 17.784 -16.652 14.679 1.00 88.06 337 ILE A C 1
ATOM 2683 O O . ILE A 1 337 ? 16.835 -17.201 14.129 1.00 88.06 337 ILE A O 1
ATOM 2687 N N . TRP A 1 338 ? 17.718 -16.177 15.917 1.00 88.56 338 TRP A N 1
ATOM 2688 C CA . TRP A 1 338 ? 16.487 -16.134 16.704 1.00 88.56 338 TRP A CA 1
ATOM 2689 C C . TRP A 1 338 ? 15.945 -14.715 16.671 1.00 88.56 338 TRP A C 1
ATOM 2691 O O . TRP A 1 338 ? 16.682 -13.781 16.982 1.00 88.56 338 TRP A O 1
ATOM 2701 N N . ILE A 1 339 ? 14.680 -14.548 16.302 1.00 88.19 339 ILE A N 1
ATOM 2702 C CA . ILE A 1 339 ? 14.046 -13.235 16.191 1.00 88.19 339 ILE A CA 1
ATOM 2703 C C . ILE A 1 339 ? 13.029 -13.101 17.321 1.00 88.19 339 ILE A C 1
ATOM 2705 O O . ILE A 1 339 ? 12.213 -13.988 17.551 1.00 88.19 339 ILE A O 1
ATOM 2709 N N . SER A 1 340 ? 13.086 -11.989 18.041 1.00 88.62 340 SER A N 1
ATOM 2710 C CA . SER A 1 340 ? 12.103 -11.616 19.052 1.00 88.62 340 SER A CA 1
ATOM 2711 C C . SER A 1 340 ? 11.703 -10.160 18.874 1.00 88.62 340 SER A C 1
ATOM 2713 O O . SER A 1 340 ? 12.464 -9.367 18.329 1.00 88.62 340 SER A O 1
ATOM 2715 N N . THR A 1 341 ? 10.541 -9.779 19.383 1.00 85.81 341 THR A N 1
ATOM 2716 C CA . THR A 1 341 ? 10.054 -8.395 19.371 1.00 85.81 341 THR A CA 1
ATOM 2717 C C . THR A 1 341 ? 9.954 -7.872 20.799 1.00 85.81 341 THR A C 1
ATOM 2719 O O . THR A 1 341 ? 9.483 -8.586 21.682 1.00 85.81 341 THR A O 1
ATOM 2722 N N . SER A 1 342 ? 10.367 -6.631 21.043 1.00 85.69 342 SER A N 1
ATOM 2723 C CA . SER A 1 342 ? 10.173 -5.945 22.322 1.00 85.69 342 SER A CA 1
ATOM 2724 C C . SER A 1 342 ? 9.498 -4.605 22.088 1.00 85.69 342 SER A C 1
ATOM 2726 O O . SER A 1 342 ? 9.963 -3.796 21.289 1.00 85.69 342 SER A O 1
ATOM 2728 N N . ARG A 1 343 ? 8.430 -4.345 22.839 1.00 82.81 343 ARG A N 1
ATOM 2729 C CA . ARG A 1 343 ? 7.730 -3.061 22.823 1.00 82.81 343 ARG A CA 1
ATOM 2730 C C . ARG A 1 343 ? 8.382 -2.119 23.815 1.00 82.81 343 ARG A C 1
ATOM 2732 O O . ARG A 1 343 ? 8.614 -2.498 24.963 1.00 82.81 343 ARG A O 1
ATOM 2739 N N . LEU A 1 344 ? 8.683 -0.900 23.381 1.00 78.62 344 LEU A N 1
ATOM 2740 C CA . LEU A 1 344 ? 9.035 0.156 24.317 1.00 78.62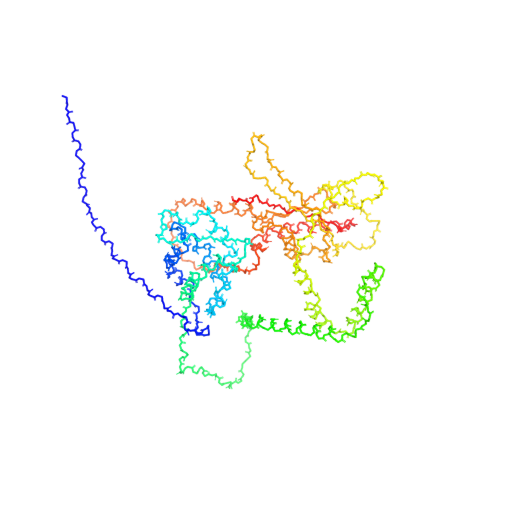 344 LEU A CA 1
ATOM 2741 C C . LEU A 1 344 ? 7.801 0.493 25.162 1.00 78.62 344 LEU A C 1
ATOM 2743 O O . LEU A 1 344 ? 6.701 0.609 24.612 1.00 78.62 344 LEU A O 1
ATOM 2747 N N . PRO A 1 345 ? 7.954 0.656 26.486 1.00 66.06 345 PRO A N 1
ATOM 2748 C CA . PRO A 1 345 ? 6.870 1.164 27.309 1.00 66.06 345 PRO A CA 1
ATOM 2749 C C . PRO A 1 345 ? 6.448 2.530 26.764 1.00 66.06 345 PRO A C 1
ATOM 2751 O O . PRO A 1 345 ? 7.286 3.404 26.526 1.00 66.06 345 PRO A O 1
ATOM 2754 N N . SER A 1 346 ? 5.145 2.731 26.571 1.00 58.38 346 SER A N 1
ATOM 2755 C CA . SER A 1 346 ? 4.623 4.089 26.422 1.00 58.38 346 SER A CA 1
ATOM 2756 C C . SER A 1 346 ? 5.044 4.871 27.666 1.00 58.38 346 SER A C 1
ATOM 2758 O O . SER A 1 346 ? 4.902 4.362 28.778 1.00 58.38 346 SER A O 1
ATOM 2760 N N . ILE A 1 347 ? 5.534 6.105 27.517 1.00 51.62 347 ILE A N 1
ATOM 2761 C CA . ILE A 1 347 ? 5.836 7.006 28.648 1.00 51.62 347 ILE A CA 1
ATOM 2762 C C . ILE A 1 347 ? 4.516 7.513 29.274 1.00 51.62 347 ILE A C 1
ATOM 2764 O O . ILE A 1 347 ? 4.365 8.670 29.649 1.00 51.62 347 ILE A O 1
ATOM 2768 N N . SER A 1 348 ? 3.502 6.658 29.378 1.00 44.94 348 SER A N 1
ATOM 2769 C CA . SER A 1 348 ? 2.467 6.801 30.383 1.00 44.94 348 SER A CA 1
ATOM 2770 C C . SER A 1 348 ? 3.068 6.272 31.678 1.00 44.94 348 SER A C 1
ATOM 2772 O O . SER A 1 348 ? 3.188 5.061 31.861 1.00 44.94 348 SER A O 1
ATOM 2774 N N . LEU A 1 349 ? 3.493 7.183 32.556 1.00 39.38 349 LEU A N 1
ATOM 2775 C CA . LEU A 1 349 ? 3.811 6.849 33.940 1.00 39.38 349 LEU A CA 1
ATOM 2776 C C . LEU A 1 349 ? 2.623 6.058 34.500 1.00 39.38 349 LEU A C 1
ATOM 2778 O O . LEU A 1 349 ? 1.515 6.584 34.607 1.00 39.38 349 LEU A O 1
ATOM 2782 N N . SER A 1 350 ? 2.841 4.781 34.804 1.00 45.78 350 SER A N 1
ATOM 2783 C CA . SER A 1 350 ? 1.875 3.994 35.563 1.00 45.78 350 SER A CA 1
ATOM 2784 C C . SER A 1 350 ? 1.619 4.689 36.910 1.00 45.78 350 SER A C 1
ATOM 2786 O O . SER A 1 350 ? 2.442 5.480 37.377 1.00 45.78 350 SER A O 1
ATOM 2788 N N . ALA A 1 351 ? 0.497 4.398 37.575 1.00 49.62 351 ALA A N 1
ATOM 2789 C CA . ALA A 1 351 ? 0.180 4.983 38.886 1.00 49.62 351 ALA A CA 1
ATOM 2790 C C . ALA A 1 351 ? 1.260 4.716 39.966 1.00 49.62 351 ALA A C 1
ATOM 2792 O O . ALA A 1 351 ? 1.255 5.362 41.010 1.00 49.62 351 ALA A O 1
ATOM 2793 N N . SER A 1 352 ? 2.194 3.790 39.713 1.00 52.34 352 SER A N 1
ATOM 2794 C CA . SER A 1 352 ? 3.346 3.469 40.563 1.00 52.34 352 SER A CA 1
ATOM 2795 C C . SER A 1 352 ? 4.651 4.182 40.167 1.00 52.34 352 SER A C 1
ATOM 2797 O O . SER A 1 352 ? 5.672 3.966 40.816 1.00 52.34 352 SER A O 1
ATOM 2799 N N . GLY A 1 353 ? 4.652 5.031 39.132 1.00 47.00 353 GLY A N 1
ATOM 2800 C CA . GLY A 1 353 ? 5.819 5.819 38.712 1.00 47.00 353 GLY A CA 1
ATOM 2801 C C . GLY A 1 353 ? 6.945 5.019 38.044 1.00 47.00 353 GLY A C 1
ATOM 2802 O O . GLY A 1 353 ? 8.005 5.580 37.775 1.00 47.00 353 GLY A O 1
ATOM 2803 N N . LEU A 1 354 ? 6.731 3.731 37.756 1.00 46.69 354 LEU A N 1
ATOM 2804 C CA . LEU A 1 354 ? 7.687 2.875 37.051 1.00 46.69 354 LEU A CA 1
ATOM 2805 C C . LEU A 1 354 ? 7.255 2.672 35.587 1.00 46.69 354 LEU A C 1
ATOM 2807 O O . LEU A 1 354 ? 6.054 2.533 35.326 1.00 46.69 354 LEU A O 1
ATOM 2811 N N . PRO A 1 355 ? 8.200 2.658 34.626 1.00 50.31 355 PRO A N 1
ATOM 2812 C CA . PRO A 1 355 ? 7.893 2.348 33.235 1.00 50.31 355 PRO A CA 1
ATOM 2813 C C . PRO A 1 355 ? 7.364 0.913 33.138 1.00 50.31 355 PRO A C 1
ATOM 2815 O O . PRO A 1 355 ? 8.039 -0.031 33.546 1.00 50.31 355 PRO A O 1
ATOM 2818 N N . ASP A 1 356 ? 6.153 0.753 32.607 1.00 49.03 356 ASP A N 1
ATOM 2819 C CA . ASP A 1 356 ? 5.520 -0.555 32.429 1.00 49.03 356 ASP A CA 1
ATOM 2820 C C . ASP A 1 356 ? 6.091 -1.237 31.175 1.00 49.03 356 ASP A C 1
ATOM 2822 O O . ASP A 1 356 ? 5.547 -1.143 30.071 1.00 49.03 356 ASP A O 1
ATOM 2826 N N . VAL A 1 357 ? 7.281 -1.831 31.315 1.00 52.56 357 VAL A N 1
ATOM 2827 C CA . VAL A 1 357 ? 7.953 -2.557 30.229 1.00 52.56 357 VAL A CA 1
ATOM 2828 C C . VAL A 1 357 ? 7.254 -3.902 30.042 1.00 52.56 357 VAL A C 1
ATOM 2830 O O . VAL A 1 357 ? 7.591 -4.900 30.680 1.00 52.56 357 VAL A O 1
ATOM 2833 N N . THR A 1 358 ? 6.285 -3.951 29.132 1.00 53.34 358 THR A N 1
ATOM 2834 C CA . THR A 1 358 ? 5.679 -5.214 28.702 1.00 53.34 358 THR A CA 1
ATOM 2835 C C . THR A 1 358 ? 6.595 -5.910 27.696 1.00 53.34 358 THR A C 1
ATOM 2837 O O . THR A 1 358 ? 6.511 -5.722 26.481 1.00 53.34 358 THR A O 1
ATOM 2840 N N . HIS A 1 359 ? 7.489 -6.761 28.201 1.00 51.41 359 HIS A N 1
ATOM 2841 C CA . HIS A 1 359 ? 8.182 -7.728 27.355 1.00 51.41 359 HIS A CA 1
ATOM 2842 C C . HIS A 1 359 ? 7.171 -8.764 26.867 1.00 51.41 359 HIS A C 1
ATOM 2844 O O . HIS A 1 359 ? 6.792 -9.677 27.596 1.00 51.41 359 HIS A O 1
ATOM 2850 N N . THR A 1 360 ? 6.729 -8.630 25.619 1.00 51.38 360 THR A N 1
ATOM 2851 C CA . THR A 1 360 ? 5.995 -9.716 24.972 1.00 51.38 360 THR A CA 1
ATOM 2852 C C . THR A 1 360 ? 7.038 -10.725 24.509 1.00 51.38 360 THR A C 1
ATOM 2854 O O . THR A 1 360 ? 7.689 -10.522 23.488 1.00 51.38 360 THR A O 1
ATOM 2857 N N . THR A 1 361 ? 7.280 -11.776 25.296 1.00 48.41 361 THR A N 1
ATOM 2858 C CA . THR A 1 361 ? 8.118 -12.893 24.844 1.00 48.41 361 THR A CA 1
ATOM 2859 C C . THR A 1 361 ? 7.510 -13.450 23.565 1.00 48.41 361 THR A C 1
ATOM 2861 O O . THR A 1 361 ? 6.367 -13.912 23.587 1.00 48.41 361 THR A O 1
ATOM 2864 N N . ALA A 1 362 ? 8.254 -13.376 22.458 1.00 50.72 362 ALA A N 1
ATOM 2865 C CA . ALA A 1 362 ? 7.847 -14.008 21.212 1.00 50.72 362 ALA A CA 1
ATOM 2866 C C . ALA A 1 362 ? 7.539 -15.494 21.484 1.00 50.72 362 ALA A C 1
ATOM 2868 O O . ALA A 1 362 ? 8.205 -16.101 22.335 1.00 50.72 362 ALA A O 1
ATOM 2869 N N . PRO A 1 363 ? 6.537 -16.086 20.809 1.00 54.09 363 PRO A N 1
ATOM 2870 C CA . PRO A 1 363 ? 6.296 -17.522 20.906 1.00 54.09 363 PRO A CA 1
ATOM 2871 C C . PRO A 1 363 ? 7.599 -18.288 20.618 1.00 54.09 363 PRO A C 1
ATOM 2873 O O . PRO A 1 363 ? 8.468 -17.754 19.929 1.00 54.09 363 PRO A O 1
ATOM 2876 N N . PRO A 1 364 ? 7.776 -19.513 21.144 1.00 55.16 364 PRO A N 1
ATOM 2877 C CA . PRO A 1 364 ? 8.994 -20.291 20.933 1.00 55.16 364 PRO A CA 1
ATOM 2878 C C . PRO A 1 364 ? 9.215 -20.525 19.431 1.00 55.16 364 PRO A C 1
ATOM 2880 O O . PRO A 1 364 ? 8.617 -21.415 18.833 1.00 55.16 364 PRO A O 1
ATOM 2883 N N . GLN A 1 365 ? 10.053 -19.691 18.817 1.00 63.44 365 GLN A N 1
ATOM 2884 C CA . GLN A 1 365 ? 10.400 -19.771 17.405 1.00 63.44 365 GLN A CA 1
ATOM 2885 C C . GLN A 1 365 ? 11.680 -20.589 17.238 1.00 63.44 365 GLN A C 1
ATOM 2887 O O . GLN A 1 365 ? 12.649 -20.440 17.989 1.00 63.44 365 GLN A O 1
ATOM 2892 N N . LEU A 1 366 ? 11.676 -21.463 16.232 1.00 70.75 366 LEU A N 1
ATOM 2893 C CA . LEU A 1 366 ? 12.876 -22.158 15.783 1.00 70.75 366 LEU A CA 1
ATOM 2894 C C . LEU A 1 366 ? 13.878 -21.148 15.212 1.00 70.75 366 LEU A C 1
ATOM 2896 O O . LEU A 1 366 ? 13.498 -20.127 14.638 1.00 70.75 366 LEU A O 1
ATOM 2900 N N . ALA A 1 367 ? 15.167 -21.447 15.364 1.00 77.31 367 ALA A N 1
ATOM 2901 C CA . ALA A 1 367 ? 16.223 -20.630 14.783 1.00 77.31 367 ALA A CA 1
ATOM 2902 C C . ALA A 1 367 ? 16.110 -20.637 13.254 1.00 77.31 367 ALA A C 1
ATOM 2904 O O . ALA A 1 367 ? 16.021 -21.698 12.638 1.00 77.31 367 ALA A O 1
ATOM 2905 N N . TYR A 1 368 ? 16.175 -19.465 12.633 1.00 82.25 368 TYR A N 1
ATOM 2906 C CA . TYR A 1 368 ? 16.261 -19.353 11.188 1.00 82.25 368 TYR A CA 1
ATOM 2907 C C . TYR A 1 368 ? 17.711 -19.520 10.734 1.00 82.25 368 TYR A C 1
ATOM 2909 O O . TYR A 1 368 ? 18.596 -18.789 11.178 1.00 82.25 368 TYR A O 1
ATOM 2917 N N . HIS A 1 369 ? 17.965 -20.467 9.836 1.00 84.56 369 HIS A N 1
ATOM 2918 C CA . HIS A 1 369 ? 19.292 -20.665 9.267 1.00 84.56 369 HIS A CA 1
ATOM 2919 C C . HIS A 1 369 ? 19.489 -19.758 8.053 1.00 84.56 369 HIS A C 1
ATOM 2921 O O . HIS A 1 369 ? 18.857 -19.928 7.013 1.00 84.56 369 HIS A O 1
ATOM 2927 N N . TRP A 1 370 ? 20.386 -18.789 8.191 1.00 86.44 370 TRP A N 1
ATOM 2928 C CA . TRP A 1 370 ? 20.761 -17.869 7.130 1.00 86.44 370 TRP A CA 1
ATOM 2929 C C . TRP A 1 370 ? 22.030 -18.384 6.442 1.00 86.44 370 TRP A C 1
ATOM 2931 O O . TRP A 1 370 ? 23.097 -18.369 7.053 1.00 86.44 370 TRP A O 1
ATOM 2941 N N . VAL A 1 371 ? 21.887 -18.892 5.210 1.00 79.00 371 VAL A N 1
ATOM 2942 C CA . VAL A 1 371 ? 22.920 -19.654 4.466 1.00 79.00 371 VAL A CA 1
ATOM 2943 C C . VAL A 1 371 ? 24.051 -18.777 3.910 1.00 79.00 371 VAL A C 1
ATOM 2945 O O . VAL A 1 371 ? 25.128 -19.295 3.640 1.00 79.00 371 VAL A O 1
ATOM 2948 N N . ASP A 1 372 ? 23.819 -17.466 3.828 1.00 77.38 372 ASP A N 1
ATOM 2949 C CA . ASP A 1 372 ? 24.802 -16.435 3.479 1.00 77.38 372 ASP A CA 1
ATOM 2950 C C . ASP A 1 372 ? 24.860 -15.435 4.636 1.00 77.38 372 ASP A C 1
ATOM 2952 O O . ASP A 1 372 ? 24.208 -14.390 4.578 1.00 77.38 372 ASP A O 1
ATOM 2956 N N . ALA A 1 373 ? 25.465 -15.831 5.763 1.00 76.38 373 ALA A N 1
ATOM 2957 C CA . ALA A 1 373 ? 25.393 -15.091 7.023 1.00 76.38 373 ALA A CA 1
ATOM 2958 C C . ALA A 1 373 ? 25.535 -13.586 6.763 1.00 76.38 373 ALA A C 1
ATOM 2960 O O . ALA A 1 373 ? 26.419 -13.192 6.004 1.00 76.38 373 ALA A O 1
ATOM 2961 N N . PRO A 1 374 ? 24.676 -12.747 7.355 1.00 79.19 374 PRO A N 1
ATOM 2962 C CA . PRO A 1 374 ? 24.484 -11.382 6.891 1.00 79.19 374 PRO A CA 1
ATOM 2963 C C . PRO A 1 374 ? 25.636 -10.499 7.384 1.00 79.19 374 PRO A C 1
ATOM 2965 O O . PRO A 1 374 ? 25.509 -9.758 8.351 1.00 79.19 374 PRO A O 1
ATOM 2968 N N . VAL A 1 375 ? 26.803 -10.641 6.767 1.00 80.69 375 VAL A N 1
ATOM 2969 C CA . VAL A 1 375 ? 28.063 -10.030 7.204 1.00 80.69 375 VAL A CA 1
ATOM 2970 C C . VAL A 1 375 ? 28.555 -8.976 6.226 1.00 80.69 375 VAL A C 1
ATOM 2972 O O . VAL A 1 375 ? 29.420 -8.181 6.588 1.00 80.69 375 VAL A O 1
ATOM 2975 N N . GLU A 1 376 ? 28.009 -8.924 5.010 1.00 87.06 376 GLU A N 1
ATOM 2976 C CA . GLU A 1 376 ? 28.362 -7.923 4.006 1.00 87.06 376 GLU A CA 1
ATOM 2977 C C . GLU A 1 376 ? 27.350 -6.770 3.962 1.00 87.06 376 GLU A C 1
ATOM 2979 O O . GLU A 1 376 ? 26.245 -6.839 4.500 1.00 87.06 376 GLU A O 1
ATOM 2984 N N . ASN A 1 377 ? 27.742 -5.644 3.356 1.00 85.62 377 ASN A N 1
ATOM 2985 C CA . ASN A 1 377 ? 26.839 -4.496 3.199 1.00 85.62 377 ASN A CA 1
ATOM 2986 C C . ASN A 1 377 ? 25.741 -4.779 2.171 1.00 85.62 377 ASN A C 1
ATOM 2988 O O . ASN A 1 377 ? 24.633 -4.270 2.318 1.00 85.62 377 ASN A O 1
ATOM 2992 N N . ALA A 1 378 ? 26.042 -5.597 1.158 1.00 86.69 378 ALA A N 1
ATOM 2993 C CA . ALA A 1 378 ? 25.072 -6.011 0.149 1.00 86.69 378 ALA A CA 1
ATOM 2994 C C . ALA A 1 378 ? 23.913 -6.815 0.766 1.00 86.69 378 ALA A C 1
ATOM 2996 O O . ALA A 1 378 ? 22.776 -6.707 0.310 1.00 86.69 378 ALA A O 1
ATOM 2997 N N . ASP A 1 379 ? 24.184 -7.547 1.852 1.00 87.00 379 ASP A N 1
ATOM 2998 C CA . ASP A 1 379 ? 23.193 -8.384 2.530 1.00 87.00 379 ASP A CA 1
ATOM 2999 C C . ASP A 1 379 ? 22.336 -7.619 3.537 1.00 87.00 379 ASP A C 1
ATOM 3001 O O . ASP A 1 379 ? 21.285 -8.121 3.927 1.00 87.00 379 ASP A O 1
ATOM 3005 N N . MET A 1 380 ? 22.741 -6.410 3.948 1.00 91.56 380 MET A N 1
ATOM 3006 C CA . MET A 1 380 ? 22.065 -5.631 4.993 1.00 91.56 380 MET A CA 1
ATOM 3007 C C . MET A 1 380 ? 20.569 -5.474 4.709 1.00 91.56 380 MET A C 1
ATOM 3009 O O . MET A 1 380 ? 19.733 -5.795 5.552 1.00 91.56 380 MET A O 1
ATOM 3013 N N . THR A 1 381 ? 20.219 -4.991 3.515 1.00 89.62 381 THR A N 1
ATOM 3014 C CA . THR A 1 381 ? 18.821 -4.734 3.150 1.00 89.62 381 THR A CA 1
ATOM 3015 C C . THR A 1 381 ? 18.020 -6.030 3.136 1.00 89.62 381 THR A C 1
ATOM 3017 O O . THR A 1 381 ? 16.970 -6.101 3.772 1.00 89.62 381 THR A O 1
ATOM 3020 N N . ARG A 1 382 ? 18.549 -7.083 2.497 1.00 90.25 382 ARG A N 1
ATOM 3021 C CA . ARG A 1 382 ? 17.908 -8.404 2.434 1.00 90.25 382 ARG A CA 1
ATOM 3022 C C . ARG A 1 382 ? 17.715 -9.001 3.828 1.00 90.25 382 ARG A C 1
ATOM 3024 O O . ARG A 1 382 ? 16.672 -9.590 4.107 1.00 90.25 382 ARG A O 1
ATOM 3031 N N . PHE A 1 383 ? 18.708 -8.844 4.697 1.00 92.56 383 PHE A N 1
ATOM 3032 C CA . PHE A 1 383 ? 18.670 -9.333 6.064 1.00 92.56 383 PHE A CA 1
ATOM 3033 C C . PHE A 1 383 ? 17.579 -8.646 6.878 1.00 92.56 383 PHE A C 1
ATOM 3035 O O . PHE A 1 383 ? 16.697 -9.311 7.418 1.00 92.56 383 PHE A O 1
ATOM 3042 N N . ILE A 1 384 ? 17.603 -7.315 6.910 1.00 92.75 384 ILE A N 1
ATOM 3043 C CA . ILE A 1 384 ? 16.649 -6.507 7.667 1.00 92.75 384 ILE A CA 1
ATOM 3044 C C . ILE A 1 384 ? 15.217 -6.704 7.147 1.00 92.75 384 ILE A C 1
ATOM 3046 O O . ILE A 1 384 ? 14.303 -6.899 7.944 1.00 92.75 384 ILE A O 1
ATOM 3050 N N . GLN A 1 385 ? 15.011 -6.750 5.826 1.00 90.25 385 GLN A N 1
ATOM 3051 C CA . GLN A 1 385 ? 13.708 -7.087 5.237 1.00 90.25 385 GLN A CA 1
ATOM 3052 C C . GLN A 1 385 ? 13.250 -8.493 5.640 1.00 90.25 385 GLN A C 1
ATOM 3054 O O . GLN A 1 385 ? 12.092 -8.688 6.000 1.00 90.25 385 GLN A O 1
ATOM 3059 N N . GLY A 1 386 ? 14.160 -9.472 5.634 1.00 89.38 386 GLY A N 1
ATOM 3060 C CA . GLY A 1 386 ? 13.860 -10.829 6.076 1.00 89.38 386 GLY A CA 1
ATOM 3061 C C . GLY A 1 386 ? 13.464 -10.898 7.551 1.00 89.38 386 GLY A C 1
ATOM 3062 O O . GLY A 1 386 ? 12.536 -11.631 7.894 1.00 89.38 386 GLY A O 1
ATOM 3063 N N . VAL A 1 387 ? 14.117 -10.126 8.422 1.00 90.50 387 VAL A N 1
ATOM 3064 C CA . VAL A 1 387 ? 13.703 -9.993 9.826 1.00 90.50 387 VAL A CA 1
ATOM 3065 C C . VAL A 1 387 ? 12.309 -9.368 9.912 1.00 90.50 387 VAL A C 1
ATOM 3067 O O . VAL A 1 387 ? 11.438 -9.931 10.571 1.00 90.50 387 VAL A O 1
ATOM 3070 N N . ASN A 1 388 ? 12.067 -8.270 9.191 1.00 90.31 388 ASN A N 1
ATOM 3071 C CA . ASN A 1 388 ? 10.785 -7.560 9.193 1.00 90.31 388 ASN A CA 1
ATOM 3072 C C . ASN A 1 388 ? 9.616 -8.420 8.682 1.00 90.31 388 ASN A C 1
ATOM 3074 O O . ASN A 1 388 ? 8.513 -8.315 9.199 1.00 90.31 388 ASN A O 1
ATOM 3078 N N . TRP A 1 389 ? 9.833 -9.307 7.708 1.00 85.56 389 TRP A N 1
ATOM 3079 C CA . TRP A 1 389 ? 8.790 -10.230 7.233 1.00 85.56 389 TRP A CA 1
ATOM 3080 C C . TRP A 1 389 ? 8.368 -11.288 8.256 1.00 85.56 389 TRP A C 1
ATOM 3082 O O . TRP A 1 389 ? 7.331 -11.921 8.080 1.00 85.56 389 TRP A O 1
ATOM 3092 N N . ARG A 1 390 ? 9.170 -11.519 9.298 1.00 85.62 390 ARG A N 1
ATOM 3093 C CA . ARG A 1 390 ? 8.942 -12.574 10.300 1.00 85.62 390 ARG A CA 1
ATOM 3094 C C . ARG A 1 390 ? 8.335 -12.051 11.597 1.00 85.62 390 ARG A C 1
ATOM 3096 O O . ARG A 1 390 ? 8.144 -12.820 12.537 1.00 85.62 390 ARG A O 1
ATOM 3103 N N . ILE A 1 391 ? 8.055 -10.757 11.657 1.00 84.31 391 ILE A N 1
ATOM 3104 C CA . ILE A 1 391 ? 7.468 -10.097 12.815 1.00 84.31 391 ILE A CA 1
ATOM 3105 C C . ILE A 1 391 ? 6.142 -9.449 12.403 1.00 84.31 391 ILE A C 1
ATOM 3107 O O . ILE A 1 391 ? 5.954 -9.059 11.256 1.00 84.31 391 ILE A O 1
ATOM 3111 N N . GLU A 1 392 ? 5.207 -9.345 13.343 1.00 80.75 392 GLU A N 1
ATOM 3112 C CA . GLU A 1 392 ? 3.912 -8.682 13.124 1.00 80.75 392 GLU A CA 1
ATOM 3113 C C . GLU A 1 392 ? 3.962 -7.143 12.967 1.00 80.75 392 GLU A C 1
ATOM 3115 O O . GLU A 1 392 ? 3.101 -6.608 12.264 1.00 80.75 392 GLU A O 1
ATOM 3120 N N . PRO A 1 393 ? 4.888 -6.399 13.609 1.00 75.88 393 PRO A N 1
ATOM 3121 C CA . PRO A 1 393 ? 4.923 -4.939 13.533 1.00 75.88 393 PRO A CA 1
ATOM 3122 C C . PRO A 1 393 ? 5.201 -4.394 12.131 1.00 75.88 393 PRO A C 1
ATOM 3124 O O . PRO A 1 393 ? 6.002 -4.946 11.378 1.00 75.88 393 PRO A O 1
ATOM 3127 N N . ASN A 1 394 ? 4.613 -3.237 11.812 1.00 83.06 394 ASN A N 1
ATOM 3128 C CA . ASN A 1 394 ? 4.951 -2.507 10.589 1.00 83.06 394 ASN A CA 1
ATOM 3129 C C . ASN A 1 394 ? 6.368 -1.929 10.686 1.00 83.06 394 ASN A C 1
ATOM 3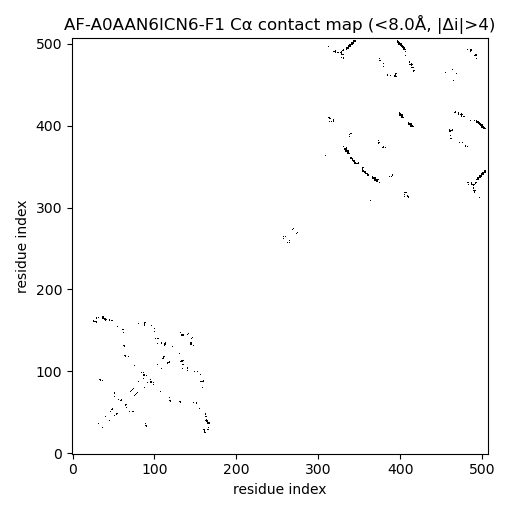131 O O . ASN A 1 394 ? 6.784 -1.487 11.757 1.00 83.06 394 ASN A O 1
ATOM 3135 N N . ALA A 1 395 ? 7.083 -1.817 9.559 1.00 83.44 395 ALA A N 1
ATOM 3136 C CA . ALA A 1 395 ? 8.421 -1.214 9.538 1.00 83.44 395 ALA A CA 1
ATOM 3137 C C . ALA A 1 395 ? 8.424 0.223 10.086 1.00 83.44 395 ALA A C 1
ATOM 3139 O O . ALA A 1 395 ? 9.373 0.637 10.750 1.00 83.44 395 ALA A O 1
ATOM 3140 N N . SER A 1 396 ? 7.327 0.962 9.886 1.00 84.44 396 SER A N 1
ATOM 3141 C CA . SER A 1 396 ? 7.137 2.297 10.453 1.00 84.44 396 SER A CA 1
ATOM 3142 C C . SER A 1 396 ? 7.178 2.322 11.977 1.00 84.44 396 SER A C 1
ATOM 3144 O O . SER A 1 396 ? 7.504 3.366 12.531 1.00 84.44 396 SER A O 1
ATOM 3146 N N . ASP A 1 397 ? 6.842 1.214 12.644 1.00 88.31 397 ASP A N 1
ATOM 3147 C CA . ASP A 1 397 ? 6.771 1.106 14.099 1.00 88.31 397 ASP A CA 1
ATOM 3148 C C . ASP A 1 397 ? 8.100 0.688 14.744 1.00 88.31 397 ASP A C 1
ATOM 3150 O O . ASP A 1 397 ? 8.278 0.848 15.955 1.00 88.31 397 ASP A O 1
ATOM 3154 N N . ILE A 1 398 ? 9.072 0.269 13.934 1.00 91.56 398 ILE A N 1
ATOM 3155 C CA . ILE A 1 398 ? 10.375 -0.211 14.387 1.00 91.56 398 ILE A CA 1
ATOM 3156 C C . ILE A 1 398 ? 11.301 0.966 14.708 1.00 91.56 398 ILE A C 1
ATOM 3158 O O . ILE A 1 398 ? 11.571 1.845 13.887 1.00 91.56 398 ILE A O 1
ATOM 3162 N N . VAL A 1 399 ? 11.817 0.965 15.930 1.00 92.19 399 VAL A N 1
ATOM 3163 C CA . VAL A 1 399 ? 12.806 1.918 16.448 1.00 92.19 399 VAL A CA 1
ATOM 3164 C C . VAL A 1 399 ? 14.227 1.481 16.119 1.00 92.19 399 VAL A C 1
ATOM 3166 O O . VAL A 1 399 ? 15.102 2.308 15.875 1.00 92.19 399 VAL A O 1
ATOM 3169 N N . GLY A 1 400 ? 14.472 0.176 16.138 1.00 94.75 400 GLY A N 1
ATOM 3170 C CA . GLY A 1 400 ? 15.797 -0.367 15.908 1.00 94.75 400 GLY A CA 1
ATOM 3171 C C . GLY A 1 400 ? 15.867 -1.863 16.143 1.00 94.75 400 GLY A C 1
ATOM 3172 O O . GLY A 1 400 ? 14.886 -2.514 16.506 1.00 94.75 400 GLY A O 1
ATOM 3173 N N . PHE A 1 401 ? 17.066 -2.390 15.953 1.00 94.69 401 PHE A N 1
ATOM 3174 C CA . PHE A 1 401 ? 17.382 -3.802 16.077 1.00 94.69 401 PHE A CA 1
ATOM 3175 C C . PHE A 1 401 ? 18.500 -3.981 17.097 1.00 94.69 401 PHE A C 1
ATOM 3177 O O . PHE A 1 401 ? 19.539 -3.338 16.996 1.00 94.69 401 PHE A O 1
ATOM 3184 N N . VAL A 1 402 ? 18.302 -4.853 18.080 1.00 93.25 402 VAL A N 1
ATOM 3185 C CA . VAL A 1 402 ? 19.332 -5.231 19.051 1.00 93.25 402 VAL A CA 1
ATOM 3186 C C . VAL A 1 402 ? 19.875 -6.595 18.656 1.00 93.25 402 VAL A C 1
ATOM 3188 O O . VAL A 1 402 ? 19.143 -7.585 18.673 1.00 93.25 402 VAL A O 1
ATOM 3191 N N . PHE A 1 403 ? 21.154 -6.661 18.316 1.00 91.94 403 PHE A N 1
ATOM 3192 C CA . PHE A 1 403 ? 21.850 -7.896 17.994 1.00 91.94 403 PHE A CA 1
ATOM 3193 C C . PHE A 1 403 ? 22.672 -8.364 19.190 1.00 91.94 403 PHE A C 1
ATOM 3195 O O . PHE A 1 403 ? 23.455 -7.609 19.766 1.00 91.94 403 PHE A O 1
ATOM 3202 N N . SER A 1 404 ? 22.515 -9.638 19.535 1.00 88.94 404 SER A N 1
ATOM 3203 C CA . SER A 1 404 ? 23.381 -10.346 20.474 1.00 88.94 404 SER A CA 1
ATOM 3204 C C . SER A 1 404 ? 23.876 -11.623 19.825 1.00 88.94 404 SER A C 1
ATOM 3206 O O . SER A 1 404 ? 23.087 -12.435 19.350 1.00 88.94 404 SER A O 1
ATOM 3208 N N . TYR A 1 405 ? 25.183 -11.817 19.798 1.00 83.50 405 TYR A N 1
ATOM 3209 C CA . TYR A 1 405 ? 25.808 -12.949 19.114 1.00 83.50 405 TYR A CA 1
ATOM 3210 C C . TYR A 1 405 ? 26.889 -13.627 19.967 1.00 83.50 405 TYR A C 1
ATOM 3212 O O . TYR A 1 405 ? 27.716 -14.381 19.460 1.00 83.50 405 TYR A O 1
ATOM 3220 N N . GLY A 1 406 ? 26.858 -13.386 21.285 1.00 73.88 406 GLY A N 1
ATOM 3221 C CA . GLY A 1 406 ? 27.580 -14.160 22.304 1.00 73.88 406 GLY A CA 1
ATOM 3222 C C . GLY A 1 406 ? 29.111 -14.105 22.240 1.00 73.88 406 GLY A C 1
ATOM 3223 O O . GLY A 1 406 ? 29.774 -14.881 22.924 1.00 73.88 406 GLY A O 1
ATOM 3224 N N . TRP A 1 407 ? 29.684 -13.231 21.410 1.00 73.81 407 TRP A N 1
ATOM 3225 C CA . TRP A 1 407 ? 31.132 -13.035 21.314 1.00 73.81 407 TRP A CA 1
ATOM 3226 C C . TRP A 1 407 ? 31.663 -12.098 22.406 1.00 73.81 407 TRP A C 1
ATOM 3228 O O . TRP A 1 407 ? 32.728 -12.332 22.977 1.00 73.81 407 TRP A O 1
ATOM 3238 N N . ASN A 1 408 ? 30.909 -11.045 22.691 1.00 72.00 408 ASN A N 1
ATOM 3239 C CA . ASN A 1 408 ? 31.163 -10.054 23.722 1.00 72.00 408 ASN A CA 1
ATOM 3240 C C . ASN A 1 408 ? 29.890 -9.877 24.568 1.00 72.00 408 ASN A C 1
ATOM 3242 O O . ASN A 1 408 ? 28.792 -10.225 24.140 1.00 72.00 408 ASN A O 1
ATOM 3246 N N . ASP A 1 409 ? 30.034 -9.310 25.767 1.00 70.62 409 ASP A N 1
ATOM 3247 C CA . ASP A 1 409 ? 28.896 -8.944 26.633 1.00 70.62 409 ASP A CA 1
ATOM 3248 C C . ASP A 1 409 ? 28.157 -7.680 26.134 1.00 70.62 409 ASP A C 1
ATOM 3250 O O . ASP A 1 409 ? 27.340 -7.089 26.848 1.00 70.62 409 ASP A O 1
ATOM 3254 N N . VAL A 1 410 ? 28.496 -7.221 24.927 1.00 72.62 410 VAL A N 1
ATOM 3255 C CA . VAL A 1 410 ? 27.993 -5.993 24.323 1.00 72.62 410 VAL A CA 1
ATOM 3256 C C . VAL A 1 410 ? 26.942 -6.373 23.293 1.00 72.62 410 VAL A C 1
ATOM 3258 O O . VAL A 1 410 ? 27.200 -7.134 22.367 1.00 72.62 410 VAL A O 1
ATOM 3261 N N . VAL A 1 411 ? 25.748 -5.815 23.447 1.00 84.31 411 VAL A N 1
ATOM 3262 C CA . VAL A 1 411 ? 24.720 -5.880 22.412 1.00 84.31 411 VAL A CA 1
ATOM 3263 C C . VAL A 1 411 ? 24.936 -4.750 21.412 1.00 84.3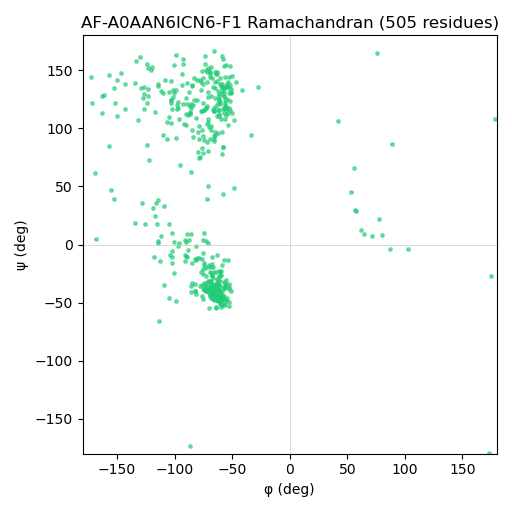1 411 VAL A C 1
ATOM 3265 O O . VAL A 1 411 ? 25.208 -3.614 21.800 1.00 84.31 411 VAL A O 1
ATOM 3268 N N . CYS A 1 412 ? 24.803 -5.047 20.124 1.00 89.12 412 CYS A N 1
ATOM 3269 C CA . CYS A 1 412 ? 24.852 -4.031 19.080 1.00 89.12 412 CYS A CA 1
ATOM 3270 C C . CYS A 1 412 ? 23.436 -3.501 18.843 1.00 89.12 412 CYS A C 1
ATOM 3272 O O . CYS A 1 412 ? 22.536 -4.275 18.525 1.00 89.12 412 CYS A O 1
ATOM 3274 N N . PHE A 1 413 ? 23.220 -2.197 19.015 1.00 92.62 413 PHE A N 1
ATOM 3275 C CA . PHE A 1 413 ? 21.945 -1.560 18.696 1.00 92.62 413 PHE A CA 1
ATOM 3276 C C . PHE A 1 413 ? 22.044 -0.799 17.375 1.00 92.62 413 PHE A C 1
ATOM 3278 O O . PHE A 1 413 ? 22.845 0.123 17.237 1.00 92.62 413 PHE A O 1
ATOM 3285 N N . ILE A 1 414 ? 21.195 -1.165 16.419 1.00 93.94 414 ILE A N 1
ATOM 3286 C CA . ILE A 1 414 ? 21.075 -0.519 15.116 1.00 93.94 414 ILE A CA 1
ATOM 3287 C C . ILE A 1 414 ? 19.783 0.295 15.100 1.00 93.94 414 ILE A C 1
ATOM 3289 O O . ILE A 1 414 ? 18.691 -0.264 15.004 1.00 93.94 414 ILE A O 1
ATOM 3293 N N . SER A 1 415 ? 19.914 1.619 15.196 1.00 93.50 415 SER A N 1
ATOM 3294 C CA . SER A 1 415 ? 18.791 2.563 15.117 1.00 93.50 415 SER A CA 1
ATOM 3295 C C . SER A 1 415 ? 18.214 2.621 13.697 1.00 93.50 415 SER A C 1
ATOM 3297 O O . SER A 1 415 ? 18.957 2.581 12.714 1.00 93.50 415 SER A O 1
ATOM 3299 N N . THR A 1 416 ? 16.891 2.772 13.574 1.00 92.44 416 THR A N 1
ATOM 3300 C CA . THR A 1 416 ? 16.237 3.121 12.298 1.00 92.44 416 THR A CA 1
ATOM 3301 C C . THR A 1 416 ? 16.283 4.624 12.008 1.00 92.44 416 THR A C 1
ATOM 3303 O O . THR A 1 416 ? 15.800 5.065 10.968 1.00 92.44 416 THR A O 1
ATOM 3306 N N . GLY A 1 417 ? 16.848 5.444 12.902 1.00 87.50 417 GLY A N 1
ATOM 3307 C CA . GLY A 1 417 ? 16.858 6.902 12.762 1.00 87.50 417 GLY A CA 1
ATOM 3308 C C . GLY A 1 417 ? 15.543 7.565 13.177 1.00 87.50 417 GLY A C 1
ATOM 3309 O O . GLY A 1 417 ? 15.328 8.749 12.907 1.00 87.50 417 GLY A O 1
ATOM 3310 N N . ARG A 1 418 ? 14.610 6.811 13.768 1.00 82.12 418 ARG A N 1
ATOM 3311 C CA . ARG A 1 418 ? 13.251 7.292 14.043 1.00 82.12 418 ARG A CA 1
ATOM 3312 C C . ARG A 1 418 ? 13.198 8.374 15.125 1.00 82.12 418 ARG A C 1
ATOM 3314 O O . ARG A 1 418 ? 12.353 9.260 15.033 1.00 82.12 418 ARG A O 1
ATOM 3321 N N . PHE A 1 419 ? 14.082 8.341 16.121 1.00 75.69 419 PHE A N 1
ATOM 3322 C CA . PHE A 1 419 ? 14.134 9.391 17.146 1.00 75.69 419 PHE A CA 1
ATOM 3323 C C . PHE A 1 419 ? 14.931 10.606 16.664 1.00 75.69 419 PHE A C 1
ATOM 3325 O O . PHE A 1 419 ? 14.515 11.748 16.852 1.00 75.69 419 PHE A O 1
ATOM 3332 N N . GLU A 1 420 ? 16.026 10.351 15.958 1.00 74.94 420 GLU A N 1
ATOM 3333 C CA . GLU A 1 420 ? 16.966 11.339 15.438 1.00 74.94 420 GLU A CA 1
ATOM 3334 C C . GLU A 1 420 ? 16.303 12.232 14.375 1.00 74.94 420 GLU A C 1
ATOM 3336 O O . GLU A 1 420 ? 16.505 13.447 14.344 1.00 74.94 420 GLU A O 1
ATOM 3341 N N . THR A 1 421 ? 15.441 11.650 13.534 1.00 60.28 421 THR A N 1
ATOM 3342 C CA . THR A 1 421 ? 14.669 12.392 12.521 1.00 60.28 421 THR A CA 1
ATOM 3343 C C . THR A 1 421 ? 13.608 13.303 13.132 1.00 60.28 421 THR A C 1
ATOM 3345 O O . THR A 1 421 ? 13.391 14.404 12.625 1.00 60.28 421 THR A O 1
ATOM 3348 N N . HIS A 1 422 ? 12.982 12.894 14.239 1.00 58.25 422 HIS A N 1
ATOM 3349 C CA . HIS A 1 422 ? 11.954 13.692 14.906 1.00 58.25 422 HIS A CA 1
ATOM 3350 C C . HIS A 1 422 ? 12.542 14.949 15.577 1.00 58.25 422 HIS A C 1
ATOM 3352 O O . HIS A 1 422 ? 11.915 16.014 15.560 1.00 58.25 422 HIS A O 1
ATOM 3358 N N . GLU A 1 423 ? 13.761 14.868 16.122 1.00 56.72 423 GLU A N 1
ATOM 3359 C CA . GLU A 1 423 ? 14.467 16.033 16.673 1.00 56.72 423 GLU A CA 1
ATOM 3360 C C . GLU A 1 423 ? 14.908 17.017 15.582 1.00 56.72 423 GLU A C 1
ATOM 3362 O O . GLU A 1 423 ? 14.689 18.223 15.721 1.00 56.72 423 GLU A O 1
ATOM 3367 N N . GLN A 1 424 ? 15.421 16.529 14.448 1.00 55.53 424 GLN A N 1
ATOM 3368 C CA . GLN A 1 424 ? 15.836 17.398 13.338 1.00 55.53 424 GLN A CA 1
ATOM 3369 C C . GLN A 1 424 ? 14.664 18.177 12.718 1.00 55.53 424 GLN A C 1
ATOM 3371 O O . GLN A 1 424 ? 14.817 19.351 12.373 1.00 55.53 424 GLN A O 1
ATOM 3376 N N . THR A 1 425 ? 13.464 17.588 12.641 1.00 56.25 425 THR A N 1
ATOM 3377 C CA . THR A 1 425 ? 12.265 18.321 12.195 1.00 56.25 425 THR A CA 1
ATOM 3378 C C . THR A 1 425 ? 11.818 19.419 13.160 1.00 56.25 425 THR A C 1
ATOM 3380 O O . THR A 1 425 ? 11.256 20.416 12.710 1.00 56.25 425 THR A O 1
ATOM 3383 N N . LYS A 1 426 ? 12.080 19.287 14.468 1.00 55.97 426 LYS A N 1
ATOM 3384 C CA . LYS A 1 426 ? 11.737 20.328 15.452 1.00 55.97 426 LYS A CA 1
ATOM 3385 C C . LYS A 1 426 ? 12.674 21.531 15.373 1.00 55.97 426 LYS A C 1
ATOM 3387 O O . LYS A 1 426 ? 12.207 22.661 15.475 1.00 55.97 426 LYS A O 1
ATOM 3392 N N . TYR A 1 427 ? 13.968 21.305 15.148 1.00 52.75 427 TYR A N 1
ATOM 3393 C CA . TYR A 1 427 ? 14.943 22.395 15.041 1.00 52.75 427 TYR A CA 1
ATOM 3394 C C . TYR A 1 427 ? 14.844 23.164 13.717 1.00 52.75 427 TYR A C 1
ATOM 3396 O O . TYR A 1 427 ? 14.992 24.383 13.719 1.00 52.75 427 TYR A O 1
ATOM 3404 N N . ASN A 1 428 ? 14.483 22.506 12.611 1.00 50.78 428 ASN A N 1
ATOM 3405 C CA . ASN A 1 428 ? 14.284 23.191 11.326 1.00 50.78 428 ASN A CA 1
ATOM 3406 C C . ASN A 1 428 ? 12.960 23.976 11.228 1.00 50.78 428 ASN A C 1
ATOM 3408 O O . ASN A 1 428 ? 12.796 24.767 10.302 1.00 50.78 428 ASN A O 1
ATOM 3412 N N . GLY A 1 429 ? 12.016 23.779 12.157 1.00 45.44 429 GLY A N 1
ATOM 3413 C CA . GLY A 1 429 ? 10.724 24.478 12.175 1.00 45.44 429 GLY A CA 1
ATOM 3414 C C . GLY A 1 429 ? 10.694 25.787 12.975 1.00 45.44 429 GLY A C 1
ATOM 3415 O O . GLY A 1 429 ? 9.755 26.558 12.814 1.00 45.44 429 GLY A O 1
ATOM 3416 N N . ASN A 1 430 ? 11.707 26.054 13.808 1.00 40.00 430 ASN A N 1
ATOM 3417 C CA . ASN A 1 430 ? 11.744 27.191 14.742 1.00 40.00 430 ASN A CA 1
ATOM 3418 C C . ASN A 1 430 ? 12.912 28.160 14.477 1.00 40.00 430 ASN A C 1
ATOM 3420 O O . ASN A 1 430 ? 13.428 28.800 15.395 1.00 40.00 430 ASN A O 1
ATOM 3424 N N . GLY A 1 431 ? 13.323 28.294 13.215 1.00 38.38 431 GLY A N 1
ATOM 3425 C CA . GLY A 1 431 ? 14.218 29.368 12.794 1.00 38.38 431 GLY A CA 1
ATOM 3426 C C . GLY A 1 431 ? 13.532 30.724 12.944 1.00 38.38 431 GLY A C 1
ATOM 3427 O O . GLY A 1 431 ? 12.825 31.164 12.043 1.00 38.38 431 GLY A O 1
ATOM 3428 N N . TYR A 1 432 ? 13.746 31.369 14.091 1.00 39.69 432 TYR A N 1
ATOM 3429 C CA . TYR A 1 432 ? 13.565 32.801 14.284 1.00 39.69 432 TYR A CA 1
ATOM 3430 C C . TYR A 1 432 ? 14.262 33.546 13.137 1.00 39.69 432 TYR A C 1
ATOM 3432 O O . TYR A 1 432 ? 15.486 33.631 13.087 1.00 39.69 432 TYR A O 1
ATOM 3440 N N . THR A 1 433 ? 13.482 34.099 12.212 1.00 42.78 433 THR A N 1
ATOM 3441 C CA . THR A 1 433 ? 13.916 35.207 11.361 1.00 42.78 433 THR A CA 1
ATOM 3442 C C . THR A 1 433 ? 14.016 36.451 12.237 1.00 42.78 433 THR A C 1
ATOM 3444 O O . THR A 1 433 ? 13.091 37.261 12.284 1.00 42.78 433 THR A O 1
ATOM 3447 N N . GLU A 1 434 ? 15.118 36.592 12.973 1.00 41.44 434 GLU A N 1
ATOM 3448 C CA . GLU A 1 434 ? 15.537 37.910 13.437 1.00 41.44 434 GLU A CA 1
ATOM 3449 C C . GLU A 1 434 ? 16.071 38.682 12.233 1.00 41.44 434 GLU A C 1
ATOM 3451 O O . GLU A 1 434 ? 17.015 38.275 11.555 1.00 41.44 434 GLU A O 1
ATOM 3456 N N . GLY A 1 435 ? 15.382 39.780 11.931 1.00 47.62 435 GLY A N 1
ATOM 3457 C CA . GLY A 1 435 ? 15.732 40.679 10.853 1.00 47.62 435 GLY A CA 1
ATOM 3458 C C . GLY A 1 435 ? 17.081 41.335 11.108 1.00 47.62 435 GLY A C 1
ATOM 3459 O O . GLY A 1 435 ? 17.236 42.115 12.044 1.00 47.62 435 GLY A O 1
ATOM 3460 N N . VAL A 1 436 ? 18.022 41.085 10.205 1.00 36.56 436 VAL A N 1
ATOM 3461 C CA . VAL A 1 436 ? 19.112 42.015 9.930 1.00 36.56 436 VAL A CA 1
ATOM 3462 C C . VAL A 1 436 ? 18.860 42.577 8.542 1.00 36.56 436 VAL A C 1
ATOM 3464 O O . VAL A 1 436 ? 19.193 41.986 7.519 1.00 36.56 436 VAL A O 1
ATOM 3467 N N . THR A 1 437 ? 18.204 43.731 8.525 1.00 45.06 437 THR A N 1
ATOM 3468 C CA . THR A 1 437 ? 18.175 44.628 7.377 1.00 45.06 437 THR A CA 1
ATOM 3469 C C . THR A 1 437 ? 19.567 45.234 7.259 1.00 45.06 437 THR A C 1
ATOM 3471 O O . THR A 1 437 ? 19.915 46.104 8.053 1.00 45.06 437 THR A O 1
ATOM 3474 N N . GLN A 1 438 ? 20.362 44.796 6.287 1.00 39.66 438 GLN A N 1
ATOM 3475 C CA . GLN A 1 438 ? 21.394 45.644 5.702 1.00 39.66 438 GLN A CA 1
ATOM 3476 C C . GLN A 1 438 ? 21.635 45.255 4.243 1.00 39.66 438 GLN A C 1
ATOM 3478 O O . GLN A 1 438 ? 22.083 44.167 3.901 1.00 39.66 438 GLN A O 1
ATOM 3483 N N . GLN A 1 439 ? 21.210 46.200 3.421 1.00 46.50 439 GLN A N 1
ATOM 3484 C CA . GLN A 1 439 ? 21.471 46.433 2.016 1.00 46.50 439 GLN A CA 1
ATOM 3485 C C . GLN A 1 439 ? 22.979 46.456 1.732 1.00 46.50 439 GLN A C 1
ATOM 3487 O O . GLN A 1 439 ? 23.688 47.186 2.414 1.00 46.50 439 GLN A O 1
ATOM 3492 N N . GLU A 1 440 ? 23.438 45.707 0.726 1.00 43.06 440 GLU A N 1
ATOM 3493 C CA . GLU A 1 440 ? 24.272 46.234 -0.365 1.00 43.06 440 GLU A CA 1
ATOM 3494 C C . GLU A 1 440 ? 24.499 45.191 -1.470 1.00 43.06 440 GLU A C 1
ATOM 3496 O O . GLU A 1 440 ? 24.576 43.986 -1.228 1.00 43.06 440 GLU A O 1
ATOM 3501 N N . ASP A 1 441 ? 24.532 45.717 -2.691 1.00 52.25 441 ASP A N 1
ATOM 3502 C CA . ASP A 1 441 ? 24.665 45.050 -3.980 1.00 52.25 441 ASP A CA 1
ATOM 3503 C C . ASP A 1 441 ? 25.858 44.090 -4.061 1.00 52.25 441 ASP A C 1
ATOM 3505 O O . ASP A 1 441 ? 26.973 44.439 -3.678 1.00 52.25 441 ASP A O 1
ATOM 3509 N N . ASN A 1 442 ? 25.640 42.913 -4.657 1.00 38.34 442 ASN A N 1
ATOM 3510 C CA . ASN A 1 442 ? 26.636 42.248 -5.497 1.00 38.34 442 ASN A CA 1
ATOM 3511 C C . ASN A 1 442 ? 25.979 41.168 -6.369 1.00 38.34 442 ASN A C 1
ATOM 3513 O O . ASN A 1 442 ? 25.526 40.132 -5.880 1.00 38.34 442 ASN A O 1
ATOM 3517 N N . ASP A 1 443 ? 25.986 41.427 -7.676 1.00 44.75 443 ASP A N 1
ATOM 3518 C CA . ASP A 1 443 ? 25.810 40.442 -8.738 1.00 44.75 443 ASP A CA 1
ATOM 3519 C C . ASP A 1 443 ? 26.940 39.403 -8.673 1.00 44.75 443 ASP A C 1
ATOM 3521 O O . ASP A 1 443 ? 28.089 39.714 -8.993 1.00 44.75 443 ASP A O 1
ATOM 3525 N N . VAL A 1 444 ? 26.623 38.159 -8.301 1.00 40.47 444 VAL A N 1
ATOM 3526 C CA . VAL A 1 444 ? 27.448 36.987 -8.630 1.00 40.47 4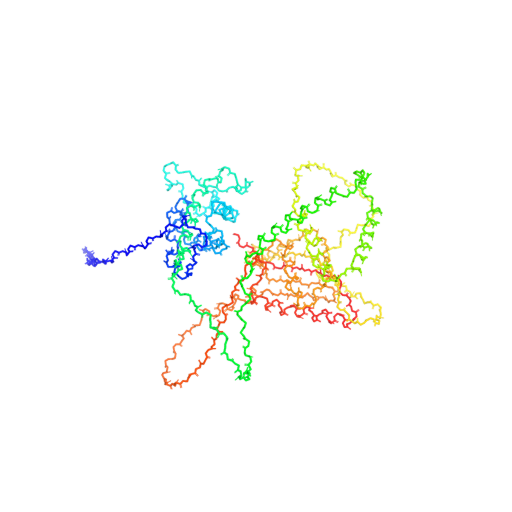44 VAL A CA 1
ATOM 3527 C C . VAL A 1 444 ? 26.537 35.797 -8.930 1.00 40.47 444 VAL A C 1
ATOM 3529 O O . VAL A 1 444 ? 25.808 35.315 -8.062 1.00 40.47 444 VAL A O 1
ATOM 3532 N N . ASP A 1 445 ? 26.615 35.321 -10.172 1.00 47.59 445 ASP A N 1
ATOM 3533 C CA . ASP A 1 445 ? 26.061 34.054 -10.647 1.00 47.59 445 ASP A CA 1
ATOM 3534 C C . ASP A 1 445 ? 26.511 32.881 -9.758 1.00 47.59 445 ASP A C 1
ATOM 3536 O O . ASP A 1 445 ? 27.706 32.620 -9.606 1.00 47.59 445 ASP A O 1
ATOM 3540 N N . MET A 1 446 ? 25.553 32.133 -9.205 1.00 39.03 446 MET A N 1
ATOM 3541 C CA . MET A 1 446 ? 25.810 30.866 -8.516 1.00 39.03 446 MET A CA 1
ATOM 3542 C C . MET A 1 446 ? 24.849 29.793 -9.026 1.00 39.03 446 MET A C 1
ATOM 3544 O O . MET A 1 446 ? 23.646 29.792 -8.754 1.00 39.03 446 MET A O 1
ATOM 3548 N N . GLU A 1 447 ? 25.427 28.884 -9.806 1.00 36.78 447 GLU A N 1
ATOM 3549 C CA . GLU A 1 447 ? 24.826 27.673 -10.341 1.00 36.78 447 GLU A CA 1
ATOM 3550 C C . GLU A 1 447 ? 24.221 26.777 -9.242 1.00 36.78 447 GLU A C 1
ATOM 3552 O O . GLU A 1 447 ? 24.889 26.321 -8.319 1.00 36.78 447 GLU A O 1
ATOM 3557 N N . GLY A 1 448 ? 22.938 26.451 -9.410 1.00 38.47 448 GLY A N 1
ATOM 3558 C CA . GLY A 1 448 ? 22.470 25.063 -9.473 1.00 38.47 448 GLY A CA 1
ATOM 3559 C C . GLY A 1 448 ? 22.782 24.108 -8.315 1.00 38.47 448 GLY A C 1
ATOM 3560 O O . GLY A 1 448 ? 23.375 23.057 -8.542 1.00 38.47 448 GLY A O 1
ATOM 3561 N N . VAL A 1 449 ? 22.241 24.346 -7.115 1.00 33.03 449 VAL A N 1
ATOM 3562 C CA . VAL A 1 449 ? 22.059 23.261 -6.128 1.00 33.03 449 VAL A CA 1
ATOM 3563 C C . VAL A 1 449 ? 20.753 22.521 -6.431 1.00 33.03 449 VAL A C 1
ATOM 3565 O O . VAL A 1 449 ? 19.663 22.892 -5.992 1.00 33.03 449 VAL A O 1
ATOM 3568 N N . VAL A 1 450 ? 20.866 21.458 -7.228 1.00 35.28 450 VAL A N 1
ATOM 3569 C CA . VAL A 1 450 ? 19.776 20.530 -7.554 1.00 35.28 450 VAL A CA 1
ATOM 3570 C C . VAL A 1 450 ? 19.427 19.700 -6.314 1.00 35.28 450 VAL A C 1
ATOM 3572 O O . VAL A 1 450 ? 20.091 18.717 -5.991 1.00 35.28 450 VAL A O 1
ATOM 3575 N N . MET A 1 451 ? 18.343 20.063 -5.625 1.00 34.09 451 MET A N 1
ATOM 3576 C CA . MET A 1 451 ? 17.688 19.177 -4.659 1.00 34.09 451 MET A CA 1
ATOM 3577 C C . MET A 1 451 ? 17.045 18.004 -5.416 1.00 34.09 451 MET A C 1
ATOM 3579 O O . MET A 1 451 ? 15.952 18.118 -5.977 1.00 34.09 451 MET A O 1
ATOM 3583 N N . GLN A 1 452 ? 17.735 16.862 -5.449 1.00 32.25 452 GLN A N 1
ATOM 3584 C CA . GLN A 1 452 ? 17.206 15.618 -6.002 1.00 32.25 452 GLN A CA 1
ATOM 3585 C C . GLN A 1 452 ? 15.995 15.150 -5.187 1.00 32.25 452 GLN A C 1
ATOM 3587 O O . GLN A 1 452 ? 16.089 14.720 -4.038 1.00 32.25 452 GLN A O 1
ATOM 3592 N N . LYS A 1 453 ? 14.823 15.240 -5.815 1.00 33.00 453 LYS A N 1
ATOM 3593 C CA . LYS A 1 453 ? 13.547 14.761 -5.289 1.00 33.00 453 LYS A CA 1
ATOM 3594 C C . LYS A 1 453 ? 13.517 13.237 -5.420 1.00 33.00 453 LYS A C 1
ATOM 3596 O O . LYS A 1 453 ? 13.245 12.707 -6.494 1.00 33.00 453 LYS A O 1
ATOM 3601 N N . THR A 1 454 ? 13.829 12.528 -4.340 1.00 31.33 454 THR A N 1
ATOM 3602 C CA . THR A 1 454 ? 13.831 11.061 -4.314 1.00 31.33 454 THR A CA 1
ATOM 3603 C C . THR A 1 454 ? 12.411 10.512 -4.485 1.00 31.33 454 THR A C 1
ATOM 3605 O O . THR A 1 454 ? 11.503 10.745 -3.685 1.00 31.33 454 THR A O 1
ATOM 3608 N N . VAL A 1 455 ? 12.209 9.800 -5.593 1.00 34.19 455 VAL A N 1
ATOM 3609 C CA . VAL A 1 455 ? 10.969 9.107 -5.950 1.00 34.19 455 VAL A CA 1
ATOM 3610 C C . VAL A 1 455 ? 10.882 7.821 -5.123 1.00 34.19 455 VAL A C 1
ATOM 3612 O O . VAL A 1 455 ? 11.708 6.929 -5.276 1.00 34.19 455 VAL A O 1
ATOM 3615 N N . LYS A 1 456 ? 9.888 7.724 -4.231 1.00 38.75 456 LYS A N 1
ATOM 3616 C CA . LYS A 1 456 ? 9.615 6.514 -3.436 1.00 38.75 456 LYS A CA 1
ATOM 3617 C C . LYS A 1 456 ? 8.966 5.430 -4.309 1.00 38.75 456 LYS A C 1
ATOM 3619 O O . LYS A 1 456 ? 7.840 5.613 -4.775 1.00 38.75 456 LYS A O 1
ATOM 3624 N N . SER A 1 457 ? 9.651 4.306 -4.502 1.00 28.50 457 SER A N 1
ATOM 3625 C CA . SER A 1 457 ? 9.093 3.056 -5.031 1.00 28.50 457 SER A CA 1
ATOM 3626 C C . SER A 1 457 ? 8.189 2.386 -3.983 1.00 28.50 457 SER A C 1
ATOM 3628 O O . SER A 1 457 ? 8.491 2.405 -2.795 1.00 28.50 457 SER A O 1
ATOM 3630 N N . LYS A 1 458 ? 7.047 1.828 -4.409 1.00 37.94 458 LYS A N 1
ATOM 3631 C CA . LYS A 1 458 ? 6.049 1.167 -3.545 1.00 37.94 458 LYS A CA 1
ATOM 3632 C C . LYS A 1 458 ? 6.100 -0.354 -3.724 1.00 37.94 458 LYS A C 1
ATOM 3634 O O . LYS A 1 458 ? 5.404 -0.891 -4.584 1.00 37.94 458 LYS A O 1
ATOM 3639 N N . GLY A 1 459 ? 6.916 -1.021 -2.912 1.00 30.22 459 GLY A N 1
ATOM 3640 C CA . GLY A 1 459 ? 6.708 -2.417 -2.512 1.00 30.22 459 GLY A CA 1
ATOM 3641 C C . GLY A 1 459 ? 5.795 -2.496 -1.276 1.00 30.22 459 GLY A C 1
ATOM 3642 O O . GLY A 1 459 ? 5.249 -1.463 -0.875 1.00 30.22 459 GLY A O 1
ATOM 3643 N N . PRO A 1 460 ? 5.588 -3.681 -0.665 1.00 36.34 460 PRO A N 1
ATOM 3644 C CA . PRO A 1 460 ? 5.037 -3.759 0.692 1.00 36.34 460 PRO A CA 1
ATOM 3645 C C . PRO A 1 460 ? 5.841 -2.821 1.609 1.00 36.34 460 PRO A C 1
ATOM 3647 O O . PRO A 1 460 ? 7.035 -2.644 1.378 1.00 36.34 460 PRO A O 1
ATOM 3650 N N . ASP A 1 461 ? 5.187 -2.188 2.590 1.00 49.53 461 ASP A N 1
ATOM 3651 C CA . ASP A 1 461 ? 5.733 -1.140 3.484 1.00 49.53 461 ASP A CA 1
ATOM 3652 C C . ASP A 1 461 ? 6.747 -1.721 4.499 1.00 49.53 461 ASP A C 1
ATOM 3654 O O . ASP A 1 461 ? 6.633 -1.598 5.713 1.00 49.53 461 ASP A O 1
ATOM 3658 N N . VAL A 1 462 ? 7.701 -2.474 3.960 1.00 55.34 462 VAL A N 1
ATOM 3659 C CA . VAL A 1 462 ? 8.814 -3.175 4.600 1.00 55.34 462 VAL A CA 1
ATOM 3660 C C . VAL A 1 462 ? 10.101 -2.376 4.376 1.00 55.34 462 VAL A C 1
ATOM 3662 O O . VAL A 1 462 ? 11.094 -2.584 5.072 1.00 55.34 462 VAL A O 1
ATOM 3665 N N . ASP A 1 463 ? 10.071 -1.435 3.425 1.00 71.62 463 ASP A N 1
ATOM 3666 C CA . ASP A 1 463 ? 11.197 -0.589 3.072 1.00 71.62 463 ASP A CA 1
ATOM 3667 C C . ASP A 1 463 ? 11.214 0.697 3.889 1.00 71.62 463 ASP A C 1
ATOM 3669 O O . ASP A 1 463 ? 10.399 1.608 3.722 1.00 71.62 463 ASP A O 1
ATOM 3673 N N . PHE A 1 464 ? 12.229 0.789 4.739 1.00 83.25 464 PHE A N 1
ATOM 3674 C CA . PHE A 1 464 ? 12.607 2.030 5.384 1.00 83.25 464 PHE A CA 1
ATOM 3675 C C . PHE A 1 464 ? 12.898 3.127 4.329 1.00 83.25 464 PHE A C 1
ATOM 3677 O O . PHE A 1 464 ? 13.448 2.844 3.259 1.00 83.25 464 PHE A O 1
ATOM 3684 N N . PRO A 1 465 ? 12.559 4.405 4.581 1.00 86.19 465 PRO A N 1
ATOM 3685 C CA . PRO A 1 465 ? 12.993 5.520 3.744 1.00 86.19 465 PRO A CA 1
ATOM 3686 C C . PRO A 1 465 ? 14.521 5.574 3.583 1.00 86.19 465 PRO A C 1
ATOM 3688 O O . PRO A 1 465 ? 15.262 5.186 4.481 1.00 86.19 465 PRO A O 1
ATOM 3691 N N . THR A 1 466 ? 15.013 6.158 2.485 1.00 84.25 466 THR A N 1
ATOM 3692 C CA . THR A 1 466 ? 16.457 6.250 2.180 1.00 84.25 466 THR A CA 1
ATOM 3693 C C . THR A 1 466 ? 17.300 6.806 3.333 1.00 84.25 466 THR A C 1
ATOM 3695 O O . THR A 1 466 ? 18.386 6.300 3.593 1.00 84.25 466 THR A O 1
ATOM 3698 N N . HIS A 1 467 ? 16.804 7.815 4.055 1.00 83.62 467 HIS A N 1
ATOM 3699 C CA . HIS A 1 467 ? 17.525 8.391 5.194 1.00 83.62 467 HIS A CA 1
ATOM 3700 C C . HIS A 1 467 ? 17.625 7.420 6.382 1.00 83.62 467 HIS A C 1
ATOM 3702 O O . HIS A 1 467 ? 18.632 7.409 7.078 1.00 83.62 467 HIS A O 1
ATOM 3708 N N . GLN A 1 468 ? 16.622 6.566 6.596 1.00 88.06 468 GLN A N 1
ATOM 3709 C CA . GLN A 1 468 ? 16.661 5.548 7.646 1.00 88.06 468 GLN A CA 1
ATOM 3710 C C . GLN A 1 468 ? 17.659 4.444 7.292 1.00 88.06 468 GLN A C 1
ATOM 3712 O O . GLN A 1 468 ? 18.435 4.030 8.146 1.00 88.06 468 GLN A O 1
ATOM 3717 N N . TRP A 1 469 ? 17.749 4.048 6.015 1.00 90.75 469 TRP A N 1
ATOM 3718 C CA . TRP A 1 469 ? 18.791 3.122 5.554 1.00 90.75 469 TRP A CA 1
ATOM 3719 C C . TRP A 1 469 ? 20.214 3.650 5.769 1.00 90.75 469 TRP A C 1
ATOM 3721 O O . TRP A 1 469 ? 21.116 2.857 6.025 1.00 90.75 469 TRP A O 1
ATOM 3731 N N . GLN A 1 470 ? 20.429 4.968 5.711 1.00 88.00 470 GLN A N 1
ATOM 3732 C CA . GLN A 1 470 ? 21.730 5.561 6.038 1.00 88.00 470 GLN A CA 1
ATOM 3733 C C . GLN A 1 470 ? 22.079 5.387 7.524 1.00 88.00 470 GLN A C 1
ATOM 3735 O O . GLN A 1 470 ? 23.220 5.048 7.840 1.00 88.00 470 GLN A O 1
ATOM 3740 N N . VAL A 1 471 ? 21.104 5.566 8.425 1.00 90.44 471 VAL A N 1
ATOM 3741 C CA . VAL A 1 471 ? 21.294 5.356 9.872 1.00 90.44 471 VAL A CA 1
ATOM 3742 C C . VAL A 1 471 ? 21.507 3.873 10.183 1.00 90.44 471 VAL A C 1
ATOM 3744 O O . VAL A 1 471 ? 22.476 3.521 10.855 1.00 90.44 471 VAL A O 1
ATOM 3747 N N . ILE A 1 472 ? 20.682 2.997 9.604 1.00 92.06 472 ILE A N 1
ATOM 3748 C CA . ILE A 1 472 ? 20.825 1.539 9.722 1.00 92.06 472 ILE A CA 1
ATOM 3749 C C . ILE A 1 472 ? 22.214 1.105 9.232 1.00 92.06 472 ILE A C 1
ATOM 3751 O O . ILE A 1 472 ? 22.902 0.348 9.912 1.00 92.06 472 ILE A O 1
ATOM 3755 N N . GLY A 1 473 ? 22.674 1.642 8.099 1.00 91.56 473 GLY A N 1
ATOM 3756 C CA . GLY A 1 473 ? 23.997 1.358 7.542 1.00 91.56 473 GLY A CA 1
ATOM 3757 C C . GLY A 1 473 ? 25.168 1.825 8.412 1.00 91.56 473 GLY A C 1
ATOM 3758 O O . GLY A 1 473 ? 26.268 1.280 8.302 1.00 91.56 473 GLY A O 1
ATOM 3759 N N . ALA A 1 474 ? 24.976 2.808 9.295 1.00 89.81 474 ALA A N 1
ATOM 3760 C CA . ALA A 1 474 ? 25.985 3.163 10.289 1.00 89.81 474 ALA A CA 1
ATOM 3761 C C . ALA A 1 474 ? 26.115 2.064 11.354 1.00 89.81 474 ALA A C 1
ATOM 3763 O O . ALA A 1 474 ? 27.200 1.501 11.484 1.00 89.81 474 ALA A O 1
ATOM 3764 N N . GLY A 1 475 ? 25.013 1.678 12.006 1.00 90.31 475 GLY A N 1
ATOM 3765 C CA . GLY A 1 475 ? 25.026 0.600 13.006 1.00 90.31 475 GLY A CA 1
ATOM 3766 C C . GLY A 1 475 ? 25.419 -0.764 12.424 1.00 90.31 475 GLY A C 1
ATOM 3767 O O . GLY A 1 475 ? 26.097 -1.556 13.075 1.00 90.31 475 GLY A O 1
ATOM 3768 N N . TRP A 1 476 ? 25.079 -1.024 11.157 1.00 93.88 476 TRP A N 1
ATOM 3769 C CA . TRP A 1 476 ? 25.495 -2.239 10.451 1.00 93.88 476 TRP A CA 1
ATOM 3770 C C . TRP A 1 476 ? 27.016 -2.359 10.325 1.00 93.88 476 TRP A C 1
ATOM 3772 O O . TRP A 1 476 ? 27.575 -3.442 10.499 1.00 93.88 476 TRP A O 1
ATOM 3782 N N . ARG A 1 477 ? 27.714 -1.247 10.057 1.00 91.06 477 ARG A N 1
ATOM 3783 C CA . ARG A 1 477 ? 29.183 -1.241 9.978 1.00 91.06 477 ARG A CA 1
ATOM 3784 C C . ARG A 1 477 ? 29.822 -1.578 11.322 1.00 91.06 477 ARG A C 1
ATOM 3786 O O . ARG A 1 477 ? 30.829 -2.286 11.332 1.00 91.06 477 ARG A O 1
ATOM 3793 N N . ASP A 1 478 ? 29.234 -1.127 12.425 1.00 89.62 478 ASP A N 1
ATOM 3794 C CA . ASP A 1 478 ? 29.714 -1.446 13.773 1.00 89.62 478 ASP A CA 1
ATOM 3795 C C . ASP A 1 478 ? 29.574 -2.944 14.061 1.00 89.62 478 ASP A C 1
ATOM 3797 O O . ASP A 1 478 ? 30.554 -3.597 14.422 1.00 89.62 478 ASP A O 1
ATOM 3801 N N . PHE A 1 479 ? 28.408 -3.522 13.758 1.00 91.19 479 PHE A N 1
ATOM 3802 C CA . PHE A 1 479 ? 28.186 -4.969 13.825 1.00 91.19 479 PHE A CA 1
ATOM 3803 C C . PHE A 1 479 ? 29.214 -5.767 13.000 1.00 91.19 479 PHE A C 1
ATOM 3805 O O . PHE A 1 479 ? 29.801 -6.739 13.480 1.00 91.19 479 PHE A O 1
ATOM 3812 N N . GLN A 1 480 ? 29.496 -5.345 11.765 1.00 90.88 480 GLN A N 1
ATOM 3813 C CA . GLN A 1 480 ? 30.506 -6.006 10.937 1.00 90.88 480 GLN A CA 1
ATOM 3814 C C . GLN A 1 480 ? 31.915 -5.904 11.525 1.00 90.88 480 GLN A C 1
ATOM 3816 O O . GLN A 1 480 ? 32.693 -6.856 11.439 1.00 90.88 480 GLN A O 1
ATOM 3821 N N . ASN A 1 481 ? 32.277 -4.747 12.078 1.00 89.69 481 ASN A N 1
ATOM 3822 C CA . ASN A 1 481 ? 33.583 -4.546 12.698 1.00 89.69 481 ASN A CA 1
ATOM 3823 C C . ASN A 1 481 ? 33.764 -5.467 13.906 1.00 89.69 481 ASN A C 1
ATOM 3825 O O . ASN A 1 481 ? 34.833 -6.069 14.045 1.00 89.69 481 ASN A O 1
ATOM 3829 N N . ASP A 1 482 ? 32.707 -5.656 14.693 1.00 88.12 482 ASP A N 1
ATOM 3830 C CA . ASP A 1 482 ? 32.660 -6.610 15.798 1.00 88.12 482 ASP A CA 1
ATOM 3831 C C . ASP A 1 482 ? 32.851 -8.054 15.326 1.00 88.12 482 ASP A C 1
ATOM 3833 O O . ASP A 1 482 ? 33.690 -8.775 15.872 1.00 88.12 482 ASP A O 1
ATOM 3837 N N . LEU A 1 483 ? 32.149 -8.482 14.271 1.00 87.31 483 LEU A N 1
ATOM 3838 C CA . LEU A 1 483 ? 32.328 -9.825 13.706 1.00 87.31 483 LEU A CA 1
ATOM 3839 C C . LEU A 1 483 ? 33.728 -10.033 13.114 1.00 87.31 483 LEU A C 1
ATOM 3841 O O . LEU A 1 483 ? 34.314 -11.105 13.268 1.00 87.31 483 LEU A O 1
ATOM 3845 N N . ARG A 1 484 ? 34.302 -9.013 12.465 1.00 87.69 484 ARG A N 1
ATOM 3846 C CA . ARG A 1 484 ? 35.688 -9.060 11.969 1.00 87.69 484 ARG A CA 1
ATOM 3847 C C . ARG A 1 484 ? 36.689 -9.121 13.117 1.00 87.69 484 ARG A C 1
ATOM 3849 O O . ARG A 1 484 ? 37.722 -9.772 12.983 1.00 87.69 484 ARG A O 1
ATOM 3856 N N . ASP A 1 485 ? 36.434 -8.433 14.227 1.00 86.62 485 ASP A N 1
ATOM 3857 C CA . ASP A 1 485 ? 37.258 -8.533 15.434 1.00 86.62 485 ASP A CA 1
ATOM 3858 C C . ASP A 1 485 ? 37.159 -9.924 16.069 1.00 86.62 485 ASP A C 1
ATOM 3860 O O . ASP A 1 485 ? 38.187 -10.518 16.400 1.00 86.62 485 ASP A O 1
ATOM 3864 N N . ALA A 1 486 ? 35.950 -10.490 16.134 1.00 83.94 486 ALA A N 1
ATOM 3865 C CA . ALA A 1 486 ? 35.717 -11.865 16.565 1.00 83.94 486 ALA A CA 1
ATOM 3866 C C . ALA A 1 486 ? 36.512 -12.865 15.733 1.00 83.94 486 ALA A C 1
ATOM 3868 O O . ALA A 1 486 ? 37.295 -13.651 16.276 1.00 83.94 486 ALA A O 1
ATOM 3869 N N . ALA A 1 487 ? 36.384 -12.759 14.409 1.00 84.50 487 ALA A N 1
ATOM 3870 C CA . ALA A 1 487 ? 37.116 -13.590 13.475 1.00 84.50 487 ALA A CA 1
ATOM 3871 C C . ALA A 1 487 ? 38.626 -13.449 13.706 1.00 84.50 487 ALA A C 1
ATOM 3873 O O . ALA A 1 487 ? 39.288 -14.463 13.915 1.00 84.50 487 ALA A O 1
ATOM 3874 N N . ARG A 1 488 ? 39.168 -12.218 13.762 1.00 83.81 488 ARG A N 1
ATOM 3875 C CA . ARG A 1 488 ? 40.603 -11.945 14.005 1.00 83.81 488 ARG A CA 1
ATOM 3876 C C . ARG A 1 488 ? 41.127 -12.569 15.299 1.00 83.81 488 ARG A C 1
ATOM 3878 O O . ARG A 1 488 ? 42.282 -12.984 15.337 1.00 83.81 488 ARG A O 1
ATOM 3885 N N . LYS 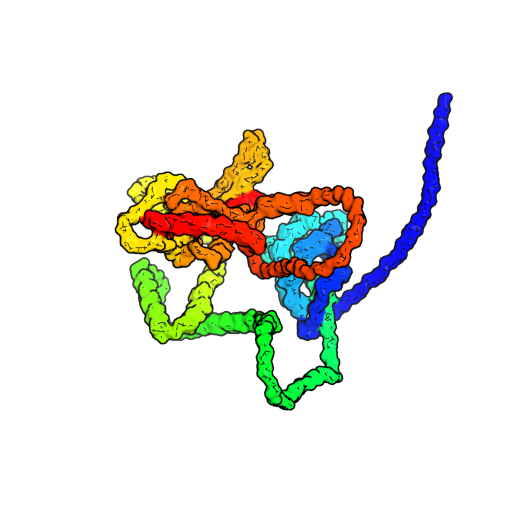A 1 489 ? 40.294 -12.669 16.337 1.00 81.75 489 LYS A N 1
ATOM 3886 C CA . LYS A 1 489 ? 40.633 -13.337 17.607 1.00 81.75 489 LYS A CA 1
ATOM 3887 C C . LYS A 1 489 ? 40.380 -14.853 17.594 1.00 81.75 489 LYS A C 1
ATOM 3889 O O . LYS A 1 489 ? 40.499 -15.500 18.634 1.00 81.75 489 LYS A O 1
ATOM 3894 N N . GLY A 1 490 ? 40.066 -15.427 16.434 1.00 80.00 490 GLY A N 1
ATOM 3895 C CA . GLY A 1 490 ? 39.865 -16.860 16.236 1.00 80.00 490 GLY A CA 1
ATOM 3896 C C . GLY A 1 490 ? 38.518 -17.368 16.740 1.00 80.00 490 GLY A C 1
ATOM 3897 O O . GLY A 1 490 ? 38.394 -18.557 17.031 1.00 80.00 490 GLY A O 1
ATOM 3898 N N . VAL A 1 491 ? 37.517 -16.496 16.878 1.00 79.88 491 VAL A N 1
ATOM 3899 C CA . VAL A 1 491 ? 36.183 -16.894 17.327 1.00 79.88 491 VAL A CA 1
ATOM 3900 C C . VAL A 1 491 ? 35.194 -16.918 16.185 1.00 79.88 491 VAL A C 1
ATOM 3902 O O . VAL A 1 491 ? 35.084 -15.991 15.388 1.00 79.88 491 VAL A O 1
ATOM 3905 N N . LYS A 1 492 ? 34.471 -18.035 16.121 1.00 79.31 492 LYS A N 1
ATOM 3906 C CA . LYS A 1 492 ? 33.439 -18.290 15.129 1.00 79.31 492 LYS A CA 1
ATOM 3907 C C . LYS A 1 492 ? 32.090 -17.957 15.746 1.00 79.31 492 LYS A C 1
ATOM 3909 O O . LYS A 1 492 ? 31.710 -18.528 16.763 1.00 79.31 492 LYS A O 1
ATOM 3914 N N . VAL A 1 493 ? 31.372 -17.046 15.108 1.00 82.69 493 VAL A N 1
ATOM 3915 C CA . VAL A 1 493 ? 30.033 -16.629 15.519 1.00 82.69 493 VAL A CA 1
ATOM 3916 C C . VAL A 1 493 ? 29.024 -17.302 14.596 1.00 82.69 493 VAL A C 1
ATOM 3918 O O . VAL A 1 493 ? 28.892 -16.912 13.445 1.00 82.69 493 VAL A O 1
ATOM 3921 N N . TRP A 1 494 ? 28.327 -18.332 15.073 1.00 82.50 494 TRP A N 1
ATOM 3922 C CA . TRP A 1 494 ? 27.346 -19.091 14.273 1.00 82.50 494 TRP A CA 1
ATOM 3923 C C . TRP A 1 494 ? 25.902 -18.939 14.779 1.00 82.50 494 TRP A C 1
ATOM 3925 O O . TRP A 1 494 ? 24.981 -19.554 14.236 1.00 82.50 494 TRP A O 1
ATOM 3935 N N . ARG A 1 495 ? 25.689 -18.138 15.832 1.00 85.56 495 ARG A N 1
ATOM 3936 C CA . ARG A 1 495 ? 24.380 -17.867 16.444 1.00 85.56 495 ARG A CA 1
ATOM 3937 C C . ARG A 1 495 ? 24.213 -16.377 16.693 1.00 85.56 495 ARG A C 1
ATOM 3939 O O . ARG A 1 495 ? 25.145 -15.739 17.171 1.00 85.56 495 ARG A O 1
ATOM 3946 N N . MET A 1 496 ? 23.018 -15.863 16.433 1.00 88.31 496 MET A N 1
ATOM 3947 C CA . MET A 1 496 ? 22.645 -14.488 16.740 1.00 88.31 496 MET A CA 1
ATOM 3948 C C . MET A 1 496 ? 21.187 -14.415 17.189 1.00 88.31 496 MET A C 1
ATOM 3950 O O . MET A 1 496 ? 20.312 -15.045 16.609 1.00 88.31 496 MET A O 1
ATOM 3954 N N . LYS A 1 497 ? 20.913 -13.627 18.219 1.00 88.62 497 LYS A N 1
ATOM 3955 C CA . LYS A 1 497 ? 19.574 -13.208 18.619 1.00 88.62 497 LYS A CA 1
ATOM 3956 C C . LYS A 1 497 ? 19.354 -11.782 18.135 1.00 88.62 497 LYS A C 1
ATOM 3958 O O . LYS A 1 497 ? 20.211 -10.924 18.340 1.00 88.62 497 LYS A O 1
ATOM 3963 N N . VAL A 1 498 ? 18.208 -11.540 17.522 1.00 91.38 498 VAL A N 1
ATOM 3964 C CA . VAL A 1 498 ? 17.769 -10.237 17.032 1.00 91.38 498 VAL A CA 1
ATOM 3965 C C . VAL A 1 498 ? 16.514 -9.852 17.795 1.00 91.38 498 VAL A C 1
ATOM 3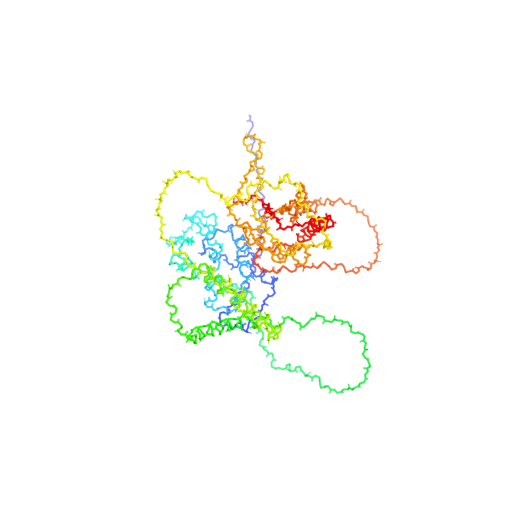967 O O . VAL A 1 498 ? 15.481 -10.497 17.646 1.00 91.38 498 VAL A O 1
ATOM 3970 N N . CYS A 1 499 ? 16.595 -8.801 18.607 1.00 91.38 499 CYS A N 1
ATOM 3971 C CA . CYS A 1 499 ? 15.422 -8.176 19.201 1.00 91.38 499 CYS A CA 1
ATOM 3972 C C . CYS A 1 499 ? 15.010 -6.969 18.364 1.00 91.38 499 CYS A C 1
ATOM 3974 O O . CYS A 1 499 ? 15.767 -6.007 18.252 1.00 91.38 499 CYS A O 1
ATOM 3976 N N . VAL A 1 500 ? 13.814 -7.001 17.796 1.00 91.81 500 VAL A N 1
ATOM 3977 C CA . VAL A 1 500 ? 13.228 -5.856 17.107 1.00 91.81 500 VAL A CA 1
ATOM 3978 C C . VAL A 1 500 ? 12.525 -4.991 18.138 1.00 91.81 500 VAL A C 1
ATOM 3980 O O . VAL A 1 500 ? 11.592 -5.442 18.801 1.00 91.81 500 VAL A O 1
ATOM 3983 N N . VAL A 1 501 ? 13.001 -3.761 18.297 1.00 90.69 501 VAL A N 1
ATOM 3984 C CA . VAL A 1 501 ? 12.446 -2.797 19.243 1.00 90.69 501 VAL A CA 1
ATOM 3985 C C . VAL A 1 501 ? 11.406 -1.964 18.513 1.00 90.69 501 VAL A C 1
ATOM 3987 O O . VAL A 1 501 ? 11.729 -1.303 17.528 1.00 90.69 501 VAL A O 1
ATOM 3990 N N . GLU A 1 502 ? 10.169 -1.978 18.991 1.00 89.88 502 GLU A N 1
ATOM 3991 C CA . GLU A 1 502 ? 9.058 -1.235 18.392 1.00 89.88 502 GLU A CA 1
ATOM 3992 C C . GLU A 1 502 ? 8.452 -0.212 19.363 1.00 89.88 502 GLU A C 1
ATOM 3994 O O . GLU A 1 502 ? 8.504 -0.374 20.586 1.00 89.88 502 GLU A O 1
ATOM 3999 N N . MET A 1 503 ? 7.869 0.854 18.812 1.00 84.31 503 MET A N 1
ATOM 4000 C CA . MET A 1 503 ? 7.041 1.785 19.581 1.00 84.31 503 MET A CA 1
ATOM 4001 C C . MET A 1 503 ? 5.664 1.171 19.849 1.00 84.31 503 MET A C 1
ATOM 4003 O O . MET A 1 503 ? 5.148 0.438 19.005 1.00 84.31 503 MET A O 1
ATOM 4007 N N . PRO A 1 504 ? 5.016 1.516 20.974 1.00 79.00 504 PRO A N 1
ATOM 4008 C CA . PRO A 1 504 ? 3.628 1.149 21.187 1.00 79.00 504 PRO A CA 1
ATOM 4009 C C . PRO A 1 504 ? 2.783 1.781 20.080 1.00 79.00 504 PRO A C 1
ATOM 4011 O O . PRO A 1 504 ? 2.800 2.999 19.890 1.00 79.00 504 PRO A O 1
ATOM 4014 N N . THR A 1 505 ? 2.057 0.950 19.333 1.00 70.19 505 THR A N 1
ATOM 4015 C CA . THR A 1 505 ? 1.124 1.432 18.318 1.00 70.19 505 THR A CA 1
ATOM 4016 C C . THR A 1 505 ? 0.063 2.269 19.028 1.00 70.19 505 THR A C 1
ATOM 4018 O O . THR A 1 505 ? -0.725 1.734 19.810 1.00 70.19 505 THR A O 1
ATOM 4021 N N . THR A 1 506 ? 0.046 3.580 18.791 1.00 57.94 506 THR A N 1
ATOM 4022 C CA . THR A 1 506 ? -1.071 4.443 19.190 1.00 57.94 506 THR A CA 1
ATOM 4023 C C . THR A 1 506 ? -2.280 4.016 18.365 1.00 57.94 506 THR A C 1
ATOM 4025 O O . THR A 1 506 ? -2.423 4.440 17.218 1.00 57.94 506 THR A O 1
ATOM 4028 N N . ARG A 1 507 ? -3.059 3.073 18.898 1.00 50.28 507 ARG A N 1
ATOM 4029 C CA . ARG A 1 507 ? -4.332 2.644 18.316 1.00 50.28 507 ARG A CA 1
ATOM 4030 C C . ARG A 1 507 ? -5.410 3.685 18.546 1.00 50.28 507 ARG A C 1
ATOM 4032 O O . ARG A 1 507 ? -5.425 4.261 19.656 1.00 50.28 507 ARG A O 1
#

Radius of gyration: 32.78 Å; Cα contacts (8 Å, |Δi|>4): 439; chains: 1; bounding box: 82×107×88 Å

Secondary structure (DSSP, 8-state):
------PPP--------PPPPPPPPPPP--TTS-GGGEEEPPHHHHHHHHGGGGGGHHHHHHTTB-GGGHHHHIIIIIHHHHHH-HHHHHH--HHHHHHHHHHHHHHHHHHHSSTT-TTBPPTTTSPTT-------GGG-TTSGGGGGHHHHHHHHHHHHHHHHEEEPPP--TT-------------PPPP------S--SSGGGHHHHHHHHHHHHHHHHHHHHTTS------SPPPPHHHHHHHHHHHHHHHHHHHHHS-HHHHHHHHHHHTTTGGGTGGG---------------------GGGTT-S-S---------SS--S-----S-EEEEEEEEEPPPS---TTSS------PPP-PPPEEESS-S-SHHHHHHHHHHHHTTSSS-GGGEEEEEEE-SSSSPPEEEE-SHHHHHHHHHHHT-----------------------------SSTT---HHHHHHHHHHHHHHHHHHHHHHHTT----EEEEEEEE-----

Solvent-accessible surface area (backbone atoms only — not comparable to full-atom values): 31967 Å² total; per-residue (Å²): 136,85,84,86,79,84,81,79,83,86,74,80,7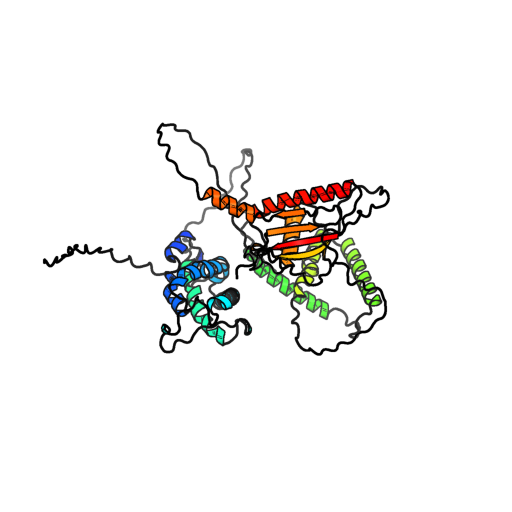9,75,78,81,75,70,74,78,79,75,81,76,81,81,76,60,87,53,86,88,55,54,44,89,46,49,36,79,50,58,71,70,58,38,50,63,69,31,56,70,37,60,76,42,46,72,57,38,50,73,71,36,39,27,80,91,42,42,49,55,44,28,62,69,45,51,52,46,51,50,70,72,40,50,70,40,42,51,54,61,41,72,69,40,47,50,52,53,46,46,52,50,44,71,74,43,20,66,62,47,23,29,94,86,26,89,41,39,51,59,80,89,74,51,56,94,89,57,74,87,76,52,41,57,73,93,66,42,76,86,30,74,74,42,52,71,50,52,71,56,48,45,54,50,48,52,53,50,32,29,54,42,35,41,76,47,77,74,82,71,92,76,77,76,76,72,74,79,78,88,82,81,86,88,80,86,83,77,86,84,75,88,79,92,80,86,87,83,85,70,73,86,60,46,64,67,50,45,54,50,50,49,54,51,50,51,51,50,50,52,55,47,58,75,63,47,75,85,68,85,70,63,99,64,80,69,51,71,72,56,44,53,51,50,52,52,51,50,52,52,51,51,50,51,50,54,75,76,41,60,68,70,59,47,52,55,50,41,57,67,62,54,65,47,50,70,72,58,66,82,70,67,84,80,80,89,79,84,90,80,90,86,87,84,86,82,89,78,97,68,92,72,85,83,69,86,72,79,71,62,86,64,64,95,52,83,56,75,68,58,72,91,63,90,67,73,64,52,76,51,52,48,27,34,36,36,78,37,51,34,45,47,44,58,92,59,70,38,101,82,72,46,77,60,66,58,74,53,77,54,74,95,68,77,64,44,76,38,76,70,27,76,65,52,78,84,35,47,63,60,45,54,42,54,54,48,74,75,47,90,69,55,51,87,41,41,44,27,38,36,39,26,48,58,73,58,93,63,68,46,66,26,43,37,38,59,68,63,53,56,53,53,57,55,63,72,71,64,72,77,84,75,85,77,91,75,90,79,91,77,95,71,96,75,85,81,85,78,82,80,79,81,80,84,82,86,69,76,76,61,69,70,55,74,71,25,50,53,38,31,52,52,34,48,51,53,51,37,50,51,50,51,50,35,9,70,73,54,34,77,56,50,49,34,40,38,37,40,34,25,55,63,78,87,122